Protein 1MZH (pdb70)

InterPro domains:
  IPR002915 DeoC/FbaB/LacD aldolase [PF01791] (20-207)
  IPR002915 DeoC/FbaB/LacD aldolase [SM01133] (3-212)
  IPR011343 Deoxyribose-phosphate aldolase [PIRSF001357] (3-217)
  IPR011343 Deoxyribose-phosphate aldolase [PTHR10889] (3-215)
  IPR011343 Deoxyribose-phosphate aldolase [TIGR00126] (4-209)
  IPR011343 Deoxyribose-phosphate aldolase [cd00959] (6-204)
  IPR013785 Aldolase-type TIM barrel [G3DSA:3.20.20.70] (1-219)
  IPR028581 Deoxyribose-phosphate aldolase type I [MF_00114] (2-214)

Secondary structure (DSSP, 8-state):
---GGGGEEEEE--TT--HHHHHHHHHHHHHTT-SEEEE-GGGHHHHHHH-SSSEEEEEESTTT--S-HHHHHHHHHHHHHTT-SEEEEE--HHHHHTT-HHHHHHHHHHHHHT-TTSEEEEE--GGG--HHHHHHHHHHHHHHT-SEEE---S-SSS---HHHHHHHHHHHTTSSEEEEESS--SHHHHHHHHHTT-SEEEES-HHHHHHHHHHHHHHS--S--/---GGGGEEEEE--TT--HHHHHHHHHHHHHTT-SEEEE-GGGHHHHHHH-SSSEEEEEESTTT--S-HHHHHHHHHHHHHHT-SEEEEEP-HHHHHTT-HHHHHHHHHHHHHH-TTSEEEEE--GGG--HHHHHHHHHHHHHTT-SEEE---S-SSS---HHHHHHHHHHHTTSSEEEEESS--SHHHHHHHHHTT-SEEEES-HHHHHHHHHHHHHHH-

Radius of gyration: 22.32 Å; Cα contacts (8 Å, |Δi|>4): 945; chains: 2; bounding box: 47×84×42 Å

CATH classification: 3.20.20.70

Structure (mmCIF, N/CA/C/O backbone):
data_1MZH
#
_entry.id   1MZH
#
_cell.length_a   49.139
_cell.length_b   123.458
_cell.length_c   151.822
_cell.angle_alpha   90.00
_cell.angle_beta   90.00
_cell.angle_gamma   90.00
#
_symmetry.space_group_name_H-M   'C 2 2 21'
#
loop_
_entity.id
_entity.type
_entity.pdbx_description
1 polymer 'Deoxyribose-phosphate aldolase'
2 non-polymer 'PHOSPHATE ION'
3 water water
#
loop_
_atom_site.group_PDB
_atom_site.id
_atom_site.type_symbol
_atom_site.label_atom_id
_atom_site.label_alt_id
_atom_site.label_comp_id
_atom_site.label_asym_id
_atom_site.label_entity_id
_atom_site.label_seq_id
_atom_site.pdbx_PDB_ins_code
_atom_site.Cartn_x
_atom_site.Cartn_y
_atom_site.Cartn_z
_atom_site.occupancy
_atom_site.B_iso_or_equiv
_atom_site.auth_seq_id
_atom_site.auth_comp_id
_atom_site.auth_asym_id
_atom_site.auth_atom_id
_atom_site.pdbx_PDB_model_num
ATOM 1 N N . MET A 1 1 ? 33.190 -14.774 33.793 1.00 53.13 101 MET A N 1
ATOM 2 C CA . MET A 1 1 ? 34.120 -15.424 32.826 1.00 52.67 101 MET A CA 1
ATOM 3 C C . MET A 1 1 ? 33.775 -15.025 31.389 1.00 50.76 101 MET A C 1
ATOM 4 O O . MET A 1 1 ? 34.117 -15.731 30.436 1.00 50.74 101 MET A O 1
ATOM 9 N N . ILE A 1 2 ? 33.100 -13.885 31.247 1.00 48.12 102 ILE A N 1
ATOM 10 C CA . ILE A 1 2 ? 32.685 -13.370 29.943 1.00 44.43 102 ILE A CA 1
ATOM 11 C C . ILE A 1 2 ? 33.883 -12.990 29.073 1.00 41.67 102 ILE A C 1
ATOM 12 O O . ILE A 1 2 ? 34.786 -12.281 29.522 1.00 42.05 102 ILE A O 1
ATOM 17 N N . ASP A 1 3 ? 33.893 -13.484 27.837 1.00 39.04 103 ASP A N 1
ATOM 18 C CA . ASP A 1 3 ? 34.969 -13.187 26.890 1.00 33.74 103 ASP A CA 1
ATOM 19 C C . ASP A 1 3 ? 34.670 -11.802 26.312 1.00 30.39 103 ASP A C 1
ATOM 20 O O . ASP A 1 3 ? 34.063 -11.670 25.245 1.00 26.55 103 ASP A O 1
ATOM 25 N N . VAL A 1 4 ? 35.089 -10.780 27.053 1.00 27.74 104 VAL A N 1
ATOM 26 C CA . VAL A 1 4 ? 34.854 -9.381 26.704 1.00 26.33 104 VAL A CA 1
ATOM 27 C C . VAL A 1 4 ? 35.345 -8.923 25.325 1.00 25.51 104 VAL A C 1
ATOM 28 O O . VAL A 1 4 ? 34.747 -8.030 24.725 1.00 23.10 104 VAL A O 1
ATOM 32 N N . ARG A 1 5 ? 36.401 -9.555 24.818 1.00 22.25 105 ARG A N 1
ATOM 33 C CA . ARG A 1 5 ? 36.974 -9.200 23.516 1.00 23.64 105 ARG A CA 1
ATOM 34 C C . ARG A 1 5 ? 35.950 -9.251 22.389 1.00 20.80 105 ARG A C 1
ATOM 35 O O . ARG A 1 5 ? 35.968 -8.417 21.488 1.00 22.77 105 ARG A O 1
ATOM 43 N N . LYS A 1 6 ? 35.084 -10.255 22.427 1.00 20.05 106 LYS A N 1
ATOM 44 C CA . LYS A 1 6 ? 34.052 -10.426 21.407 1.00 21.50 106 LYS A CA 1
ATOM 45 C C . LYS A 1 6 ? 32.974 -9.334 21.458 1.00 20.40 106 LYS A C 1
ATOM 46 O O . LYS A 1 6 ? 32.219 -9.157 20.502 1.00 22.67 106 LYS A O 1
ATOM 52 N N . TYR A 1 7 ? 32.918 -8.602 22.566 1.00 19.72 107 TYR A N 1
ATOM 53 C CA . TYR A 1 7 ? 31.925 -7.533 22.758 1.00 18.79 107 TYR A CA 1
ATOM 54 C C . TYR A 1 7 ? 32.488 -6.160 22.438 1.00 18.24 107 TYR A C 1
ATOM 55 O O . TYR A 1 7 ? 31.744 -5.185 22.319 1.00 18.80 107 TYR A O 1
ATOM 64 N N . ILE A 1 8 ? 33.805 -6.089 22.325 1.00 17.96 108 ILE A N 1
ATOM 65 C CA . ILE A 1 8 ? 34.492 -4.832 22.107 1.00 16.69 108 ILE A CA 1
ATOM 66 C C . ILE A 1 8 ? 34.575 -4.200 20.719 1.00 17.24 108 ILE A C 1
ATOM 67 O O . ILE A 1 8 ? 34.932 -4.844 19.729 1.00 15.38 108 ILE A O 1
ATOM 72 N N . ASP A 1 9 ? 34.204 -2.921 20.688 1.00 16.58 109 ASP A N 1
ATOM 73 C CA . ASP A 1 9 ? 34.279 -2.062 19.508 1.00 15.91 109 ASP A CA 1
ATOM 74 C C . ASP A 1 9 ? 35.343 -1.082 19.994 1.00 15.89 109 ASP A C 1
ATOM 75 O O . ASP A 1 9 ? 35.050 -0.169 20.774 1.00 17.39 109 ASP A O 1
ATOM 80 N N . ASN A 1 10 ? 36.588 -1.324 19.603 1.00 14.26 110 ASN A N 1
ATOM 81 C CA . ASN A 1 10 ? 37.708 -0.491 20.023 1.00 14.47 110 ASN A CA 1
ATOM 82 C C . ASN A 1 10 ? 37.769 0.783 19.188 1.00 15.40 110 ASN A C 1
ATOM 83 O O . ASN A 1 10 ? 37.919 0.730 17.972 1.00 16.42 110 ASN A O 1
ATOM 88 N N . ALA A 1 11 ? 37.685 1.929 19.859 1.00 16.24 111 ALA A N 1
ATOM 89 C CA . ALA A 1 11 ? 37.672 3.212 19.168 1.00 15.83 111 ALA A CA 1
ATOM 90 C C . ALA A 1 11 ? 38.976 3.999 19.141 1.00 14.63 111 ALA A C 1
ATOM 91 O O . ALA A 1 11 ? 39.660 4.142 20.151 1.00 17.10 111 ALA A O 1
ATOM 93 N N . ALA A 1 12 ? 39.304 4.510 17.961 1.00 15.05 112 ALA A N 1
ATOM 94 C CA . ALA A 1 12 ? 40.500 5.329 17.754 1.00 16.21 112 ALA A CA 1
ATOM 95 C C . ALA A 1 12 ? 39.953 6.548 17.007 1.00 16.80 112 ALA A C 1
ATOM 96 O O . ALA A 1 12 ? 40.042 6.637 15.779 1.00 16.59 112 ALA A O 1
ATOM 98 N N . LEU A 1 13 ? 39.323 7.440 17.768 1.00 18.30 113 LEU A N 1
ATOM 99 C CA . LEU A 1 13 ? 38.666 8.631 17.238 1.00 18.27 113 LEU A CA 1
ATOM 100 C C . LEU A 1 13 ? 39.314 9.984 17.498 1.00 18.94 113 LEU A C 1
ATOM 101 O O . LEU A 1 13 ? 38.791 11.013 17.059 1.00 20.26 113 LEU A O 1
ATOM 106 N N . LYS A 1 14 ? 40.436 9.995 18.209 1.00 21.13 114 LYS A N 1
ATOM 107 C CA . LYS A 1 14 ? 41.141 11.242 18.508 1.00 23.82 114 LYS A CA 1
ATOM 108 C C . LYS A 1 14 ? 41.753 11.812 17.224 1.00 23.72 114 LYS A C 1
ATOM 109 O O . LYS A 1 14 ? 42.460 11.111 16.505 1.00 24.60 114 LYS A O 1
ATOM 115 N N . PRO A 1 15 ? 41.503 13.104 16.938 1.00 25.81 115 PRO A N 1
ATOM 116 C CA . PRO A 1 15 ? 42.001 13.815 15.751 1.00 25.41 115 PRO A CA 1
ATOM 117 C C . PRO A 1 15 ? 43.524 13.887 15.621 1.00 25.89 115 PRO A C 1
ATOM 118 O O . PRO A 1 15 ? 44.058 13.933 14.508 1.00 25.84 115 PRO A O 1
ATOM 122 N N . HIS A 1 16 ? 44.218 13.915 16.754 1.00 23.69 116 HIS A N 1
ATOM 123 C CA . HIS A 1 16 ? 45.671 14.005 16.753 1.00 25.15 116 HIS A CA 1
ATOM 124 C C . HIS A 1 16 ? 46.379 12.690 16.424 1.00 24.97 116 HIS A C 1
ATOM 125 O O . HIS A 1 16 ? 47.604 12.630 16.429 1.00 26.25 116 HIS A O 1
ATOM 132 N N . LEU A 1 17 ? 45.607 11.640 16.156 1.00 25.25 117 LEU A N 1
ATOM 133 C CA . LEU A 1 17 ? 46.172 10.335 15.819 1.00 24.21 117 LEU A CA 1
ATOM 134 C C . LEU A 1 17 ? 46.642 10.299 14.366 1.00 23.29 117 LEU A C 1
ATOM 135 O O . LEU A 1 17 ? 45.920 10.709 13.467 1.00 20.86 117 LEU A O 1
ATOM 140 N N . SER A 1 18 ? 47.862 9.818 14.144 1.00 22.05 118 SER A N 1
ATOM 141 C CA . SER A 1 18 ? 48.412 9.717 12.794 1.00 22.72 118 SER A CA 1
ATOM 142 C C . SER A 1 18 ? 47.880 8.451 12.133 1.00 23.61 118 SER A C 1
ATOM 143 O O . SER A 1 18 ? 47.360 7.560 12.811 1.00 24.06 118 SER A O 1
ATOM 146 N N . GLU A 1 19 ? 48.057 8.357 10.817 1.00 24.38 119 GLU A N 1
ATOM 147 C CA . GLU A 1 19 ? 47.616 7.186 10.065 1.00 26.40 119 GLU A CA 1
ATOM 148 C C . GLU A 1 19 ? 48.377 5.945 10.512 1.00 26.52 119 GLU A C 1
ATOM 149 O O . GLU A 1 19 ? 47.833 4.840 10.508 1.00 25.06 119 GLU A O 1
ATOM 155 N N . LYS A 1 20 ? 49.639 6.138 10.891 1.00 25.62 120 LYS A N 1
ATOM 156 C CA . LYS A 1 20 ? 50.472 5.044 11.368 1.00 28.47 120 LYS A CA 1
ATOM 157 C C . LYS A 1 20 ? 49.865 4.512 12.655 1.00 26.77 120 LYS A C 1
ATOM 158 O O . LYS A 1 20 ? 49.729 3.306 12.833 1.00 27.12 120 LYS A O 1
ATOM 164 N N . GLU A 1 21 ? 49.492 5.425 13.546 1.00 26.66 121 GLU A N 1
ATOM 165 C CA . GLU A 1 21 ? 48.884 5.047 14.816 1.00 25.26 121 GLU A CA 1
ATOM 166 C C . GLU A 1 21 ? 47.581 4.278 14.585 1.00 24.36 121 GLU A C 1
ATOM 167 O O . GLU A 1 21 ? 47.309 3.296 15.275 1.00 23.58 121 GLU A O 1
ATOM 173 N N . ILE A 1 22 ? 46.808 4.691 13.582 1.00 22.59 122 ILE A N 1
ATOM 174 C CA . ILE A 1 22 ? 45.562 4.002 13.259 1.00 23.12 122 ILE A CA 1
ATOM 175 C C . ILE A 1 22 ? 45.892 2.575 12.820 1.00 23.71 122 ILE A C 1
ATOM 176 O O . ILE A 1 22 ? 45.306 1.611 13.318 1.00 23.70 122 ILE A O 1
ATOM 181 N N . GLU A 1 23 ? 46.859 2.454 11.912 1.00 24.42 123 GLU A N 1
ATOM 182 C CA . GLU A 1 23 ? 47.293 1.156 11.396 1.00 25.61 123 GLU A CA 1
ATOM 183 C C . GLU A 1 23 ? 47.681 0.188 12.521 1.00 24.67 123 GLU A C 1
ATOM 184 O O . GLU A 1 23 ? 47.188 -0.941 12.566 1.00 22.98 123 GLU A O 1
ATOM 190 N N . GLU A 1 24 ? 48.570 0.618 13.414 1.00 24.86 124 GLU A N 1
ATOM 191 C CA . GLU A 1 24 ? 48.978 -0.249 14.513 1.00 24.42 124 GLU A CA 1
ATOM 192 C C . GLU A 1 24 ? 47.849 -0.518 15.510 1.00 23.07 124 GLU A C 1
ATOM 193 O O . GLU A 1 24 ? 47.789 -1.591 16.107 1.00 20.52 124 GLU A O 1
ATOM 199 N N . PHE A 1 25 ? 46.927 0.433 15.641 1.00 19.88 125 PHE A N 1
ATOM 200 C CA . PHE A 1 25 ? 45.788 0.275 16.535 1.00 18.63 125 PHE A CA 1
ATOM 201 C C . PHE A 1 25 ? 44.929 -0.872 16.008 1.00 17.73 125 PHE A C 1
ATOM 202 O O . PHE A 1 25 ? 44.507 -1.747 16.765 1.00 18.32 125 PHE A O 1
ATOM 210 N N . VAL A 1 26 ? 44.696 -0.872 14.699 1.00 17.21 126 VAL A N 1
ATOM 211 C CA . VAL A 1 26 ? 43.892 -1.907 14.065 1.00 18.16 126 VAL A CA 1
ATOM 212 C C . VAL A 1 26 ? 44.592 -3.266 14.168 1.00 20.12 126 VAL A C 1
ATOM 213 O O . VAL A 1 26 ? 43.948 -4.293 14.419 1.00 17.52 126 VAL A O 1
ATOM 217 N N . LEU A 1 27 ? 45.914 -3.259 14.016 1.00 20.21 127 LEU A N 1
ATOM 218 C CA . LEU A 1 27 ? 46.698 -4.491 14.088 1.00 23.43 127 LEU A CA 1
ATOM 219 C C . LEU A 1 27 ? 46.645 -5.126 15.473 1.00 23.51 127 LEU A C 1
ATOM 220 O O . LEU A 1 27 ? 46.396 -6.324 15.591 1.00 25.35 127 LEU A O 1
ATOM 225 N N . LYS A 1 28 ? 46.864 -4.318 16.511 1.00 25.42 128 LYS A N 1
ATOM 226 C CA . LYS A 1 28 ? 46.837 -4.798 17.895 1.00 25.72 128 LYS A CA 1
ATOM 227 C C . LYS A 1 28 ? 45.478 -5.398 18.229 1.00 25.23 128 LYS A C 1
ATOM 228 O O . LYS A 1 28 ? 45.395 -6.469 18.824 1.00 24.78 128 LYS A O 1
ATOM 234 N N . SER A 1 29 ? 44.417 -4.681 17.869 1.00 24.34 129 SER A N 1
ATOM 235 C CA . SER A 1 29 ? 43.054 -5.129 18.129 1.00 22.21 129 SER A CA 1
ATOM 236 C C . SER A 1 29 ? 42.765 -6.473 17.466 1.00 22.55 129 SER A C 1
ATOM 237 O O . SER A 1 29 ? 42.159 -7.355 18.076 1.00 20.32 129 SER A O 1
ATOM 240 N N . GLU A 1 30 ? 43.214 -6.629 16.223 1.00 23.70 130 GLU A N 1
ATOM 241 C CA . GLU A 1 30 ? 43.027 -7.877 15.479 1.00 25.60 130 GLU A CA 1
ATOM 242 C C . GLU A 1 30 ? 43.756 -9.007 16.213 1.00 25.67 130 GLU A C 1
ATOM 243 O O . GLU A 1 30 ? 43.211 -10.094 16.412 1.00 24.13 130 GLU A O 1
ATOM 249 N N . GLU A 1 31 ? 44.979 -8.707 16.643 1.00 25.58 131 GLU A N 1
ATOM 250 C CA . GLU A 1 31 ? 45.838 -9.639 17.363 1.00 27.66 131 GLU A CA 1
ATOM 251 C C . GLU A 1 31 ? 45.239 -10.073 18.703 1.00 27.34 131 GLU A C 1
ATOM 252 O O . GLU A 1 31 ? 45.370 -11.230 19.109 1.00 26.10 131 GLU A O 1
ATOM 258 N N . LEU A 1 32 ? 44.610 -9.131 19.398 1.00 27.48 132 LEU A N 1
ATOM 259 C CA . LEU A 1 32 ? 43.989 -9.413 20.686 1.00 27.19 132 LEU A CA 1
ATOM 260 C C . LEU A 1 32 ? 42.616 -10.057 20.537 1.00 25.76 132 LEU A C 1
ATOM 261 O O . LEU A 1 32 ? 41.947 -10.354 21.531 1.00 24.92 132 LEU A O 1
ATOM 266 N N . GLY A 1 33 ? 42.198 -10.272 19.294 1.00 23.98 133 GLY A N 1
ATOM 267 C CA . GLY A 1 33 ? 40.912 -10.898 19.048 1.00 24.11 133 GLY A CA 1
ATOM 268 C C . GLY A 1 33 ? 39.696 -10.032 19.331 1.00 22.59 133 GLY A C 1
ATOM 269 O O . GLY A 1 33 ? 38.608 -10.549 19.578 1.00 21.00 133 GLY A O 1
ATOM 270 N N . ILE A 1 34 ? 39.891 -8.717 19.310 1.00 22.47 134 ILE A N 1
ATOM 271 C CA . ILE A 1 34 ? 38.812 -7.754 19.539 1.00 20.55 134 ILE A CA 1
ATOM 272 C C . ILE A 1 34 ? 37.856 -7.805 18.341 1.00 21.52 134 ILE A C 1
ATOM 273 O O . ILE A 1 34 ? 38.298 -7.890 17.191 1.00 21.43 134 ILE A O 1
ATOM 278 N N . TYR A 1 35 ? 36.550 -7.787 18.614 1.00 20.47 135 TYR A N 1
ATOM 279 C CA . TYR A 1 35 ? 35.536 -7.878 17.562 1.00 20.54 135 TYR A CA 1
ATOM 280 C C . TYR A 1 35 ? 35.605 -6.835 16.461 1.00 20.07 135 TYR A C 1
ATOM 281 O O . TYR A 1 35 ? 35.539 -7.169 15.277 1.00 17.52 135 TYR A O 1
ATOM 290 N N . ALA A 1 36 ? 35.721 -5.572 16.847 1.00 20.37 136 ALA A N 1
ATOM 291 C CA . ALA A 1 36 ? 35.748 -4.520 15.855 1.00 21.01 136 ALA A CA 1
ATOM 292 C C . ALA A 1 36 ? 36.546 -3.285 16.241 1.00 20.52 136 ALA A C 1
ATOM 293 O O . ALA A 1 36 ? 36.980 -3.123 17.386 1.00 19.48 136 ALA A O 1
ATOM 295 N N . VAL A 1 37 ? 36.751 -2.428 15.247 1.00 19.88 137 VAL A N 1
ATOM 296 C CA . VAL A 1 37 ? 37.451 -1.168 15.433 1.00 19.24 137 VAL A CA 1
ATOM 297 C C . VAL A 1 37 ? 36.552 -0.047 14.907 1.00 18.52 137 VAL A C 1
ATOM 298 O O . VAL A 1 37 ? 35.947 -0.170 13.841 1.00 19.34 137 VAL A O 1
ATOM 302 N N . CYS A 1 38 ? 36.417 1.010 15.700 1.00 19.04 138 CYS A N 1
ATOM 303 C CA . CYS A 1 38 ? 35.607 2.167 15.332 1.00 18.90 138 CYS A CA 1
ATOM 304 C C . CYS A 1 38 ? 36.529 3.329 14.996 1.00 15.94 138 CYS A C 1
ATOM 305 O O . CYS A 1 38 ? 37.372 3.708 15.804 1.00 18.69 138 CYS A O 1
ATOM 308 N N . VAL A 1 39 ? 36.366 3.890 13.802 1.00 15.10 139 VAL A N 1
ATOM 309 C CA . VAL A 1 39 ? 37.203 5.000 13.357 1.00 12.76 139 VAL A CA 1
ATOM 310 C C . VAL A 1 39 ? 36.393 6.107 12.689 1.00 14.14 139 VAL A C 1
ATOM 311 O O . VAL A 1 39 ? 35.206 5.937 12.391 1.00 14.73 139 VAL A O 1
ATOM 315 N N . ASN A 1 40 ? 37.053 7.240 12.452 1.00 15.82 140 ASN A N 1
ATOM 316 C CA . ASN A 1 40 ? 36.440 8.371 11.755 1.00 16.28 140 ASN A CA 1
ATOM 317 C C . ASN A 1 40 ? 36.457 8.053 10.251 1.00 16.45 140 ASN A C 1
ATOM 318 O O . ASN A 1 40 ? 37.308 7.287 9.788 1.00 16.14 140 ASN A O 1
ATOM 323 N N . PRO A 1 41 ? 35.539 8.654 9.469 1.00 16.94 141 PRO A N 1
ATOM 324 C CA . PRO A 1 41 ? 35.434 8.437 8.016 1.00 17.87 141 PRO A CA 1
ATOM 325 C C . PRO A 1 41 ? 36.724 8.488 7.200 1.00 17.93 141 PRO A C 1
ATOM 326 O O . PRO A 1 41 ? 36.915 7.687 6.277 1.00 16.89 141 PRO A O 1
ATOM 330 N N . TYR A 1 42 ? 37.609 9.415 7.551 1.00 17.96 142 TYR A N 1
ATOM 331 C CA . TYR A 1 42 ? 38.886 9.565 6.867 1.00 18.28 142 TYR A CA 1
ATOM 332 C C . TYR A 1 42 ? 39.743 8.302 6.972 1.00 18.71 142 TYR A C 1
ATOM 333 O O . TYR A 1 42 ? 40.542 8.009 6.080 1.00 20.09 142 TYR A O 1
ATOM 342 N N . HIS A 1 43 ? 39.590 7.580 8.076 1.00 17.44 143 HIS A N 1
ATOM 343 C CA . HIS A 1 43 ? 40.349 6.360 8.328 1.00 17.65 143 HIS A CA 1
ATOM 344 C C . HIS A 1 43 ? 39.681 5.042 7.888 1.00 15.98 143 HIS A C 1
ATOM 345 O O . HIS A 1 43 ? 40.280 3.985 8.043 1.00 16.90 143 HIS A O 1
ATOM 352 N N . VAL A 1 44 ? 38.466 5.092 7.342 1.00 18.05 144 VAL A N 1
ATOM 353 C CA . VAL A 1 44 ? 37.765 3.863 6.941 1.00 17.27 144 VAL A CA 1
ATOM 354 C C . VAL A 1 44 ? 38.499 2.996 5.915 1.00 18.92 144 VAL A C 1
ATOM 355 O O . VAL A 1 44 ? 38.644 1.792 6.118 1.00 17.21 144 VAL A O 1
ATOM 359 N N . LYS A 1 45 ? 38.954 3.609 4.823 1.00 19.42 145 LYS A N 1
ATOM 360 C CA . LYS A 1 45 ? 39.682 2.889 3.776 1.00 22.30 145 LYS A CA 1
ATOM 361 C C . LYS A 1 45 ? 40.941 2.220 4.342 1.00 20.60 145 LYS A C 1
ATOM 362 O O . LYS A 1 45 ? 41.192 1.041 4.101 1.00 19.29 145 LYS A O 1
ATOM 368 N N . LEU A 1 46 ? 41.716 2.980 5.110 1.00 22.38 146 LEU A N 1
ATOM 369 C CA . LEU A 1 46 ? 42.947 2.475 5.719 1.00 20.81 146 LEU A CA 1
ATOM 370 C C . LEU A 1 46 ? 42.648 1.277 6.633 1.00 23.33 146 LEU A C 1
ATOM 371 O O . LEU A 1 46 ? 43.286 0.228 6.526 1.00 21.34 146 LEU A O 1
ATOM 376 N N . ALA A 1 47 ? 41.683 1.449 7.537 1.00 22.13 147 ALA A N 1
ATOM 377 C CA . ALA A 1 47 ? 41.305 0.395 8.473 1.00 23.05 147 ALA A CA 1
ATOM 378 C C . ALA A 1 47 ? 40.868 -0.890 7.773 1.00 23.90 147 ALA A C 1
ATOM 379 O O . ALA A 1 47 ? 41.232 -1.992 8.191 1.00 22.52 147 ALA A O 1
ATOM 381 N N . SER A 1 48 ? 40.075 -0.748 6.717 1.00 25.86 148 SER A N 1
ATOM 382 C CA . SER A 1 48 ? 39.594 -1.906 5.975 1.00 28.59 148 SER A CA 1
ATOM 383 C C . SER A 1 48 ? 40.714 -2.626 5.221 1.00 29.99 148 SER A C 1
ATOM 384 O O . SER A 1 48 ? 40.613 -3.824 4.954 1.00 29.13 148 SER A O 1
ATOM 387 N N . SER A 1 49 ? 41.774 -1.898 4.872 1.00 30.22 149 SER A N 1
ATOM 388 C CA . SER A 1 49 ? 42.893 -2.501 4.156 1.00 32.64 149 SER A CA 1
ATOM 389 C C . SER A 1 49 ? 43.733 -3.361 5.095 1.00 33.17 149 SER A C 1
ATOM 390 O O . SER A 1 49 ? 44.259 -4.400 4.697 1.00 35.09 149 SER A O 1
ATOM 393 N N . ILE A 1 50 ? 43.833 -2.927 6.348 1.00 33.20 150 ILE A N 1
ATOM 394 C CA . ILE A 1 50 ? 44.607 -3.636 7.364 1.00 33.22 150 ILE A CA 1
ATOM 395 C C . ILE A 1 50 ? 43.803 -4.767 8.008 1.00 32.62 150 ILE A C 1
ATOM 396 O O . ILE A 1 50 ? 44.293 -5.886 8.158 1.00 31.88 150 ILE A O 1
ATOM 401 N N . ALA A 1 51 ? 42.557 -4.470 8.365 1.00 32.45 151 ALA A N 1
ATOM 402 C CA . ALA A 1 51 ? 41.672 -5.435 9.001 1.00 30.88 151 ALA A CA 1
ATOM 403 C C . ALA A 1 51 ? 41.488 -6.726 8.200 1.00 31.56 151 ALA A C 1
ATOM 404 O O . ALA A 1 51 ? 41.353 -6.697 6.974 1.00 30.04 151 ALA A O 1
ATOM 406 N N . LYS A 1 52 ? 41.509 -7.855 8.907 1.00 30.71 152 LYS A N 1
ATOM 407 C CA . LYS A 1 52 ? 41.315 -9.161 8.288 1.00 32.13 152 LYS A CA 1
ATOM 408 C C . LYS A 1 52 ? 40.007 -9.734 8.812 1.00 31.25 152 LYS A C 1
ATOM 409 O O . LYS A 1 52 ? 39.032 -9.853 8.071 1.00 33.73 152 LYS A O 1
ATOM 415 N N . LYS A 1 53 ? 39.985 -10.048 10.105 1.00 29.20 153 LYS A N 1
ATOM 416 C CA . LYS A 1 53 ? 38.806 -10.603 10.756 1.00 29.46 153 LYS A CA 1
ATOM 417 C C . LYS A 1 53 ? 38.042 -9.538 11.555 1.00 27.43 153 LYS A C 1
ATOM 418 O O . LYS A 1 53 ? 36.827 -9.642 11.731 1.00 25.68 153 LYS A O 1
ATOM 424 N N . VAL A 1 54 ? 38.762 -8.524 12.031 1.00 24.80 154 VAL A N 1
ATOM 425 C CA . VAL A 1 54 ? 38.164 -7.446 12.821 1.00 24.86 154 VAL A CA 1
ATOM 426 C C . VAL A 1 54 ? 37.227 -6.578 11.978 1.00 22.29 154 VAL A C 1
ATOM 427 O O . VAL A 1 54 ? 37.564 -6.184 10.856 1.00 18.87 154 VAL A O 1
ATOM 431 N N . LYS A 1 55 ? 36.028 -6.329 12.497 1.00 21.90 155 LYS A N 1
ATOM 432 C CA . LYS A 1 55 ? 35.044 -5.519 11.778 1.00 20.10 155 LYS A CA 1
ATOM 433 C C . LYS A 1 55 ? 35.419 -4.040 11.774 1.00 20.15 155 LYS A C 1
ATOM 434 O O . LYS A 1 55 ? 35.998 -3.531 12.738 1.00 20.11 155 LYS A O 1
ATOM 440 N N . VAL A 1 56 ? 35.119 -3.364 10.669 1.00 18.27 156 VAL A N 1
ATOM 441 C CA . VAL A 1 56 ? 35.417 -1.940 10.543 1.00 19.92 156 VAL A CA 1
ATOM 442 C C . VAL A 1 56 ? 34.150 -1.129 10.744 1.00 18.27 156 VAL A C 1
ATOM 443 O O . VAL A 1 56 ? 33.182 -1.256 9.985 1.00 18.49 156 VAL A O 1
ATOM 447 N N . CYS A 1 57 ? 34.147 -0.337 11.806 1.00 19.37 157 CYS A N 1
ATOM 448 C CA . CYS A 1 57 ? 33.004 0.501 12.131 1.00 19.58 157 CYS A CA 1
ATOM 449 C C . CYS A 1 57 ? 33.383 1.965 11.933 1.00 17.68 157 CYS A C 1
ATOM 450 O O . CYS A 1 57 ? 34.480 2.377 12.287 1.00 15.86 157 CYS A O 1
ATOM 453 N N . CYS A 1 58 ? 32.473 2.743 11.358 1.00 16.67 158 CYS A N 1
ATOM 454 C CA . CYS A 1 58 ? 32.729 4.155 11.124 1.00 16.06 158 CYS A CA 1
ATOM 455 C C . CYS A 1 58 ? 31.677 5.023 11.799 1.00 14.22 158 CYS A C 1
ATOM 456 O O . CYS A 1 58 ? 30.491 4.718 11.758 1.00 13.86 158 CYS A O 1
ATOM 459 N N . VAL A 1 59 ? 32.133 6.085 12.448 1.00 16.32 159 VAL A N 1
ATOM 460 C CA . VAL A 1 59 ? 31.238 7.022 13.121 1.00 16.04 159 VAL A CA 1
ATOM 461 C C . VAL A 1 59 ? 30.703 8.022 12.092 1.00 16.36 159 VAL A C 1
ATOM 462 O O . VAL A 1 59 ? 31.470 8.583 11.303 1.00 15.63 159 VAL A O 1
ATOM 466 N N . ILE A 1 60 ? 29.382 8.207 12.081 1.00 15.20 160 ILE A N 1
ATOM 467 C CA . ILE A 1 60 ? 28.723 9.111 11.137 1.00 15.46 160 ILE A CA 1
ATOM 468 C C . ILE A 1 60 ? 28.114 10.306 11.876 1.00 14.70 160 ILE A C 1
ATOM 469 O O . ILE A 1 60 ? 27.416 10.119 12.875 1.00 14.58 160 ILE A O 1
ATOM 474 N N . GLY A 1 61 ? 28.386 11.517 11.378 1.00 16.18 161 GLY A N 1
ATOM 475 C CA . GLY A 1 61 ? 27.880 12.747 11.991 1.00 15.03 161 GLY A CA 1
ATOM 476 C C . GLY A 1 61 ? 28.352 12.838 13.430 1.00 15.84 161 GLY A C 1
ATOM 477 O O . GLY A 1 61 ? 27.679 13.380 14.306 1.00 18.14 161 GLY A O 1
ATOM 478 N N . PHE A 1 62 ? 29.553 12.322 13.651 1.00 17.16 162 PHE A N 1
ATOM 479 C CA . PHE A 1 62 ? 30.169 12.241 14.966 1.00 13.38 162 PHE A CA 1
ATOM 480 C C . PHE A 1 62 ? 31.065 13.433 15.307 1.00 13.27 162 PHE A C 1
ATOM 481 O O . PHE A 1 62 ? 31.865 13.871 14.484 1.00 15.44 162 PHE A O 1
ATOM 489 N N . PRO A 1 63 ? 31.012 13.903 16.563 1.00 11.70 163 PRO A N 1
ATOM 490 C CA . PRO A 1 63 ? 30.180 13.395 17.658 1.00 10.75 163 PRO A CA 1
ATOM 491 C C . PRO A 1 63 ? 28.899 14.188 17.941 1.00 10.36 163 PRO A C 1
ATOM 492 O O . PRO A 1 63 ? 28.016 13.713 18.671 1.00 11.07 163 PRO A O 1
ATOM 496 N N . LEU A 1 64 ? 28.794 15.367 17.339 1.00 9.61 164 LEU A N 1
ATOM 497 C CA . LEU A 1 64 ? 27.669 16.268 17.575 1.00 10.09 164 LEU A CA 1
ATOM 498 C C . LEU A 1 64 ? 26.331 15.932 16.943 1.00 9.39 164 LEU A C 1
ATOM 499 O O . LEU A 1 64 ? 25.297 16.340 17.459 1.00 10.81 164 LEU A O 1
ATOM 504 N N . GLY A 1 65 ? 26.353 15.240 15.803 1.00 10.33 165 GLY A N 1
ATOM 505 C CA . GLY A 1 65 ? 25.123 14.860 15.128 1.00 9.92 165 GLY A CA 1
ATOM 506 C C . GLY A 1 65 ? 24.281 16.004 14.578 1.00 12.47 165 GLY A C 1
ATOM 507 O O . GLY A 1 65 ? 23.086 15.829 14.311 1.00 14.00 165 GLY A O 1
ATOM 508 N N . LEU A 1 66 ? 24.893 17.171 14.405 1.00 12.61 166 LEU A N 1
ATOM 509 C CA . LEU A 1 66 ? 24.170 18.334 13.895 1.00 14.27 166 LEU A CA 1
ATOM 510 C C . LEU A 1 66 ? 24.477 18.709 12.451 1.00 14.36 166 LEU A C 1
ATOM 511 O O . LEU A 1 66 ? 24.397 19.878 12.062 1.00 15.27 166 LEU A O 1
ATOM 516 N N . ASN A 1 67 ? 24.844 17.706 11.658 1.00 16.48 167 ASN A N 1
ATOM 517 C CA . ASN A 1 67 ? 25.109 17.912 10.238 1.00 16.67 167 ASN A CA 1
ATOM 518 C C . ASN A 1 67 ? 23.756 17.735 9.555 1.00 16.89 167 ASN A C 1
ATOM 519 O O . ASN A 1 67 ? 22.854 17.115 10.115 1.00 19.73 167 ASN A O 1
ATOM 524 N N . LYS A 1 68 ? 23.589 18.304 8.368 1.00 17.60 168 LYS A N 1
ATOM 525 C CA . LYS A 1 68 ? 22.329 18.139 7.656 1.00 17.36 168 LYS A CA 1
ATOM 526 C C . LYS A 1 68 ? 22.156 16.670 7.274 1.00 16.97 168 LYS A C 1
ATOM 527 O O . LYS A 1 68 ? 23.134 15.930 7.159 1.00 15.20 168 LYS A O 1
ATOM 533 N N . THR A 1 69 ? 20.907 16.245 7.110 1.00 17.21 169 THR A N 1
ATOM 534 C CA . THR A 1 69 ? 20.611 14.866 6.745 1.00 18.06 169 THR A CA 1
ATOM 535 C C . THR A 1 69 ? 21.371 14.445 5.489 1.00 18.74 169 THR A C 1
ATOM 536 O O . THR A 1 69 ? 22.002 13.391 5.468 1.00 17.83 169 THR A O 1
ATOM 540 N N . SER A 1 70 ? 21.331 15.291 4.461 1.00 19.57 170 SER A N 1
ATOM 541 C CA . SER A 1 70 ? 22.003 15.010 3.194 1.00 20.07 170 SER A CA 1
ATOM 542 C C . SER A 1 70 ? 23.483 14.726 3.409 1.00 18.25 170 SER A C 1
ATOM 543 O O . SER A 1 70 ? 24.057 13.843 2.765 1.00 18.19 170 SER A O 1
ATOM 546 N N . VAL A 1 71 ? 24.093 15.483 4.316 1.00 16.96 171 VAL A N 1
ATOM 547 C CA . VAL A 1 71 ? 25.507 15.314 4.637 1.00 15.34 171 VAL A CA 1
ATOM 548 C C . VAL A 1 71 ? 25.728 14.021 5.418 1.00 15.57 171 VAL A C 1
ATOM 549 O O . VAL A 1 71 ? 26.700 13.309 5.173 1.00 18.04 171 VAL A O 1
ATOM 553 N N . LYS A 1 72 ? 24.821 13.693 6.340 1.00 16.62 172 LYS A N 1
ATOM 554 C CA . LYS A 1 72 ? 24.974 12.447 7.086 1.00 15.14 172 LYS A CA 1
ATOM 555 C C . LYS A 1 72 ? 24.844 11.260 6.131 1.00 15.66 172 LYS A C 1
ATOM 556 O O . LYS A 1 72 ? 25.579 10.283 6.253 1.00 16.98 172 LYS A O 1
ATOM 562 N N . VAL A 1 73 ? 23.918 11.362 5.175 1.00 15.78 173 VAL A N 1
ATOM 563 C CA . VAL A 1 73 ? 23.692 10.294 4.195 1.00 16.30 173 VAL A CA 1
ATOM 564 C C . VAL A 1 73 ? 24.928 10.083 3.321 1.00 15.86 173 VAL A C 1
ATOM 565 O O . VAL A 1 73 ? 25.365 8.943 3.122 1.00 15.90 173 VAL A O 1
ATOM 569 N N . LYS A 1 74 ? 25.494 11.179 2.816 1.00 16.80 174 LYS A N 1
ATOM 570 C CA . LYS A 1 74 ? 26.685 11.111 1.972 1.00 15.99 174 LYS A CA 1
ATOM 571 C C . LYS A 1 74 ? 27.846 10.474 2.730 1.00 16.78 174 LYS A C 1
ATOM 572 O O . LYS A 1 74 ? 28.578 9.645 2.184 1.00 16.63 174 LYS A O 1
ATOM 578 N N . GLU A 1 75 ? 27.999 10.852 3.996 1.00 15.22 175 GLU A N 1
ATOM 579 C CA . GLU A 1 75 ? 29.064 10.317 4.831 1.00 15.90 175 GLU A CA 1
ATOM 580 C C . GLU A 1 75 ? 28.847 8.825 5.092 1.00 14.20 175 GLU A C 1
ATOM 581 O O . GLU A 1 75 ? 29.791 8.044 5.060 1.00 13.75 175 GLU A O 1
ATOM 587 N N . ALA A 1 76 ? 27.595 8.434 5.325 1.00 15.23 176 ALA A N 1
ATOM 588 C CA . ALA A 1 76 ? 27.255 7.033 5.566 1.00 14.26 176 ALA A CA 1
ATOM 589 C C . ALA A 1 76 ? 27.530 6.212 4.299 1.00 16.94 176 ALA A C 1
ATOM 590 O O . ALA A 1 76 ? 28.152 5.142 4.356 1.00 17.14 176 ALA A O 1
ATOM 592 N N . VAL A 1 77 ? 27.071 6.731 3.161 1.00 14.99 177 VAL A N 1
ATOM 593 C CA . VAL A 1 77 ? 27.258 6.078 1.868 1.00 16.46 177 VAL A CA 1
ATOM 594 C C . VAL A 1 77 ? 28.740 5.897 1.536 1.00 16.32 177 VAL A C 1
ATOM 595 O O . VAL A 1 77 ? 29.158 4.802 1.175 1.00 16.23 177 VAL A O 1
ATOM 599 N N . GLU A 1 78 ? 29.526 6.963 1.679 1.00 17.08 178 GLU A N 1
ATOM 600 C CA . GLU A 1 78 ? 30.959 6.901 1.391 1.00 18.67 178 GLU A CA 1
ATOM 601 C C . GLU A 1 78 ? 31.724 6.002 2.358 1.00 19.90 178 GLU A C 1
ATOM 602 O O . GLU A 1 78 ? 32.764 5.427 1.999 1.00 20.96 178 GLU A O 1
ATOM 608 N N . ALA A 1 79 ? 31.222 5.895 3.586 1.00 15.88 179 ALA A N 1
ATOM 609 C CA . ALA A 1 79 ? 31.853 5.054 4.594 1.00 18.03 179 ALA A CA 1
ATOM 610 C C . ALA A 1 79 ? 31.776 3.597 4.139 1.00 16.75 179 ALA A C 1
ATOM 611 O O . ALA A 1 79 ? 32.770 2.886 4.152 1.00 18.23 179 ALA A O 1
ATOM 613 N N . VAL A 1 80 ? 30.596 3.177 3.690 1.00 19.02 180 VAL A N 1
ATOM 614 C CA . VAL A 1 80 ? 30.406 1.810 3.218 1.00 19.15 180 VAL A CA 1
ATOM 615 C C . VAL A 1 80 ? 31.267 1.559 1.989 1.00 19.48 180 VAL A C 1
ATOM 616 O O . VAL A 1 80 ? 31.917 0.519 1.884 1.00 20.62 180 VAL A O 1
ATOM 620 N N . ARG A 1 81 ? 31.322 2.543 1.096 1.00 18.00 181 ARG A N 1
ATOM 621 C CA . ARG A 1 81 ? 32.119 2.411 -0.114 1.00 19.30 181 ARG A CA 1
ATOM 622 C C . ARG A 1 81 ? 33.612 2.299 0.222 1.00 17.50 181 ARG A C 1
ATOM 623 O O . ARG A 1 81 ? 34.379 1.743 -0.553 1.00 18.68 181 ARG A O 1
ATOM 631 N N . ASP A 1 82 ? 34.012 2.796 1.391 1.00 16.85 182 ASP A N 1
ATOM 632 C CA . ASP A 1 82 ? 35.416 2.715 1.820 1.00 15.46 182 ASP A CA 1
ATOM 633 C C . ASP A 1 82 ? 35.708 1.424 2.616 1.00 16.19 182 ASP A C 1
ATOM 634 O O . ASP A 1 82 ? 36.826 1.219 3.107 1.00 15.37 182 ASP A O 1
ATOM 639 N N . GLY A 1 83 ? 34.684 0.584 2.772 1.00 15.82 183 GLY A N 1
ATOM 640 C CA . GLY A 1 83 ? 34.846 -0.676 3.480 1.00 18.54 183 GLY A CA 1
ATOM 641 C C . GLY A 1 83 ? 34.150 -0.831 4.823 1.00 19.60 183 GLY A C 1
ATOM 642 O O . GLY A 1 83 ? 34.367 -1.835 5.506 1.00 19.25 183 GLY A O 1
ATOM 643 N N . ALA A 1 84 ? 33.307 0.127 5.205 1.00 17.83 184 ALA A N 1
ATOM 644 C CA . ALA A 1 84 ? 32.617 0.048 6.489 1.00 18.84 184 ALA A CA 1
ATOM 645 C C . ALA A 1 84 ? 31.562 -1.040 6.536 1.00 20.30 184 ALA A C 1
ATOM 646 O O . ALA A 1 84 ? 30.709 -1.146 5.653 1.00 21.42 184 ALA A O 1
ATOM 648 N N . GLN A 1 85 ? 31.641 -1.861 7.577 1.00 21.77 185 GLN A N 1
ATOM 649 C CA . GLN A 1 85 ? 30.701 -2.949 7.771 1.00 20.29 185 GLN A CA 1
ATOM 650 C C . GLN A 1 85 ? 29.654 -2.571 8.810 1.00 18.67 185 GLN A C 1
ATOM 651 O O . GLN A 1 85 ? 28.564 -3.145 8.836 1.00 18.70 185 GLN A O 1
ATOM 657 N N . GLU A 1 86 ? 29.980 -1.572 9.631 1.00 16.08 186 GLU A N 1
ATOM 658 C CA . GLU A 1 86 ? 29.083 -1.096 10.675 1.00 16.39 186 GLU A CA 1
ATOM 659 C C . GLU A 1 86 ? 29.079 0.427 10.739 1.00 16.83 186 GLU A C 1
ATOM 660 O O . GLU A 1 86 ? 30.094 1.066 10.483 1.00 18.27 186 GLU A O 1
ATOM 666 N N . LEU A 1 87 ? 27.944 0.999 11.129 1.00 18.64 187 LEU A N 1
ATOM 667 C CA . LEU A 1 87 ? 27.824 2.446 11.233 1.00 18.04 187 LEU A CA 1
ATOM 668 C C . LEU A 1 87 ? 27.216 2.891 12.562 1.00 16.56 187 LEU A C 1
ATOM 669 O O . LEU A 1 87 ? 26.120 2.463 12.930 1.00 16.96 187 LEU A O 1
ATOM 674 N N . ASP A 1 88 ? 27.963 3.715 13.291 1.00 17.12 188 ASP A N 1
ATOM 675 C CA . ASP A 1 88 ? 27.518 4.266 14.571 1.00 17.68 188 ASP A CA 1
ATOM 676 C C . ASP A 1 88 ? 27.143 5.703 14.233 1.00 17.93 188 ASP A C 1
ATOM 677 O O . ASP A 1 88 ? 27.999 6.583 14.127 1.00 18.16 188 ASP A O 1
ATOM 682 N N . ILE A 1 89 ? 25.854 5.899 13.996 1.00 17.41 189 ILE A N 1
ATOM 683 C CA . ILE A 1 89 ? 25.312 7.184 13.587 1.00 16.32 189 ILE A CA 1
ATOM 684 C C . ILE A 1 89 ? 24.743 8.038 14.718 1.00 15.99 189 ILE A C 1
ATOM 685 O O . ILE A 1 89 ? 23.866 7.600 15.463 1.00 17.24 189 ILE A O 1
ATOM 690 N N . VAL A 1 90 ? 25.237 9.266 14.831 1.00 16.29 190 VAL A N 1
ATOM 691 C CA . VAL A 1 90 ? 24.750 10.175 15.860 1.00 15.62 190 VAL A CA 1
ATOM 692 C C . VAL A 1 90 ? 23.470 10.812 15.347 1.00 13.53 190 VAL A C 1
ATOM 693 O O . VAL A 1 90 ? 23.473 11.466 14.304 1.00 13.38 190 VAL A O 1
ATOM 697 N N . TRP A 1 91 ? 22.368 10.597 16.060 1.00 15.26 191 TRP A N 1
ATOM 698 C CA . TRP A 1 91 ? 21.094 11.173 15.644 1.00 13.29 191 TRP A CA 1
ATOM 699 C C . TRP A 1 91 ? 21.111 12.689 15.845 1.00 14.95 191 TRP A C 1
ATOM 700 O O . TRP A 1 91 ? 22.103 13.245 16.312 1.00 13.28 191 TRP A O 1
ATOM 711 N N . ASN A 1 92 ? 20.021 13.360 15.482 1.00 15.45 192 ASN A N 1
ATOM 712 C CA . ASN A 1 92 ? 19.951 14.800 15.676 1.00 14.45 192 ASN A CA 1
ATOM 713 C C . ASN A 1 92 ? 19.253 15.088 17.011 1.00 14.72 192 ASN A C 1
ATOM 714 O O . ASN A 1 92 ? 18.018 15.151 17.090 1.00 15.86 192 ASN A O 1
ATOM 719 N N . LEU A 1 93 ? 20.056 15.250 18.057 1.00 13.82 193 LEU A N 1
ATOM 720 C CA . LEU A 1 93 ? 19.554 15.516 19.404 1.00 13.03 193 LEU A CA 1
ATOM 721 C C . LEU A 1 93 ? 18.808 16.843 19.530 1.00 12.35 193 LEU A C 1
ATOM 722 O O . LEU A 1 93 ? 17.902 16.967 20.352 1.00 14.71 193 LEU A O 1
ATOM 727 N N . SER A 1 94 ? 19.218 17.844 18.759 1.00 13.54 194 SER A N 1
ATOM 728 C CA . SER A 1 94 ? 18.558 19.145 18.813 1.00 14.20 194 SER A CA 1
ATOM 729 C C . SER A 1 94 ? 17.125 19.010 18.317 1.00 13.81 194 SER A C 1
ATOM 730 O O . SER A 1 94 ? 16.213 19.598 18.893 1.00 14.37 194 SER A O 1
ATOM 733 N N . ALA A 1 95 ? 16.948 18.264 17.227 1.00 14.35 195 ALA A N 1
ATOM 734 C CA . ALA A 1 95 ? 15.620 18.034 16.664 1.00 15.60 195 ALA A CA 1
ATOM 735 C C . ALA A 1 95 ? 14.815 17.220 17.669 1.00 15.58 195 ALA A C 1
ATOM 736 O O . ALA A 1 95 ? 13.634 17.491 17.892 1.00 16.37 195 ALA A O 1
ATOM 738 N N . PHE A 1 96 ? 15.469 16.248 18.307 1.00 14.73 196 PHE A N 1
ATOM 739 C CA . PHE A 1 96 ? 14.800 15.435 19.315 1.00 14.34 196 PHE A CA 1
ATOM 740 C C . PHE A 1 96 ? 14.311 16.331 20.452 1.00 16.07 196 PHE A C 1
ATOM 741 O O . PHE A 1 96 ? 13.169 16.216 20.897 1.00 14.63 196 PHE A O 1
ATOM 749 N N . LYS A 1 97 ? 15.188 17.226 20.901 1.00 15.88 197 LYS A N 1
ATOM 750 C CA . LYS A 1 97 ? 14.880 18.152 21.982 1.00 15.27 197 LYS A CA 1
ATOM 751 C C . LYS A 1 97 ? 13.795 19.152 21.592 1.00 17.13 197 LYS A C 1
ATOM 752 O O . LYS A 1 97 ? 13.136 19.726 22.457 1.00 15.34 197 LYS A O 1
ATOM 758 N N . SER A 1 98 ? 13.654 19.382 20.288 1.00 16.64 198 SER A N 1
ATOM 759 C CA . SER A 1 98 ? 12.647 20.298 19.762 1.00 17.49 198 SER A CA 1
ATOM 760 C C . SER A 1 98 ? 11.338 19.553 19.497 1.00 20.05 198 SER A C 1
ATOM 761 O O . SER A 1 98 ? 10.374 20.135 18.987 1.00 18.37 198 SER A O 1
ATOM 764 N N . GLU A 1 99 ? 11.333 18.262 19.834 1.00 19.83 199 GLU A N 1
ATOM 765 C CA . GLU A 1 99 ? 10.184 17.376 19.670 1.00 21.99 199 GLU A CA 1
ATOM 766 C C . GLU A 1 99 ? 9.859 17.009 18.221 1.00 23.16 199 GLU A C 1
ATOM 767 O O . GLU A 1 99 ? 8.738 16.604 17.914 1.00 20.14 199 GLU A O 1
ATOM 773 N N . LYS A 1 100 ? 10.845 17.151 17.336 1.00 22.86 200 LYS A N 1
ATOM 774 C CA . LYS A 1 100 ? 10.667 16.802 15.930 1.00 23.20 200 LYS A CA 1
ATOM 775 C C . LYS A 1 100 ? 11.015 15.325 15.783 1.00 24.72 200 LYS A C 1
ATOM 776 O O . LYS A 1 100 ? 11.960 14.958 15.084 1.00 22.45 200 LYS A O 1
ATOM 782 N N . TYR A 1 101 ? 10.236 14.487 16.460 1.00 25.36 201 TYR A N 1
ATOM 783 C CA . TYR A 1 101 ? 10.443 13.046 16.455 1.00 25.91 201 TYR A CA 1
ATOM 784 C C . TYR A 1 101 ? 10.423 12.421 15.063 1.00 27.66 201 TYR A C 1
ATOM 785 O O . TYR A 1 101 ? 11.315 11.642 14.728 1.00 26.21 201 TYR A O 1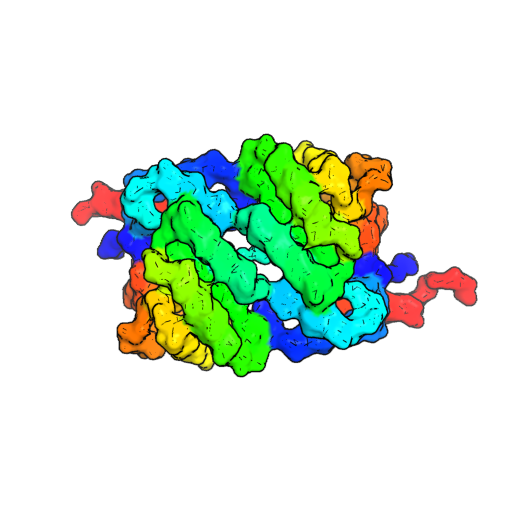
ATOM 794 N N . ASP A 1 102 ? 9.431 12.782 14.248 1.00 29.16 202 ASP A N 1
ATOM 795 C CA . ASP A 1 102 ? 9.322 12.255 12.888 1.00 28.83 202 ASP A CA 1
ATOM 796 C C . ASP A 1 102 ? 10.579 12.550 12.081 1.00 26.65 202 ASP A C 1
ATOM 797 O O . ASP A 1 102 ? 11.073 11.680 11.361 1.00 28.50 202 ASP A O 1
ATOM 802 N N . PHE A 1 103 ? 11.083 13.778 12.194 1.00 23.63 203 PHE A N 1
ATOM 803 C CA . PHE A 1 103 ? 12.298 14.184 11.484 1.00 21.80 203 PHE A CA 1
ATOM 804 C C . PHE A 1 103 ? 13.466 13.286 11.897 1.00 20.57 203 PHE A C 1
ATOM 805 O O . PHE A 1 103 ? 14.282 12.895 11.064 1.00 18.61 203 PHE A O 1
ATOM 813 N N . VAL A 1 104 ? 13.561 13.010 13.196 1.00 19.61 204 VAL A N 1
ATOM 814 C CA . VAL A 1 104 ? 14.627 12.155 13.727 1.00 18.67 204 VAL A CA 1
ATOM 815 C C . VAL A 1 104 ? 14.516 10.748 13.135 1.00 18.72 204 VAL A C 1
ATOM 816 O O . VAL A 1 104 ? 15.500 10.193 12.643 1.00 17.63 204 VAL A O 1
ATOM 820 N N . VAL A 1 105 ? 13.314 10.179 13.181 1.00 17.00 205 VAL A N 1
ATOM 821 C CA . VAL A 1 105 ? 13.088 8.838 12.646 1.00 18.86 205 VAL A CA 1
ATOM 822 C C . VAL A 1 105 ? 13.377 8.792 11.143 1.00 18.95 205 VAL A C 1
ATOM 823 O O . VAL A 1 105 ? 14.102 7.913 10.671 1.00 18.79 205 VAL A O 1
ATOM 827 N N . GLU A 1 106 ? 12.843 9.759 10.402 1.00 19.43 206 GLU A N 1
ATOM 828 C CA . GLU A 1 106 ? 13.049 9.792 8.960 1.00 22.07 206 GLU A CA 1
ATOM 829 C C . GLU A 1 106 ? 14.510 9.995 8.555 1.00 20.74 206 GLU A C 1
ATOM 830 O O . GLU A 1 106 ? 14.959 9.394 7.582 1.00 19.77 206 GLU A O 1
ATOM 836 N N . GLU A 1 107 ? 15.262 10.804 9.307 1.00 19.90 207 GLU A N 1
ATOM 837 C CA . GLU A 1 107 ? 16.682 11.004 8.989 1.00 18.94 207 GLU A CA 1
ATOM 838 C C . GLU A 1 107 ? 17.413 9.665 9.110 1.00 19.18 207 GLU A C 1
ATOM 839 O O . GLU A 1 107 ? 18.243 9.309 8.270 1.00 17.85 207 GLU A O 1
ATOM 845 N N . LEU A 1 108 ? 17.091 8.926 10.164 1.00 18.25 208 LEU A N 1
ATOM 846 C CA . LEU A 1 108 ? 17.708 7.632 10.397 1.00 18.40 208 LEU A CA 1
ATOM 847 C C . LEU A 1 108 ? 17.299 6.634 9.315 1.00 17.60 208 LEU A C 1
ATOM 848 O O . LEU A 1 108 ? 18.157 5.965 8.739 1.00 19.20 208 LEU A O 1
ATOM 853 N N . LYS A 1 10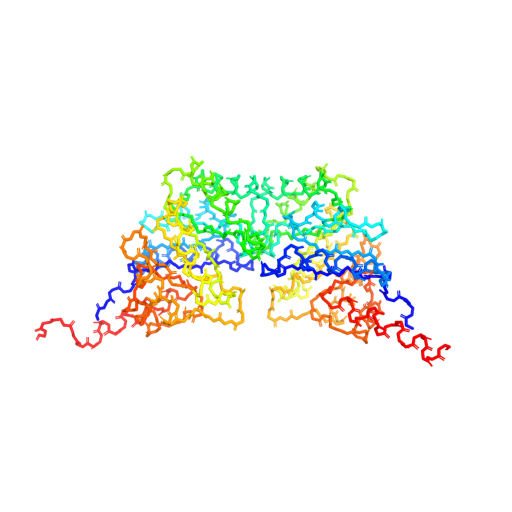9 ? 16.003 6.575 9.008 1.00 19.58 209 LYS A N 1
ATOM 854 C CA . LYS A 1 109 ? 15.500 5.658 7.985 1.00 21.77 209 LYS A CA 1
ATOM 855 C C . LYS A 1 109 ? 16.164 5.923 6.641 1.00 22.66 209 LYS A C 1
ATOM 856 O O . LYS A 1 109 ? 16.535 4.988 5.936 1.00 23.97 209 LYS A O 1
ATOM 862 N N . GLU A 1 110 ? 16.332 7.199 6.300 1.00 24.35 210 GLU A N 1
ATOM 863 C CA . GLU A 1 110 ? 16.955 7.563 5.033 1.00 23.97 210 GLU A CA 1
ATOM 864 C C . GLU A 1 110 ? 18.411 7.113 4.993 1.00 22.77 210 GLU A C 1
ATOM 865 O O . GLU A 1 110 ? 18.847 6.511 4.013 1.00 21.69 210 GLU A O 1
ATOM 871 N N . ILE A 1 111 ? 19.142 7.372 6.074 1.00 19.91 211 ILE A N 1
ATOM 872 C CA . ILE A 1 111 ? 20.540 6.970 6.177 1.00 19.47 211 ILE A CA 1
ATOM 873 C C . ILE A 1 111 ? 20.648 5.444 6.084 1.00 18.35 211 ILE A C 1
ATOM 874 O O . ILE A 1 111 ? 21.501 4.917 5.373 1.00 19.17 211 ILE A O 1
ATOM 879 N N . PHE A 1 112 ? 19.748 4.743 6.769 1.00 19.49 212 PHE A N 1
ATOM 880 C CA . PHE A 1 112 ? 19.750 3.279 6.755 1.00 18.87 212 PHE A CA 1
ATOM 881 C C . PHE A 1 112 ? 19.478 2.701 5.363 1.00 20.89 212 PHE A C 1
ATOM 882 O O . PHE A 1 112 ? 20.203 1.820 4.902 1.00 22.38 212 PHE A O 1
ATOM 890 N N . ARG A 1 113 ? 18.437 3.201 4.696 1.00 20.84 213 ARG A N 1
ATOM 891 C CA . ARG A 1 113 ? 18.076 2.690 3.374 1.00 22.36 213 ARG A CA 1
ATOM 892 C C . ARG A 1 113 ? 19.123 2.931 2.301 1.00 20.46 213 ARG A C 1
ATOM 893 O O . ARG A 1 113 ? 19.129 2.245 1.286 1.00 21.06 213 ARG A O 1
ATOM 901 N N . GLU A 1 114 ? 19.992 3.916 2.510 1.00 21.01 214 GLU A N 1
ATOM 902 C CA . GLU A 1 114 ? 21.056 4.187 1.550 1.00 20.70 214 GLU A CA 1
ATOM 903 C C . GLU A 1 114 ? 22.299 3.376 1.900 1.00 20.33 214 GLU A C 1
ATOM 904 O O . GLU A 1 114 ? 23.294 3.402 1.169 1.00 21.35 214 GLU A O 1
ATOM 910 N N . THR A 1 115 ? 22.248 2.679 3.036 1.00 19.27 215 THR A N 1
ATOM 911 C CA . THR A 1 115 ? 23.347 1.826 3.487 1.00 17.99 215 THR A CA 1
ATOM 912 C C . THR A 1 115 ? 22.767 0.522 4.062 1.00 18.56 215 THR A C 1
ATOM 913 O O . THR A 1 115 ? 23.000 0.182 5.215 1.00 17.71 215 THR A O 1
ATOM 917 N N . PRO A 1 116 ? 22.055 -0.258 3.228 1.00 21.13 216 PRO A N 1
ATOM 918 C CA . PRO A 1 116 ? 21.422 -1.526 3.619 1.00 21.19 216 PRO A CA 1
ATOM 919 C C . PRO A 1 116 ? 22.371 -2.614 4.101 1.00 21.63 216 PRO A C 1
ATOM 920 O O . PRO A 1 116 ? 21.987 -3.467 4.905 1.00 19.98 216 PRO A O 1
ATOM 924 N N . SER A 1 117 ? 23.605 -2.581 3.608 1.00 20.21 217 SER A N 1
ATOM 925 C CA . SER A 1 117 ? 24.593 -3.604 3.946 1.00 21.90 217 SER A CA 1
ATOM 926 C C . SER A 1 117 ? 25.303 -3.503 5.290 1.00 23.26 217 SER A C 1
ATOM 927 O O . SER A 1 117 ? 25.977 -4.452 5.698 1.00 23.47 217 SER A O 1
ATOM 930 N N . ALA A 1 118 ? 25.205 -2.352 5.948 1.00 21.97 218 ALA A N 1
ATOM 931 C CA . ALA A 1 118 ? 25.887 -2.157 7.223 1.00 22.07 218 ALA A CA 1
ATOM 932 C C . ALA A 1 118 ? 25.004 -2.297 8.448 1.00 20.11 218 ALA A C 1
ATOM 933 O O . ALA A 1 118 ? 23.790 -2.101 8.384 1.00 21.57 218 ALA A O 1
ATOM 935 N N . VAL A 1 119 ? 25.626 -2.691 9.555 1.00 19.77 219 VAL A N 1
ATOM 936 C CA . VAL A 1 119 ? 24.929 -2.814 10.826 1.00 18.10 219 VAL A CA 1
ATOM 937 C C . VAL A 1 119 ? 24.721 -1.370 11.270 1.00 17.37 219 VAL A C 1
ATOM 938 O O . VAL A 1 119 ? 25.649 -0.565 11.216 1.00 17.50 219 VAL A O 1
ATOM 942 N N . HIS A 1 120 ? 23.498 -1.031 11.664 1.00 17.56 220 HIS A N 1
ATOM 943 C CA . HIS A 1 120 ? 23.202 0.331 12.084 1.00 15.64 220 HIS A CA 1
ATOM 944 C C . HIS A 1 120 ? 23.025 0.504 13.589 1.00 15.31 220 HIS A C 1
ATOM 945 O O . HIS A 1 120 ? 22.153 -0.108 14.197 1.00 16.89 220 HIS A O 1
ATOM 952 N N . LYS A 1 121 ? 23.851 1.369 14.169 1.00 16.42 221 LYS A N 1
ATOM 953 C CA . LYS A 1 121 ? 23.794 1.687 15.590 1.00 15.27 221 LYS A CA 1
ATOM 954 C C . LYS A 1 121 ? 23.517 3.183 15.706 1.00 15.56 221 LYS A C 1
ATOM 955 O O . LYS A 1 121 ? 24.200 3.990 15.079 1.00 15.48 221 LYS A O 1
ATOM 961 N N . VAL A 1 122 ? 22.521 3.555 16.503 1.00 14.69 222 VAL A N 1
ATOM 962 C CA . VAL A 1 122 ? 22.201 4.963 16.682 1.00 13.57 222 VAL A CA 1
ATOM 963 C C . VAL A 1 122 ? 22.655 5.468 18.044 1.00 14.07 222 VAL A C 1
ATOM 964 O O . VAL A 1 122 ? 22.221 4.953 19.070 1.00 13.68 222 VAL A O 1
ATOM 968 N N . ILE A 1 123 ? 23.535 6.467 18.046 1.00 14.44 223 ILE A N 1
ATOM 969 C CA . ILE A 1 123 ? 24.018 7.056 19.296 1.00 15.38 223 ILE A CA 1
ATOM 970 C C . ILE A 1 123 ? 22.996 8.112 19.694 1.00 16.67 223 ILE A C 1
ATOM 971 O O . ILE A 1 123 ? 22.754 9.068 18.951 1.00 17.07 223 ILE A O 1
ATOM 976 N N . VAL A 1 124 ? 22.398 7.933 20.864 1.00 17.13 224 VAL A N 1
ATOM 977 C CA . VAL A 1 124 ? 21.365 8.843 21.327 1.00 15.81 224 VAL A CA 1
ATOM 978 C C . VAL A 1 124 ? 21.778 9.867 22.385 1.00 16.83 224 VAL A C 1
ATOM 979 O O . VAL A 1 124 ? 20.986 10.747 22.732 1.00 17.08 224 VAL A O 1
ATOM 983 N N . GLU A 1 125 ? 23.020 9.764 22.869 1.00 16.90 225 GLU A N 1
ATOM 984 C CA . GLU A 1 125 ? 23.582 10.675 23.876 1.00 16.57 225 GLU A CA 1
ATOM 985 C C . GLU A 1 125 ? 22.806 10.694 25.204 1.00 16.15 225 GLU A C 1
ATOM 986 O O . GLU A 1 125 ? 22.330 11.748 25.643 1.00 15.27 225 GLU A O 1
ATOM 992 N N . THR A 1 126 ? 22.759 9.542 25.873 1.00 15.27 226 THR A N 1
ATOM 993 C CA . THR A 1 126 ? 22.058 9.392 27.150 1.00 16.66 226 THR A CA 1
ATOM 994 C C . THR A 1 126 ? 22.399 10.385 28.268 1.00 16.68 226 THR A C 1
ATOM 995 O O . THR A 1 126 ? 21.518 10.751 29.051 1.00 18.71 226 THR A O 1
ATOM 999 N N . PRO A 1 127 ? 23.668 10.823 28.376 1.00 15.59 227 PRO A N 1
ATOM 1000 C CA . PRO A 1 127 ? 23.970 11.779 29.449 1.00 16.90 227 PRO A CA 1
ATOM 1001 C C . PRO A 1 127 ? 23.169 13.092 29.375 1.00 17.94 227 PRO A C 1
ATOM 1002 O O . PRO A 1 127 ? 23.126 13.847 30.338 1.00 16.92 227 PRO A O 1
ATOM 1006 N N . TYR A 1 128 ? 22.510 13.337 28.244 1.00 18.02 228 TYR A N 1
ATOM 1007 C CA . TYR A 1 128 ? 21.688 14.537 28.070 1.00 19.54 228 TYR A CA 1
ATOM 1008 C C . TYR A 1 128 ? 20.207 14.181 28.081 1.00 19.00 228 TYR A C 1
ATOM 1009 O O . TYR A 1 128 ? 19.353 15.025 27.802 1.00 19.02 228 TYR A O 1
ATOM 1018 N N . LEU A 1 129 ? 19.902 12.937 28.424 1.00 16.20 229 LEU A N 1
ATOM 1019 C CA . LEU A 1 129 ? 18.519 12.481 28.441 1.00 18.46 229 LEU A CA 1
ATOM 1020 C C . LEU A 1 129 ? 18.039 12.018 29.809 1.00 19.69 229 LEU A C 1
ATOM 1021 O O . LEU A 1 129 ? 18.795 11.408 30.564 1.00 20.81 229 LEU A O 1
ATOM 1026 N N . ASN A 1 130 ? 16.793 12.344 30.147 1.00 21.05 230 ASN A N 1
ATOM 1027 C CA . ASN A 1 130 ? 16.220 11.872 31.404 1.00 20.51 230 ASN A CA 1
ATOM 1028 C C . ASN A 1 130 ? 15.507 10.559 31.073 1.00 20.10 230 ASN A C 1
ATOM 1029 O O . ASN A 1 130 ? 15.440 10.178 29.904 1.00 18.28 230 ASN A O 1
ATOM 1034 N N . GLU A 1 131 ? 14.974 9.884 32.088 1.00 21.20 231 GLU A N 1
ATOM 1035 C CA . GLU A 1 131 ? 14.281 8.608 31.909 1.00 23.22 231 GLU A CA 1
ATOM 1036 C C . GLU A 1 131 ? 13.258 8.557 30.774 1.00 22.22 231 GLU A C 1
ATOM 1037 O O . GLU A 1 131 ? 13.313 7.662 29.933 1.00 21.65 231 GLU A O 1
ATOM 1043 N N . GLU A 1 132 ? 12.325 9.507 30.745 1.00 23.18 232 GLU A N 1
ATOM 1044 C CA . GLU A 1 132 ? 11.306 9.522 29.695 1.00 23.59 232 GLU A CA 1
ATOM 1045 C C . GLU A 1 132 ? 11.909 9.650 28.294 1.00 21.42 232 GLU A C 1
ATOM 1046 O O . GLU A 1 132 ? 11.521 8.925 27.379 1.00 21.03 232 GLU A O 1
ATOM 1052 N N . GLU A 1 133 ? 12.866 10.560 28.137 1.00 19.70 233 GLU A N 1
ATOM 1053 C CA . GLU A 1 133 ? 13.515 10.774 26.844 1.00 18.48 233 GLU A CA 1
ATOM 1054 C C . GLU A 1 133 ? 14.241 9.528 26.361 1.00 18.99 233 GLU A C 1
ATOM 1055 O O . GLU A 1 133 ? 14.337 9.289 25.161 1.00 17.15 233 GLU A O 1
ATOM 1061 N N . ILE A 1 134 ? 14.768 8.746 27.300 1.00 18.70 234 ILE A N 1
ATOM 1062 C CA . ILE A 1 134 ? 15.463 7.511 26.951 1.00 17.90 234 ILE A CA 1
ATOM 1063 C C . ILE A 1 134 ? 14.446 6.491 26.422 1.00 17.82 234 ILE A C 1
ATOM 1064 O O . ILE A 1 134 ? 14.718 5.782 25.456 1.00 18.07 234 ILE A O 1
ATOM 1069 N N . LYS A 1 135 ? 13.276 6.421 27.054 1.00 18.69 235 LYS A N 1
ATOM 1070 C CA . LYS A 1 135 ? 12.231 5.504 26.601 1.00 20.17 235 LYS A CA 1
ATOM 1071 C C . LYS A 1 135 ? 11.777 5.905 25.186 1.00 19.53 235 LYS A C 1
ATOM 1072 O O . LYS A 1 135 ? 11.527 5.050 24.329 1.00 20.19 235 LYS A O 1
ATOM 1078 N N . LYS A 1 136 ? 11.703 7.207 24.940 1.00 16.86 236 LYS A N 1
ATOM 1079 C CA . LYS A 1 136 ? 11.308 7.708 23.632 1.00 17.87 236 LYS A CA 1
ATOM 1080 C C . LYS A 1 136 ? 12.410 7.398 22.613 1.00 19.18 236 LYS A C 1
ATOM 1081 O O . LYS A 1 136 ? 12.132 6.987 21.481 1.00 17.74 236 LYS A O 1
ATOM 1087 N N . ALA A 1 137 ? 13.660 7.573 23.040 1.00 17.75 237 ALA A N 1
ATOM 1088 C CA . ALA A 1 137 ? 14.824 7.317 22.200 1.00 17.60 237 ALA A CA 1
ATOM 1089 C C . ALA A 1 137 ? 14.810 5.881 21.682 1.00 16.47 237 ALA A C 1
ATOM 1090 O O . ALA A 1 137 ? 15.078 5.635 20.501 1.00 15.21 237 ALA A O 1
ATOM 1092 N N . VAL A 1 138 ? 14.491 4.944 22.574 1.00 15.79 238 VAL A N 1
ATOM 1093 C CA . VAL A 1 138 ? 14.425 3.528 22.232 1.00 17.85 238 VAL A CA 1
ATOM 1094 C C . VAL A 1 138 ? 13.344 3.282 21.175 1.00 17.81 238 VAL A C 1
ATOM 1095 O O . VAL A 1 138 ? 13.579 2.585 20.188 1.00 17.96 238 VAL A O 1
ATOM 1099 N N . GLU A 1 139 ? 12.166 3.858 21.388 1.00 17.15 239 GLU A N 1
ATOM 1100 C CA . GLU A 1 139 ? 11.055 3.710 20.450 1.00 18.51 239 GLU A CA 1
ATOM 1101 C C . GLU A 1 139 ? 11.410 4.292 19.084 1.00 18.48 239 GLU A C 1
ATOM 1102 O O . GLU A 1 139 ? 11.032 3.736 18.055 1.00 18.96 239 GLU A O 1
ATOM 1108 N N . ILE A 1 140 ? 12.157 5.395 19.087 1.00 17.43 240 ILE A N 1
ATOM 1109 C CA . ILE A 1 140 ? 12.597 6.048 17.859 1.00 18.21 240 ILE A CA 1
ATOM 1110 C C . ILE A 1 140 ? 13.567 5.139 17.098 1.00 18.36 240 ILE A C 1
ATOM 1111 O O . ILE A 1 140 ? 13.391 4.895 15.904 1.00 19.01 240 ILE A O 1
ATOM 1116 N N . CYS A 1 141 ? 14.557 4.595 17.800 1.00 18.40 241 CYS A N 1
ATOM 1117 C CA . CYS A 1 141 ? 15.529 3.704 17.169 1.00 20.22 241 CYS A CA 1
ATOM 1118 C C . CYS A 1 141 ? 14.871 2.451 16.598 1.00 20.00 241 CYS A C 1
ATOM 1119 O O . CYS A 1 141 ? 15.238 1.994 15.521 1.00 21.13 241 CYS A O 1
ATOM 1122 N N . ILE A 1 142 ? 13.890 1.910 17.316 1.00 22.56 242 ILE A N 1
ATOM 1123 C CA . ILE A 1 142 ? 13.170 0.724 16.856 1.00 23.88 242 ILE A CA 1
ATOM 1124 C C . ILE A 1 142 ? 12.308 1.070 15.638 1.00 24.68 242 ILE A C 1
ATOM 1125 O O . ILE A 1 142 ? 12.265 0.315 14.669 1.00 25.62 242 ILE A O 1
ATOM 1130 N N . GLU A 1 143 ? 11.623 2.209 15.696 1.00 25.87 243 GLU A N 1
ATOM 1131 C CA . GLU A 1 143 ? 10.777 2.661 14.593 1.00 25.73 243 GLU A CA 1
ATOM 1132 C C . GLU A 1 143 ? 11.619 2.949 13.354 1.00 25.72 243 GLU A C 1
ATOM 1133 O O . GLU A 1 143 ? 11.165 2.759 12.223 1.00 25.51 243 GLU A O 1
ATOM 1139 N N . ALA A 1 144 ? 12.848 3.406 13.582 1.00 22.94 244 ALA A N 1
ATOM 1140 C CA . ALA A 1 144 ? 13.784 3.710 12.502 1.00 24.61 244 ALA A CA 1
ATOM 1141 C C . ALA A 1 144 ? 14.348 2.426 11.899 1.00 23.08 244 ALA A C 1
ATOM 1142 O O . ALA A 1 144 ? 14.852 2.429 10.775 1.00 23.33 244 ALA A O 1
ATOM 1144 N N . GLY A 1 145 ? 14.253 1.336 12.657 1.00 25.14 245 GLY A N 1
ATOM 1145 C CA . GLY A 1 145 ? 14.750 0.050 12.204 1.00 25.26 245 GLY A CA 1
ATOM 1146 C C . GLY A 1 145 ? 16.239 -0.151 12.434 1.00 23.14 245 GLY A C 1
ATOM 1147 O O . GLY A 1 145 ? 16.906 -0.815 11.644 1.00 23.95 245 GLY A O 1
ATOM 1148 N N . ALA A 1 146 ? 16.758 0.410 13.522 1.00 21.11 246 ALA A N 1
ATOM 1149 C CA . ALA A 1 146 ? 18.175 0.283 13.850 1.00 18.41 246 ALA A CA 1
ATOM 1150 C C . ALA A 1 146 ? 18.459 -1.072 14.479 1.00 17.94 246 ALA A C 1
ATOM 1151 O O . ALA A 1 146 ? 17.578 -1.683 15.092 1.00 17.33 246 ALA A O 1
ATOM 1153 N N . ASP A 1 147 ? 19.694 -1.534 14.317 1.00 15.97 247 ASP A N 1
ATOM 1154 C CA . ASP A 1 147 ? 20.126 -2.807 14.877 1.00 16.57 247 ASP A CA 1
ATOM 1155 C C . ASP A 1 147 ? 20.588 -2.597 16.312 1.00 17.48 247 ASP A C 1
ATOM 1156 O O . ASP A 1 147 ? 20.499 -3.498 17.141 1.00 15.95 247 ASP A O 1
ATOM 1161 N N . PHE A 1 148 ? 21.085 -1.398 16.595 1.00 15.58 248 PHE A N 1
ATOM 1162 C CA . PHE A 1 148 ? 21.586 -1.079 17.923 1.00 18.07 248 PHE A CA 1
ATOM 1163 C C . PHE A 1 148 ? 21.247 0.339 18.332 1.00 15.99 248 PHE A C 1
ATOM 1164 O O . PHE A 1 148 ? 20.970 1.201 17.496 1.00 15.11 248 PHE A O 1
ATOM 1172 N N . ILE A 1 149 ? 21.274 0.556 19.640 1.00 15.70 249 ILE A N 1
ATOM 1173 C CA . ILE A 1 149 ? 21.094 1.875 20.215 1.00 15.02 249 ILE A CA 1
ATOM 1174 C C . ILE A 1 149 ? 22.353 2.014 21.065 1.00 16.90 249 ILE A C 1
ATOM 1175 O O . ILE A 1 149 ? 22.653 1.151 21.900 1.00 16.46 249 ILE A O 1
ATOM 1180 N N . LYS A 1 150 ? 23.154 3.017 20.729 1.00 14.78 250 LYS A N 1
ATOM 1181 C CA . LYS A 1 150 ? 24.405 3.288 21.419 1.00 16.22 250 LYS A CA 1
ATOM 1182 C C . LYS A 1 150 ? 24.162 4.446 22.382 1.00 16.00 250 LYS A C 1
ATOM 1183 O O . LYS A 1 150 ? 23.595 5.470 22.006 1.00 17.15 250 LYS A O 1
ATOM 1189 N N . THR A 1 151 ? 24.597 4.271 23.625 1.00 15.64 251 THR A N 1
ATOM 1190 C CA . THR A 1 151 ? 24.375 5.268 24.663 1.00 15.10 251 THR A CA 1
ATOM 1191 C C . THR A 1 151 ? 25.054 6.623 24.527 1.00 15.79 251 THR A C 1
ATOM 1192 O O . THR A 1 151 ? 24.377 7.658 24.555 1.00 14.08 251 THR A O 1
ATOM 1196 N N . SER A 1 152 ? 26.374 6.630 24.341 1.00 14.06 252 SER A N 1
ATOM 1197 C CA . SER A 1 152 ? 27.083 7.896 24.285 1.00 15.68 252 SER A CA 1
ATOM 1198 C C . SER A 1 152 ? 28.255 8.004 23.314 1.00 17.27 252 SER A C 1
ATOM 1199 O O . SER A 1 152 ? 28.893 7.021 22.951 1.00 16.09 252 SER A O 1
ATOM 1202 N N . THR A 1 153 ? 28.532 9.242 22.930 1.00 18.75 253 THR A N 1
ATOM 1203 C CA . THR A 1 153 ? 29.615 9.578 22.017 1.00 21.61 253 THR A CA 1
ATOM 1204 C C . THR A 1 153 ? 30.921 9.781 22.793 1.00 22.01 253 THR A C 1
ATOM 1205 O O . THR A 1 153 ? 32.010 9.757 22.213 1.00 21.84 253 THR A O 1
ATOM 1209 N N . GLY A 1 154 ? 30.797 9.981 24.104 1.00 22.85 254 GLY A N 1
ATOM 1210 C CA . GLY A 1 154 ? 31.960 10.220 24.941 1.00 23.98 254 GLY A CA 1
ATOM 1211 C C . GLY A 1 154 ? 32.198 11.709 25.159 1.00 25.51 254 GLY A C 1
ATOM 1212 O O . GLY A 1 154 ? 32.939 12.099 26.061 1.00 26.69 254 GLY A O 1
ATOM 1213 N N . PHE A 1 155 ? 31.583 12.543 24.324 1.00 25.99 255 PHE A N 1
ATOM 1214 C CA . PHE A 1 155 ? 31.718 13.995 24.431 1.00 27.52 255 PHE A CA 1
ATOM 1215 C C . PHE A 1 155 ? 30.637 14.547 25.346 1.00 29.23 255 PHE A C 1
ATOM 1216 O O . PHE A 1 155 ? 29.702 15.226 24.907 1.00 29.34 255 PHE A O 1
ATOM 1224 N N . ALA A 1 156 ? 30.775 14.232 26.627 1.00 29.27 256 ALA A N 1
ATOM 1225 C CA . ALA A 1 156 ? 29.832 14.663 27.645 1.00 29.78 256 ALA A CA 1
ATOM 1226 C C . ALA A 1 156 ? 30.554 14.686 28.983 1.00 29.81 256 ALA A C 1
ATOM 1227 O O . ALA A 1 156 ? 31.578 14.024 29.155 1.00 30.07 256 ALA A O 1
ATOM 1229 N N . PRO A 1 157 ? 30.044 15.469 29.946 1.00 30.92 257 PRO A N 1
ATOM 1230 C CA . PRO A 1 157 ? 30.667 15.559 31.270 1.00 31.83 257 PRO A CA 1
ATOM 1231 C C . PRO A 1 157 ? 30.488 14.307 32.129 1.00 31.28 257 PRO A C 1
ATOM 1232 O O . PRO A 1 157 ? 31.168 14.138 33.143 1.00 33.83 257 PRO A O 1
ATOM 1236 N N . ARG A 1 158 ? 29.599 13.415 31.701 1.00 29.00 258 ARG A N 1
ATOM 1237 C CA . ARG A 1 158 ? 29.325 12.187 32.439 1.00 26.38 258 ARG A CA 1
ATOM 1238 C C . ARG A 1 158 ? 29.356 10.974 31.520 1.00 24.08 258 ARG A C 1
ATOM 1239 O O . ARG A 1 158 ? 28.910 11.048 30.375 1.00 22.88 258 ARG A O 1
ATOM 1247 N N . GLY A 1 159 ? 29.884 9.863 32.028 1.00 19.01 259 GLY A N 1
ATOM 1248 C CA . GLY A 1 159 ? 29.937 8.643 31.242 1.00 17.36 259 GLY A CA 1
ATOM 1249 C C . GLY A 1 159 ? 28.588 7.958 31.309 1.00 17.61 259 GLY A C 1
ATOM 1250 O O . GLY A 1 159 ? 27.694 8.428 32.018 1.00 16.96 259 GLY A O 1
ATOM 1251 N N . THR A 1 160 ? 28.401 6.884 30.552 1.00 16.76 260 THR A N 1
ATOM 1252 C CA . THR A 1 160 ? 27.124 6.187 30.619 1.00 17.57 260 THR A CA 1
ATOM 1253 C C . THR A 1 160 ? 27.025 5.452 31.945 1.00 17.48 260 THR A C 1
ATOM 1254 O O . THR A 1 160 ? 28.040 5.127 32.561 1.00 18.98 260 THR A O 1
ATOM 1258 N N . THR A 1 161 ? 25.798 5.215 32.393 1.00 17.34 261 THR A N 1
ATOM 1259 C CA . THR A 1 161 ? 25.570 4.548 33.667 1.00 16.79 261 THR A CA 1
ATOM 1260 C C . THR A 1 161 ? 24.928 3.180 33.503 1.00 16.96 261 THR A C 1
ATOM 1261 O O . THR A 1 161 ? 24.363 2.868 32.450 1.00 15.46 261 THR A O 1
ATOM 1265 N N . LEU A 1 162 ? 25.026 2.369 34.556 1.00 14.96 262 LEU A N 1
ATOM 1266 C CA . LEU A 1 162 ? 24.431 1.039 34.562 1.00 15.76 262 LEU A CA 1
ATOM 1267 C C . LEU A 1 162 ? 22.919 1.196 34.509 1.00 16.11 262 LEU A C 1
ATOM 1268 O O . LEU A 1 162 ? 22.228 0.378 33.915 1.00 16.87 262 LEU A O 1
ATOM 1273 N N . GLU A 1 163 ? 22.428 2.261 35.138 1.00 15.75 263 GLU A N 1
ATOM 1274 C CA . GLU A 1 163 ? 21.006 2.582 35.168 1.00 17.45 263 GLU A CA 1
ATOM 1275 C C . GLU A 1 163 ? 20.503 2.822 33.747 1.00 16.58 263 GLU A C 1
ATOM 1276 O O . GLU A 1 163 ? 19.438 2.340 33.372 1.00 14.53 263 GLU A O 1
ATOM 1282 N N . GLU A 1 164 ? 21.297 3.536 32.950 1.00 15.66 264 GLU A N 1
ATOM 1283 C CA . GLU A 1 164 ? 20.920 3.839 31.571 1.00 16.31 264 GLU A CA 1
ATOM 1284 C C . GLU A 1 164 ? 20.804 2.594 30.702 1.00 16.25 264 GLU A C 1
ATOM 1285 O O . GLU A 1 164 ? 19.851 2.452 29.940 1.00 13.81 264 GLU A O 1
ATOM 1291 N N . VAL A 1 165 ? 21.779 1.697 30.817 1.00 14.13 265 VAL A N 1
ATOM 1292 C CA . VAL A 1 165 ? 21.776 0.465 30.036 1.00 14.32 265 VAL A CA 1
ATOM 1293 C C . VAL A 1 165 ? 20.655 -0.466 30.494 1.00 15.75 265 VAL A C 1
ATOM 1294 O O . VAL A 1 165 ? 19.998 -1.098 29.666 1.00 14.05 265 VAL A O 1
ATOM 1298 N N . ARG A 1 166 ? 20.429 -0.532 31.806 1.00 13.77 266 ARG A N 1
ATOM 1299 C CA . ARG A 1 166 ? 19.367 -1.376 32.355 1.00 17.06 266 ARG A CA 1
ATOM 1300 C C . ARG A 1 166 ? 18.009 -0.922 31.840 1.00 14.41 266 ARG A C 1
ATOM 1301 O O . ARG A 1 166 ? 17.181 -1.743 31.473 1.00 14.79 266 ARG A O 1
ATOM 1309 N N . LEU A 1 167 ? 17.799 0.391 31.816 1.00 15.90 267 LEU A N 1
ATOM 1310 C CA . LEU A 1 167 ? 16.544 0.973 31.336 1.00 16.02 267 LEU A CA 1
ATOM 1311 C C . LEU A 1 167 ? 16.324 0.705 29.845 1.00 17.21 267 LEU A C 1
ATOM 1312 O O . LEU A 1 167 ? 15.218 0.349 29.417 1.00 15.27 267 LEU A O 1
ATOM 1317 N N . ILE A 1 168 ? 17.376 0.900 29.056 1.00 16.83 268 ILE A N 1
ATOM 1318 C CA . ILE A 1 168 ? 17.311 0.670 27.617 1.00 17.14 268 ILE A CA 1
ATOM 1319 C C . ILE A 1 168 ? 17.009 -0.807 27.340 1.00 19.11 268 ILE A C 1
ATOM 1320 O O . ILE A 1 168 ? 16.177 -1.126 26.493 1.00 16.85 268 ILE A O 1
ATOM 1325 N N . LYS A 1 169 ? 17.662 -1.694 28.091 1.00 19.92 269 LYS A N 1
ATOM 1326 C CA . LYS A 1 169 ? 17.470 -3.136 27.947 1.00 21.04 269 LYS A CA 1
ATOM 1327 C C . LYS A 1 169 ? 16.011 -3.510 28.234 1.00 21.89 269 LYS A C 1
ATOM 1328 O O . LYS A 1 169 ? 15.399 -4.274 27.487 1.00 20.75 269 LYS A O 1
ATOM 1334 N N . SER A 1 170 ? 15.458 -2.945 29.304 1.00 22.19 270 SER A N 1
ATOM 1335 C CA . SER A 1 170 ? 14.078 -3.209 29.698 1.00 24.27 270 SER A CA 1
ATOM 1336 C C . SER A 1 170 ? 13.082 -2.647 28.676 1.00 25.11 270 SER A C 1
ATOM 1337 O O . 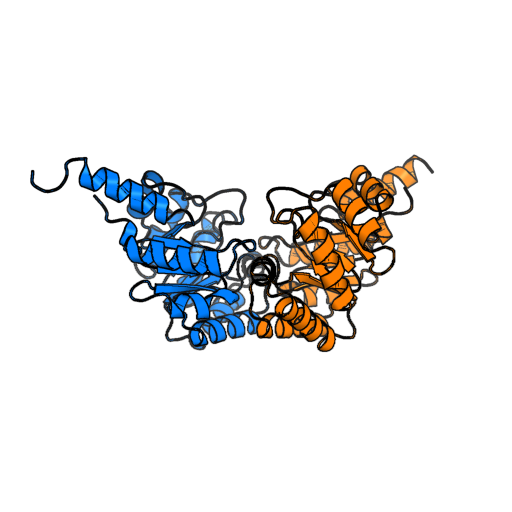SER A 1 170 ? 12.177 -3.352 28.233 1.00 25.35 270 SER A O 1
ATOM 1340 N N . SER A 1 171 ? 13.276 -1.388 28.288 1.00 25.27 271 SER A N 1
ATOM 1341 C CA . SER A 1 171 ? 12.402 -0.723 27.321 1.00 25.83 271 SER A CA 1
ATOM 1342 C C . SER A 1 171 ? 12.449 -1.372 25.938 1.00 25.99 271 SER A C 1
ATOM 1343 O O . SER A 1 171 ? 11.443 -1.405 25.229 1.00 24.50 271 SER A O 1
ATOM 1346 N N . ALA A 1 172 ? 13.617 -1.899 25.571 1.00 25.45 272 ALA A N 1
ATOM 1347 C CA . ALA A 1 172 ? 13.805 -2.534 24.272 1.00 27.38 272 ALA A CA 1
ATOM 1348 C C . ALA A 1 172 ? 12.952 -3.783 24.075 1.00 28.94 272 ALA A C 1
ATOM 1349 O O . ALA A 1 172 ? 12.401 -3.987 23.000 1.00 27.53 272 ALA A O 1
ATOM 1351 N N . LYS A 1 173 ? 12.859 -4.623 25.104 1.00 30.90 273 LYS A N 1
ATOM 1352 C CA . LYS A 1 173 ? 12.072 -5.855 25.025 1.00 32.37 273 LYS A CA 1
ATOM 1353 C C . LYS A 1 173 ? 12.523 -6.799 23.907 1.00 32.05 273 LYS A C 1
ATOM 1354 O O . LYS A 1 173 ? 11.702 -7.465 23.272 1.00 32.28 273 LYS A O 1
ATOM 1360 N N . GLY A 1 174 ? 13.830 -6.824 23.654 1.00 31.13 274 GLY A N 1
ATOM 1361 C CA . GLY A 1 174 ? 14.388 -7.695 22.633 1.00 29.94 274 GLY A CA 1
ATOM 1362 C C . GLY A 1 174 ? 14.231 -7.294 21.174 1.00 29.98 274 GLY A C 1
ATOM 1363 O O . GLY A 1 174 ? 14.588 -8.071 20.287 1.00 29.57 274 GLY A O 1
ATOM 1364 N N . ARG A 1 175 ? 13.706 -6.102 20.904 1.00 28.72 275 ARG A N 1
ATOM 1365 C CA . ARG A 1 175 ? 13.540 -5.678 19.515 1.00 26.64 275 ARG A CA 1
ATOM 1366 C C . ARG A 1 175 ? 14.681 -4.794 18.995 1.00 24.16 275 ARG A C 1
ATOM 1367 O O . ARG A 1 175 ? 14.638 -4.310 17.867 1.00 24.45 275 ARG A O 1
ATOM 1375 N N . ILE A 1 176 ? 15.712 -4.619 19.817 1.00 21.85 276 ILE A N 1
ATOM 1376 C CA . ILE A 1 176 ? 16.894 -3.843 19.439 1.00 20.63 276 ILE A CA 1
ATOM 1377 C C . ILE A 1 176 ? 18.047 -4.164 20.388 1.00 20.06 276 ILE A C 1
ATOM 1378 O O . ILE A 1 176 ? 17.826 -4.435 21.571 1.00 20.46 276 ILE A O 1
ATOM 1383 N N . LYS A 1 177 ? 19.265 -4.198 19.851 1.00 19.49 277 LYS A N 1
ATOM 1384 C CA . LYS A 1 177 ? 20.456 -4.476 20.654 1.00 20.08 277 LYS A CA 1
ATOM 1385 C C . LYS A 1 177 ? 21.003 -3.210 21.315 1.00 18.52 277 LYS A C 1
ATOM 1386 O O . LYS A 1 177 ? 20.723 -2.102 20.865 1.00 17.82 277 LYS A O 1
ATOM 1392 N N . VAL A 1 178 ? 21.769 -3.381 22.391 1.00 17.09 278 VAL A N 1
ATOM 1393 C CA . VAL A 1 178 ? 22.321 -2.248 23.136 1.00 16.81 278 VAL A CA 1
ATOM 1394 C C . VAL A 1 178 ? 23.845 -2.165 23.126 1.00 17.72 278 VAL A C 1
ATOM 1395 O O . VAL A 1 178 ? 24.528 -3.148 23.431 1.00 18.40 278 VAL A O 1
ATOM 1399 N N . LYS A 1 179 ? 24.371 -0.980 22.817 1.00 16.31 279 LYS A N 1
ATOM 1400 C CA . LYS A 1 179 ? 25.810 -0.761 22.835 1.00 15.29 279 LYS A CA 1
ATOM 1401 C C . LYS A 1 179 ? 26.150 0.275 23.906 1.00 16.08 279 LYS A C 1
ATOM 1402 O O . LYS A 1 179 ? 25.751 1.441 23.814 1.00 16.12 279 LYS A O 1
ATOM 1408 N N . ALA A 1 180 ? 26.831 -0.174 24.957 1.00 14.27 280 ALA A N 1
ATOM 1409 C CA . ALA A 1 180 ? 27.229 0.709 26.044 1.00 15.41 280 ALA A CA 1
ATOM 1410 C C . ALA A 1 180 ? 28.595 1.327 25.742 1.00 14.18 280 ALA A C 1
ATOM 1411 O O . ALA A 1 180 ? 29.565 0.605 25.493 1.00 16.79 280 ALA A O 1
ATOM 1413 N N . SER A 1 181 ? 28.671 2.656 25.768 1.00 14.11 281 SER A N 1
ATOM 1414 C CA . SER A 1 181 ? 29.923 3.355 25.487 1.00 16.84 281 SER A CA 1
ATOM 1415 C C . SER A 1 181 ? 30.005 4.709 26.177 1.00 17.31 281 SER A C 1
ATOM 1416 O O . SER A 1 181 ? 28.995 5.377 26.341 1.00 17.64 281 SER A O 1
ATOM 1419 N N . GLY A 1 182 ? 31.219 5.130 26.526 1.00 15.52 282 GLY A N 1
ATOM 1420 C CA . GLY A 1 182 ? 31.408 6.413 27.182 1.00 15.44 282 GLY A CA 1
ATOM 1421 C C . GLY A 1 182 ? 31.778 6.286 28.643 1.00 17.44 282 GLY A C 1
ATOM 1422 O O . GLY A 1 182 ? 30.919 6.016 29.486 1.00 15.96 282 GLY A O 1
ATOM 1423 N N . GLY A 1 183 ? 33.064 6.486 28.940 1.00 18.26 283 GLY A N 1
ATOM 1424 C CA . GLY A 1 183 ? 33.541 6.388 30.307 1.00 18.90 283 GLY A CA 1
ATOM 1425 C C . GLY A 1 183 ? 33.981 4.989 30.715 1.00 18.73 283 GLY A C 1
ATOM 1426 O O . GLY A 1 183 ? 34.317 4.763 31.878 1.00 19.77 283 GLY A O 1
ATOM 1427 N N . ILE A 1 184 ? 33.951 4.048 29.776 1.00 17.96 284 ILE A N 1
ATOM 1428 C CA . ILE A 1 184 ? 34.355 2.664 30.040 1.00 19.65 284 ILE A CA 1
ATOM 1429 C C . ILE A 1 184 ? 35.859 2.536 29.771 1.00 21.36 284 ILE A C 1
ATOM 1430 O O . ILE A 1 184 ? 36.294 2.459 28.618 1.00 20.34 284 ILE A O 1
ATOM 1435 N N . ARG A 1 185 ? 36.649 2.529 30.840 1.00 23.22 285 ARG A N 1
ATOM 1436 C CA . ARG A 1 185 ? 38.102 2.448 30.703 1.00 24.62 285 ARG A CA 1
ATOM 1437 C C . ARG A 1 185 ? 38.758 1.204 31.303 1.00 23.36 285 ARG A C 1
ATOM 1438 O O . ARG A 1 185 ? 39.980 1.056 31.228 1.00 23.36 285 ARG A O 1
ATOM 1446 N N . ASP A 1 186 ? 37.962 0.309 31.886 1.00 20.41 286 ASP A N 1
ATOM 1447 C CA . ASP A 1 186 ? 38.512 -0.906 32.483 1.00 19.88 286 ASP A CA 1
ATOM 1448 C C . ASP A 1 186 ? 37.625 -2.136 32.349 1.00 18.01 286 ASP A C 1
ATOM 1449 O O . ASP A 1 186 ? 36.437 -2.039 32.032 1.00 15.60 286 ASP A O 1
ATOM 1454 N N . LEU A 1 187 ? 38.216 -3.291 32.634 1.00 16.51 287 LEU A N 1
ATOM 1455 C CA . LEU A 1 187 ? 37.539 -4.576 32.536 1.00 17.01 287 LEU A CA 1
ATOM 1456 C C . LEU A 1 187 ? 36.313 -4.715 33.427 1.00 17.15 287 LEU A C 1
ATOM 1457 O O . LEU A 1 187 ? 35.266 -5.170 32.972 1.00 20.00 287 LEU A O 1
ATOM 1462 N N . GLU A 1 188 ? 36.458 -4.364 34.700 1.00 19.28 288 GLU A N 1
ATOM 1463 C CA . GLU A 1 188 ? 35.351 -4.471 35.640 1.00 21.29 288 GLU A CA 1
ATOM 1464 C C . GLU A 1 188 ? 34.144 -3.672 35.168 1.00 19.26 288 GLU A C 1
ATOM 1465 O O . GLU A 1 188 ? 33.021 -4.155 35.247 1.00 19.20 288 GLU A O 1
ATOM 1471 N N . THR A 1 189 ? 34.384 -2.487 34.613 1.00 20.42 289 THR A N 1
ATOM 1472 C CA . THR A 1 189 ? 33.285 -1.652 34.124 1.00 20.34 289 THR A CA 1
ATOM 1473 C C . THR A 1 189 ? 32.666 -2.282 32.879 1.00 19.42 289 THR A C 1
ATOM 1474 O O . THR A 1 189 ? 31.440 -2.339 32.752 1.00 19.72 289 THR A O 1
ATOM 1478 N N . ALA A 1 190 ? 33.511 -2.763 31.965 1.00 15.85 290 ALA A N 1
ATOM 1479 C CA . ALA A 1 190 ? 33.022 -3.408 30.751 1.00 15.55 290 ALA A CA 1
ATOM 1480 C C . ALA A 1 190 ? 32.154 -4.614 31.109 1.00 16.81 290 ALA A C 1
ATOM 1481 O O . ALA A 1 190 ? 31.082 -4.811 30.531 1.00 15.02 290 ALA A O 1
ATOM 1483 N N . ILE A 1 191 ? 32.617 -5.415 32.068 1.00 17.58 291 ILE A N 1
ATOM 1484 C CA . ILE A 1 191 ? 31.876 -6.598 32.492 1.00 17.77 291 ILE A CA 1
ATOM 1485 C C . ILE A 1 191 ? 30.524 -6.229 33.101 1.00 18.63 291 ILE A C 1
ATOM 1486 O O . ILE A 1 191 ? 29.510 -6.850 32.782 1.00 18.11 291 ILE A O 1
ATOM 1491 N N . SER A 1 192 ? 30.514 -5.205 33.952 1.00 19.35 292 SER A N 1
ATOM 1492 C CA . SER A 1 192 ? 29.283 -4.766 34.606 1.00 19.65 292 SER A CA 1
ATOM 1493 C C . SER A 1 192 ? 28.257 -4.290 33.579 1.00 19.66 292 SER A C 1
ATOM 1494 O O . SER A 1 192 ? 27.076 -4.615 33.681 1.00 18.10 292 SER A O 1
ATOM 1497 N N . MET A 1 193 ? 28.725 -3.549 32.577 1.00 17.98 293 MET A N 1
ATOM 1498 C CA . MET A 1 193 ? 27.857 -3.040 31.522 1.00 17.21 293 MET A CA 1
ATOM 1499 C C . MET A 1 193 ? 27.235 -4.172 30.723 1.00 18.31 293 MET A C 1
ATOM 1500 O O . MET A 1 193 ? 26.059 -4.102 30.349 1.00 17.89 293 MET A O 1
ATOM 1505 N N . ILE A 1 194 ? 28.011 -5.227 30.482 1.00 16.77 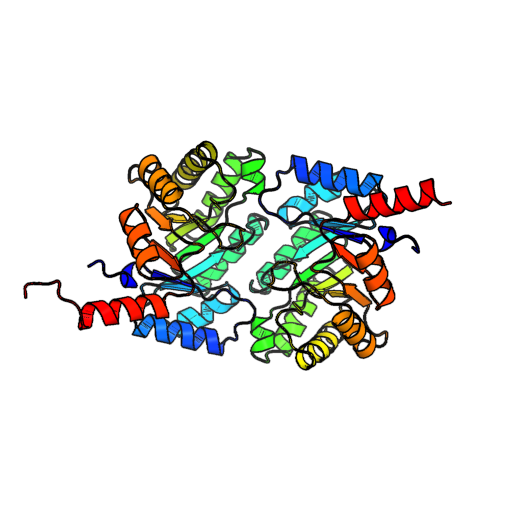294 ILE A N 1
ATOM 1506 C CA . ILE A 1 194 ? 27.506 -6.384 29.752 1.00 17.50 294 ILE A CA 1
ATOM 1507 C C . ILE A 1 194 ? 26.445 -7.087 30.602 1.00 20.19 294 ILE A C 1
ATOM 1508 O O . ILE A 1 194 ? 25.375 -7.442 30.106 1.00 21.63 294 ILE A O 1
ATOM 1513 N N . GLU A 1 195 ? 26.738 -7.251 31.891 1.00 20.22 295 GLU A N 1
ATOM 1514 C CA . GLU A 1 195 ? 25.808 -7.891 32.818 1.00 20.79 295 GLU A CA 1
ATOM 1515 C C . GLU A 1 195 ? 24.513 -7.091 32.950 1.00 20.10 295 GLU A C 1
ATOM 1516 O O . GLU A 1 195 ? 23.462 -7.654 33.256 1.00 19.88 295 GLU A O 1
ATOM 1522 N N . ALA A 1 196 ? 24.599 -5.782 32.715 1.00 19.05 296 ALA A N 1
ATOM 1523 C CA . ALA A 1 196 ? 23.435 -4.898 32.794 1.00 19.34 296 ALA A CA 1
ATOM 1524 C C . ALA A 1 196 ? 22.585 -4.886 31.512 1.00 20.09 296 ALA A C 1
ATOM 1525 O O . ALA A 1 196 ? 21.541 -4.222 31.455 1.00 20.47 296 ALA A O 1
ATOM 1527 N N . GLY A 1 197 ? 23.056 -5.573 30.475 1.00 20.00 297 GLY A N 1
ATOM 1528 C CA . GLY A 1 197 ? 22.311 -5.632 29.231 1.00 19.18 297 GLY A CA 1
ATOM 1529 C C . GLY A 1 197 ? 23.050 -5.339 27.936 1.00 19.88 297 GLY A C 1
ATOM 1530 O O . GLY A 1 197 ? 22.556 -5.696 26.869 1.00 20.19 297 GLY A O 1
ATOM 1531 N N . ALA A 1 198 ? 24.229 -4.724 28.007 1.00 20.51 298 ALA A N 1
ATOM 1532 C CA . ALA A 1 198 ? 24.982 -4.392 26.795 1.00 20.10 298 ALA A CA 1
ATOM 1533 C C . ALA A 1 198 ? 25.352 -5.579 25.901 1.00 21.66 298 ALA A C 1
ATOM 1534 O O . ALA A 1 198 ? 25.958 -6.558 26.351 1.00 21.65 298 ALA A O 1
ATOM 1536 N N . ASP A 1 199 ? 24.991 -5.470 24.625 1.00 20.78 299 ASP A N 1
ATOM 1537 C CA . ASP A 1 199 ? 25.292 -6.498 23.633 1.00 21.94 299 ASP A CA 1
ATOM 1538 C C . ASP A 1 199 ? 26.654 -6.216 22.989 1.00 19.66 299 ASP A C 1
ATOM 1539 O O . ASP A 1 199 ? 27.266 -7.101 22.397 1.00 21.81 299 ASP A O 1
ATOM 1544 N N . ARG A 1 200 ? 27.116 -4.976 23.120 1.00 19.47 300 ARG A N 1
ATOM 1545 C CA . ARG A 1 200 ? 28.401 -4.544 22.578 1.00 15.98 300 ARG A CA 1
ATOM 1546 C C . ARG A 1 200 ? 28.932 -3.422 23.482 1.00 16.56 300 ARG A C 1
ATOM 1547 O O . ARG A 1 200 ? 28.152 -2.706 24.114 1.00 13.48 300 ARG A O 1
ATOM 1555 N N . ILE A 1 201 ? 30.253 -3.287 23.555 1.00 13.65 301 ILE A N 1
ATOM 1556 C CA . ILE A 1 201 ? 30.899 -2.272 24.388 1.00 15.86 301 ILE A CA 1
ATOM 1557 C C . ILE A 1 201 ? 31.809 -1.357 23.566 1.00 17.25 301 ILE A C 1
ATOM 1558 O O . ILE A 1 201 ? 32.673 -1.828 22.821 1.00 17.04 301 ILE A O 1
ATOM 1563 N N . GLY A 1 202 ? 31.591 -0.052 23.688 1.00 15.87 302 GLY A N 1
ATOM 1564 C CA . GLY A 1 202 ? 32.418 0.911 22.983 1.00 16.92 302 GLY A CA 1
ATOM 1565 C C . GLY A 1 202 ? 33.445 1.444 23.962 1.00 16.99 302 GLY A C 1
ATOM 1566 O O . GLY A 1 202 ? 33.094 1.777 25.088 1.00 17.52 302 GLY A O 1
ATOM 1567 N N . THR A 1 203 ? 34.706 1.526 23.541 1.00 15.85 303 THR A N 1
ATOM 1568 C CA . THR A 1 203 ? 35.781 2.012 24.404 1.00 15.80 303 THR A CA 1
ATOM 1569 C C . THR A 1 203 ? 37.044 2.296 23.589 1.00 16.87 303 THR A C 1
ATOM 1570 O O . THR A 1 203 ? 37.235 1.733 22.514 1.00 17.05 303 THR A O 1
ATOM 1574 N N . SER A 1 204 ? 37.894 3.184 24.094 1.00 18.86 304 SER A N 1
ATOM 1575 C CA . SER A 1 204 ? 39.153 3.486 23.419 1.00 20.46 304 SER A CA 1
ATOM 1576 C C . SER A 1 204 ? 40.284 2.767 24.163 1.00 21.91 304 SER A C 1
ATOM 1577 O O . SER A 1 204 ? 41.458 2.917 23.820 1.00 19.97 304 SER A O 1
ATOM 1580 N N . SER A 1 205 ? 39.904 1.971 25.167 1.00 20.81 305 SER A N 1
ATOM 1581 C CA . SER A 1 205 ? 40.848 1.211 25.987 1.00 20.96 305 SER A CA 1
ATOM 1582 C C . SER A 1 205 ? 40.671 -0.290 25.778 1.00 19.53 305 SER A C 1
ATOM 1583 O O . SER A 1 205 ? 40.943 -1.084 26.679 1.00 20.51 305 SER A O 1
ATOM 1586 N N . GLY A 1 206 ? 40.218 -0.668 24.588 1.00 17.87 306 GLY A N 1
ATOM 1587 C CA . GLY A 1 206 ? 39.992 -2.065 24.273 1.00 18.39 306 GLY A CA 1
ATOM 1588 C C . GLY A 1 206 ? 41.213 -2.954 24.416 1.00 18.09 306 GLY A C 1
ATOM 1589 O O . GLY A 1 206 ? 41.091 -4.102 24.843 1.00 15.45 306 GLY A O 1
ATOM 1590 N N . ILE A 1 207 ? 42.384 -2.430 24.060 1.00 19.05 307 ILE A N 1
ATOM 1591 C CA . ILE A 1 207 ? 43.628 -3.193 24.157 1.00 20.86 307 ILE A CA 1
ATOM 1592 C C . ILE A 1 207 ? 43.946 -3.514 25.615 1.00 20.04 307 ILE A C 1
ATOM 1593 O O . ILE A 1 207 ? 44.184 -4.672 25.958 1.00 19.33 307 ILE A O 1
ATOM 1598 N N . SER A 1 208 ? 43.917 -2.488 26.466 1.00 20.48 308 SER A N 1
ATOM 1599 C CA . SER A 1 208 ? 44.195 -2.646 27.891 1.00 21.19 308 SER A CA 1
ATOM 1600 C C . SER A 1 208 ? 43.188 -3.568 28.570 1.00 20.68 308 SER A C 1
ATOM 1601 O O . SER A 1 208 ? 43.554 -4.393 29.412 1.00 19.57 308 SER A O 1
ATOM 1604 N N . ILE A 1 209 ? 41.916 -3.411 28.217 1.00 19.39 309 ILE A N 1
ATOM 1605 C CA . ILE A 1 209 ? 40.865 -4.245 28.786 1.00 18.29 309 ILE A CA 1
ATOM 1606 C C . ILE A 1 209 ? 41.055 -5.691 28.323 1.00 18.94 309 ILE A C 1
ATOM 1607 O O . ILE A 1 209 ? 40.962 -6.625 29.121 1.00 17.50 309 ILE A O 1
ATOM 1612 N N . ALA A 1 210 ? 41.345 -5.863 27.034 1.00 17.60 310 ALA A N 1
ATOM 1613 C CA . ALA A 1 210 ? 41.553 -7.184 26.453 1.00 18.62 310 ALA A CA 1
ATOM 1614 C C . ALA A 1 210 ? 42.729 -7.894 27.112 1.00 17.70 310 ALA A C 1
ATOM 1615 O O . ALA A 1 210 ? 42.690 -9.106 27.327 1.00 16.69 310 ALA A O 1
ATOM 1617 N N . GLU A 1 211 ? 43.765 -7.130 27.446 1.00 18.14 311 GLU A N 1
ATOM 1618 C CA . GLU A 1 211 ? 44.942 -7.687 28.096 1.00 19.70 311 GLU A CA 1
ATOM 1619 C C . GLU A 1 211 ? 44.654 -8.048 29.550 1.00 18.70 311 GLU A C 1
ATOM 1620 O O . GLU A 1 211 ? 45.095 -9.089 30.030 1.00 17.60 311 GLU A O 1
ATOM 1626 N N . GLU A 1 212 ? 43.896 -7.202 30.241 1.00 17.58 312 GLU A N 1
ATOM 1627 C CA . GLU A 1 212 ? 43.550 -7.471 31.634 1.00 17.87 312 GLU A CA 1
ATOM 1628 C C . GLU A 1 212 ? 42.741 -8.765 31.706 1.00 15.50 312 GLU A C 1
ATOM 1629 O O . GLU A 1 212 ? 42.918 -9.573 32.622 1.00 15.62 312 GLU A O 1
ATOM 1635 N N . PHE A 1 213 ? 41.876 -8.966 30.715 1.00 12.89 313 PHE A N 1
ATOM 1636 C CA . PHE A 1 213 ? 41.059 -10.168 30.652 1.00 13.69 313 PHE A CA 1
ATOM 1637 C C . PHE A 1 213 ? 41.963 -11.370 30.436 1.00 15.04 313 PHE A C 1
ATOM 1638 O O . PHE A 1 213 ? 41.762 -12.424 31.040 1.00 12.55 313 PHE A O 1
ATOM 1646 N N . LEU A 1 214 ? 42.925 -11.215 29.527 1.00 15.34 314 LEU A N 1
ATOM 1647 C CA . LEU A 1 214 ? 43.862 -12.286 29.218 1.00 15.62 314 LEU A CA 1
ATOM 1648 C C . LEU A 1 214 ? 44.635 -12.661 30.472 1.00 13.32 314 LEU A C 1
ATOM 1649 O O . LEU A 1 214 ? 44.739 -13.840 30.807 1.00 16.10 314 LEU A O 1
ATOM 1654 N N . LYS A 1 215 ? 45.139 -11.652 31.179 1.00 13.40 315 LYS A N 1
ATOM 1655 C CA . LYS A 1 215 ? 45.899 -11.870 32.408 1.00 14.58 315 LYS A CA 1
ATOM 1656 C C . LYS A 1 215 ? 45.096 -12.676 33.425 1.00 14.89 315 LYS A C 1
ATOM 1657 O O . LYS A 1 215 ? 45.562 -13.705 33.922 1.00 12.90 315 LYS A O 1
ATOM 1663 N N . ARG A 1 216 ? 43.871 -12.232 33.693 1.00 12.37 316 ARG A N 1
ATOM 1664 C CA . ARG A 1 216 ? 43.008 -12.913 34.658 1.00 14.04 316 ARG A CA 1
ATOM 1665 C C . ARG A 1 216 ? 42.667 -14.339 34.236 1.00 12.70 316 ARG A C 1
ATOM 1666 O O . ARG A 1 216 ? 42.696 -15.259 35.052 1.00 12.77 316 ARG A O 1
ATOM 1674 N N . HIS A 1 217 ? 42.417 -14.524 32.946 1.00 15.67 317 HIS A N 1
ATOM 1675 C CA . HIS A 1 217 ? 42.063 -15.830 32.406 1.00 17.70 317 HIS A CA 1
ATOM 1676 C C . HIS A 1 217 ? 43.232 -16.818 32.483 1.00 18.07 317 HIS A C 1
ATOM 1677 O O . HIS A 1 217 ? 43.037 -18.013 32.703 1.00 17.23 317 HIS A O 1
ATOM 1684 N N . LEU A 1 218 ? 44.445 -16.310 32.306 1.00 17.78 318 LEU A N 1
ATOM 1685 C CA . LEU A 1 218 ? 45.649 -17.138 32.357 1.00 17.80 318 LEU A CA 1
ATOM 1686 C C . LEU A 1 218 ? 46.066 -17.488 33.781 1.00 18.16 318 LEU A C 1
ATOM 1687 O O . LEU A 1 218 ? 46.586 -18.575 34.041 1.00 16.35 318 LEU A O 1
ATOM 1692 N N . ILE A 1 219 ? 45.803 -16.572 34.706 1.00 18.94 319 ILE A N 1
ATOM 1693 C CA . ILE A 1 219 ? 46.217 -16.744 36.094 1.00 20.62 319 ILE A CA 1
ATOM 1694 C C . ILE A 1 219 ? 45.190 -17.280 37.090 1.00 23.94 319 ILE A C 1
ATOM 1695 O O . ILE A 1 219 ? 45.517 -18.140 37.913 1.00 21.12 319 ILE A O 1
ATOM 1700 N N . LEU A 1 220 ? 43.964 -16.770 37.021 1.00 25.25 320 LEU A N 1
ATOM 1701 C CA . LEU A 1 220 ? 42.903 -17.164 37.947 1.00 30.12 320 LEU A CA 1
ATOM 1702 C C . LEU A 1 220 ? 42.046 -18.334 37.471 1.00 33.45 320 LEU A C 1
ATOM 1703 O O . LEU A 1 220 ? 41.791 -18.484 36.279 1.00 32.40 320 LEU A O 1
ATOM 1708 N N . GLU A 1 221 ? 41.600 -19.154 38.418 1.00 39.23 321 GLU A N 1
ATOM 1709 C CA . GLU A 1 221 ? 40.771 -20.317 38.113 1.00 47.33 321 GLU A CA 1
ATOM 1710 C C . GLU A 1 221 ? 39.336 -19.964 37.740 1.00 52.15 321 GLU A C 1
ATOM 1711 O O . GLU A 1 221 ? 38.772 -18.993 38.251 1.00 51.00 321 GLU A O 1
ATOM 1717 N N . HIS A 1 222 ? 38.776 -20.777 36.843 1.00 59.70 322 HIS A N 1
ATOM 1718 C CA . HIS A 1 222 ? 37.399 -20.683 36.353 1.00 67.45 322 HIS A CA 1
ATOM 1719 C C . HIS A 1 222 ? 37.256 -21.428 35.027 1.00 71.84 322 HIS A C 1
ATOM 1720 O O . HIS A 1 222 ? 37.379 -20.841 33.949 1.00 72.55 322 HIS A O 1
ATOM 1727 N N . HIS A 1 223 ? 37.009 -22.730 35.126 1.00 77.24 323 HIS A N 1
ATOM 1728 C CA . HIS A 1 223 ? 36.843 -23.599 33.964 1.00 82.16 323 HIS A CA 1
ATOM 1729 C C . HIS A 1 223 ? 36.227 -24.913 34.444 1.00 84.76 323 HIS A C 1
ATOM 1730 O O . HIS A 1 223 ? 35.004 -25.059 34.483 1.00 84.97 323 HIS A O 1
ATOM 1737 N N . HIS A 1 224 ? 37.086 -25.853 34.824 1.00 87.66 324 HIS A N 1
ATOM 1738 C CA . HIS A 1 224 ? 36.667 -27.160 35.323 1.00 90.72 324 HIS A CA 1
ATOM 1739 C C . HIS A 1 224 ? 37.694 -27.686 36.319 1.00 92.06 324 HIS A C 1
ATOM 1740 O O . HIS A 1 224 ? 37.517 -28.759 36.901 1.00 92.51 324 HIS A O 1
ATOM 1747 N N . HIS A 1 225 ? 38.768 -26.917 36.499 1.00 93.37 325 HIS A N 1
ATOM 1748 C CA . HIS A 1 225 ? 39.853 -27.243 37.425 1.00 94.34 325 HIS A CA 1
ATOM 1749 C C . HIS A 1 225 ? 40.503 -28.610 37.174 1.00 94.58 325 HIS A C 1
ATOM 1750 O O . HIS A 1 225 ? 41.109 -29.165 38.118 1.00 94.69 325 HIS A O 1
ATOM 1758 N N . MET B 1 1 ? 38.311 49.422 27.203 1.00 61.52 1101 MET B N 1
ATOM 1759 C CA . MET B 1 1 ? 37.797 48.084 26.787 1.00 60.72 1101 MET B CA 1
ATOM 1760 C C . MET B 1 1 ? 37.839 47.908 25.269 1.00 59.88 1101 MET B C 1
ATOM 1761 O O . MET B 1 1 ? 38.015 46.793 24.773 1.00 61.05 1101 MET B O 1
ATOM 1766 N N . ILE B 1 2 ? 37.682 49.015 24.544 1.00 56.85 1102 ILE B N 1
ATOM 1767 C CA . ILE B 1 2 ? 37.701 49.024 23.078 1.00 53.76 1102 ILE B CA 1
ATOM 1768 C C . ILE B 1 2 ? 36.687 48.035 22.484 1.00 49.29 1102 ILE B C 1
ATOM 1769 O O . ILE B 1 2 ? 37.067 47.056 21.840 1.00 50.82 1102 ILE B O 1
ATOM 1774 N N . ASP B 1 3 ? 35.406 48.311 22.727 1.00 43.18 1103 ASP B N 1
ATOM 1775 C CA . ASP B 1 3 ? 34.260 47.518 22.265 1.00 36.61 1103 ASP B CA 1
ATOM 1776 C C . ASP B 1 3 ? 34.543 46.098 21.764 1.00 33.10 1103 ASP B C 1
ATOM 1777 O O . ASP B 1 3 ? 34.662 45.858 20.561 1.00 31.80 1103 ASP B O 1
ATOM 1782 N N . VAL B 1 4 ? 34.594 45.160 22.701 1.00 30.28 1104 VAL B N 1
ATOM 1783 C CA . VAL B 1 4 ? 34.867 43.755 22.409 1.00 28.40 1104 VAL B CA 1
ATOM 1784 C C . VAL B 1 4 ? 33.764 43.075 21.591 1.00 25.92 1104 VAL B C 1
ATOM 1785 O O . VAL B 1 4 ? 34.009 42.059 20.942 1.00 24.21 1104 VAL B O 1
ATOM 1789 N N . ARG B 1 5 ? 32.562 43.650 21.614 1.00 22.79 1105 ARG B N 1
ATOM 1790 C CA . ARG B 1 5 ? 31.418 43.093 20.890 1.00 21.95 1105 ARG B CA 1
ATOM 1791 C C . ARG B 1 5 ? 31.658 42.943 19.388 1.00 19.26 1105 ARG B C 1
ATOM 1792 O O . ARG B 1 5 ? 31.141 42.018 18.762 1.00 19.33 1105 ARG B O 1
ATOM 1800 N N . LYS B 1 6 ? 32.422 43.869 18.817 1.00 18.63 1106 LYS B N 1
ATOM 1801 C CA . LYS B 1 6 ? 32.743 43.844 17.393 1.00 19.75 1106 LYS B CA 1
ATOM 1802 C C . LYS B 1 6 ? 33.691 42.697 17.023 1.00 18.60 1106 LYS B C 1
ATOM 1803 O O . LYS B 1 6 ? 33.843 42.375 15.844 1.00 17.30 1106 LYS B O 1
ATOM 1809 N N . TYR B 1 7 ? 34.309 42.085 18.037 1.00 18.24 1107 TYR B N 1
ATOM 1810 C CA . TYR B 1 7 ? 35.253 40.973 17.850 1.00 17.54 1107 TYR B CA 1
ATOM 1811 C C . TYR B 1 7 ? 34.640 39.611 18.170 1.00 17.20 1107 TYR B C 1
ATOM 1812 O O . TYR B 1 7 ? 35.245 38.569 17.899 1.00 15.55 1107 TYR B O 1
ATOM 1821 N N . ILE B 1 8 ? 33.451 39.616 18.755 1.00 15.84 1108 ILE B N 1
ATOM 1822 C CA . ILE B 1 8 ? 32.824 38.377 19.188 1.00 16.51 1108 ILE B CA 1
ATOM 1823 C C . ILE B 1 8 ? 32.062 37.485 18.204 1.00 16.62 1108 ILE B C 1
ATOM 1824 O O . ILE B 1 8 ? 31.151 37.922 17.498 1.00 18.58 1108 ILE B O 1
ATOM 1829 N N . ASP B 1 9 ? 32.462 36.217 18.199 1.00 15.82 1109 ASP B N 1
ATOM 1830 C CA . ASP B 1 9 ? 31.828 35.161 17.422 1.00 16.81 1109 ASP B CA 1
ATOM 1831 C C . ASP B 1 9 ? 31.221 34.286 18.518 1.00 16.27 1109 ASP B C 1
ATOM 1832 O O . ASP B 1 9 ? 31.900 33.419 19.079 1.00 17.24 1109 ASP B O 1
ATOM 1837 N N . ASN B 1 10 ? 29.980 34.594 18.893 1.00 15.47 1110 ASN B N 1
ATOM 1838 C CA . ASN B 1 10 ? 29.274 33.870 19.953 1.00 14.79 1110 ASN B CA 1
ATOM 1839 C C . ASN B 1 10 ? 28.836 32.490 19.459 1.00 15.08 1110 ASN B C 1
ATOM 1840 O O . ASN B 1 10 ? 28.033 32.377 18.533 1.00 15.50 1110 ASN B O 1
ATOM 1845 N N . ALA B 1 11 ? 29.345 31.443 20.102 1.00 13.26 1111 ALA B N 1
ATOM 1846 C CA . ALA B 1 11 ? 29.030 30.076 19.696 1.00 14.22 1111 ALA B CA 1
ATOM 1847 C C . ALA B 1 11 ? 27.949 29.346 20.488 1.00 12.08 1111 ALA B C 1
ATOM 1848 O O . ALA B 1 11 ? 27.905 29.401 21.710 1.00 11.75 1111 ALA B O 1
ATOM 1850 N N . ALA B 1 12 ? 27.078 28.654 19.764 1.00 13.74 1112 ALA B N 1
ATOM 1851 C CA . ALA B 1 12 ? 26.002 27.861 20.363 1.00 14.25 1112 ALA B CA 1
ATOM 1852 C C . ALA B 1 12 ? 26.117 26.533 19.636 1.00 16.46 1112 ALA B C 1
ATOM 1853 O O . ALA B 1 12 ? 25.415 26.294 18.647 1.00 18.28 1112 ALA B O 1
ATOM 1855 N N . LEU B 1 13 ? 26.991 25.667 20.144 1.00 16.89 1113 LEU B N 1
ATOM 1856 C CA . LEU B 1 13 ? 27.278 24.389 19.502 1.00 16.23 1113 LEU B CA 1
ATOM 1857 C C . LEU B 1 13 ? 26.939 23.089 20.226 1.00 16.43 1113 LEU B C 1
ATOM 1858 O O . LEU B 1 13 ? 27.094 22.014 19.648 1.00 15.40 1113 LEU B O 1
ATOM 1863 N N . LYS B 1 14 ? 26.500 23.164 21.478 1.00 15.25 1114 LYS B N 1
ATOM 1864 C CA . LYS B 1 14 ? 26.160 21.953 22.216 1.00 18.61 1114 LYS B CA 1
ATOM 1865 C C . LYS B 1 14 ? 24.942 21.313 21.541 1.00 19.08 1114 LYS B C 1
ATOM 1866 O O . LYS B 1 14 ? 23.977 22.000 21.223 1.00 18.30 1114 LYS B O 1
ATOM 1872 N N . PRO B 1 15 ? 24.988 19.994 21.284 1.00 20.51 1115 PRO B N 1
ATOM 1873 C CA . PRO B 1 15 ? 23.873 19.291 20.635 1.00 19.76 1115 PRO B CA 1
ATOM 1874 C C . PRO B 1 15 ? 22.566 19.171 21.423 1.00 19.94 1115 PRO B C 1
ATOM 1875 O O . PRO B 1 15 ? 21.513 18.885 20.838 1.00 22.93 1115 PRO B O 1
ATOM 1879 N N . HIS B 1 16 ? 22.609 19.405 22.733 1.00 15.46 1116 HIS B N 1
ATOM 1880 C CA . HIS B 1 16 ? 21.392 19.301 23.539 1.00 16.63 1116 HIS B CA 1
ATOM 1881 C C . HIS B 1 16 ? 20.515 20.558 23.459 1.00 16.37 1116 HIS B C 1
ATOM 1882 O O . HIS B 1 16 ? 19.401 20.578 23.973 1.00 15.91 1116 HIS B O 1
ATOM 1889 N N . LEU B 1 17 ? 21.031 21.610 22.831 1.00 16.93 1117 LEU B N 1
ATOM 1890 C CA . LEU B 1 17 ? 20.287 22.860 22.682 1.00 18.66 1117 LEU B CA 1
ATOM 1891 C C . LEU B 1 17 ? 19.122 22.699 21.707 1.00 18.89 1117 LEU B C 1
ATOM 1892 O O . LEU B 1 17 ? 19.320 22.299 20.564 1.00 19.17 1117 LEU B O 1
ATOM 1897 N N . SER B 1 18 ? 17.906 22.987 22.164 1.00 20.52 1118 SER B N 1
ATOM 1898 C CA . SER B 1 18 ? 16.734 22.882 21.298 1.00 21.50 1118 SER B CA 1
ATOM 1899 C C . SER B 1 18 ? 16.762 24.021 20.280 1.00 20.31 1118 SER B C 1
ATOM 1900 O O . SER B 1 18 ? 17.560 24.953 20.393 1.00 18.68 1118 SER B O 1
ATOM 1903 N N . GLU B 1 19 ? 15.900 23.942 19.276 1.00 19.82 1119 GLU B N 1
ATOM 1904 C CA . GLU B 1 19 ? 15.847 24.984 18.262 1.00 19.88 1119 GLU B CA 1
ATOM 1905 C C . GLU B 1 19 ? 15.306 26.286 18.838 1.00 17.69 1119 GLU B C 1
ATOM 1906 O O . GLU B 1 19 ? 15.645 27.367 18.360 1.00 20.46 1119 GLU B O 1
ATOM 1912 N N . LYS B 1 20 ? 14.509 26.178 19.897 1.00 18.75 1120 LYS B N 1
ATOM 1913 C CA . LYS B 1 20 ? 13.957 27.352 20.569 1.00 18.87 1120 LYS B CA 1
ATOM 1914 C C . LYS B 1 20 ? 15.115 28.076 21.255 1.00 19.01 1120 LYS B C 1
ATOM 1915 O O . LYS B 1 20 ? 15.204 29.303 21.212 1.00 17.18 1120 LYS B O 1
ATOM 1921 N N . GLU B 1 21 ? 16.003 27.310 21.886 1.00 17.42 1121 GLU B N 1
ATOM 1922 C CA . GLU B 1 21 ? 17.150 27.905 22.569 1.00 19.07 1121 GLU B CA 1
ATOM 1923 C C . GLU B 1 21 ? 18.108 28.561 21.575 1.00 17.32 1121 GLU B C 1
ATOM 1924 O O . GLU B 1 21 ? 18.613 29.652 21.832 1.00 20.08 1121 GLU B O 1
ATOM 1930 N N . ILE B 1 22 ? 18.325 27.921 20.427 1.00 17.95 1122 ILE B N 1
ATOM 1931 C CA . ILE B 1 22 ? 19.189 28.481 19.389 1.00 16.27 1122 ILE B CA 1
ATOM 1932 C C . ILE B 1 22 ? 18.612 29.830 18.920 1.00 18.96 1122 ILE B C 1
ATOM 1933 O O . ILE B 1 22 ? 19.348 30.804 18.719 1.00 17.78 1122 ILE B O 1
ATOM 1938 N N . GLU B 1 23 ? 17.296 29.868 18.730 1.00 18.15 1123 GLU B N 1
ATOM 1939 C CA . GLU B 1 23 ? 16.618 31.089 18.299 1.00 21.47 1123 GLU B CA 1
ATOM 1940 C C . GLU B 1 23 ? 16.804 32.207 19.327 1.00 20.40 1123 GLU B C 1
ATOM 1941 O O . GLU B 1 23 ? 17.132 33.337 18.968 1.00 20.93 1123 GLU B O 1
ATOM 1947 N N . GLU B 1 24 ? 16.600 31.875 20.599 1.00 21.15 1124 GLU B N 1
ATOM 1948 C CA . GLU B 1 24 ? 16.750 32.831 21.696 1.00 21.59 1124 GLU B CA 1
ATOM 1949 C C . GLU B 1 24 ? 18.194 33.314 21.792 1.00 21.32 1124 GLU B C 1
ATOM 1950 O O . GLU B 1 24 ? 18.449 34.481 22.070 1.00 20.19 1124 GLU B O 1
ATOM 1956 N N . PHE B 1 25 ? 19.130 32.406 21.524 1.00 19.20 1125 PHE B N 1
ATOM 1957 C CA . PHE B 1 25 ? 20.559 32.704 21.559 1.00 17.80 1125 PHE B CA 1
ATOM 1958 C C . PHE B 1 25 ? 20.909 33.743 20.500 1.00 15.15 1125 PHE B C 1
ATOM 1959 O O . PHE B 1 25 ? 21.552 34.748 20.795 1.00 15.74 1125 PHE B O 1
ATOM 1967 N N . VAL B 1 26 ? 20.474 33.494 19.268 1.00 14.79 1126 VAL B N 1
ATOM 1968 C CA . VAL B 1 26 ? 20.735 34.398 18.154 1.00 15.16 1126 VAL B CA 1
ATOM 1969 C C . VAL B 1 26 ? 20.059 35.756 18.375 1.00 17.58 1126 VAL B C 1
ATOM 1970 O O . VAL B 1 26 ? 20.659 36.802 18.115 1.00 17.53 1126 VAL B O 1
ATOM 1974 N N . LEU B 1 27 ? 18.819 35.734 18.861 1.00 17.97 1127 LEU B N 1
ATOM 1975 C CA . LEU B 1 27 ? 18.075 36.968 19.127 1.00 20.41 1127 LEU B CA 1
ATOM 1976 C C . LEU B 1 27 ? 18.804 37.804 20.175 1.00 20.51 1127 LEU B C 1
ATOM 1977 O O . LEU B 1 27 ? 19.067 38.987 19.964 1.00 19.92 1127 LEU B O 1
ATOM 1982 N N . LYS B 1 28 ? 19.145 37.172 21.295 1.00 20.25 1128 LYS B N 1
ATOM 1983 C CA . LYS B 1 28 ? 19.855 37.848 22.376 1.00 21.11 1128 LYS B CA 1
ATOM 1984 C C . LYS B 1 28 ? 21.181 38.449 21.911 1.00 20.45 1128 LYS B C 1
ATOM 1985 O O . LYS B 1 28 ? 21.505 39.583 22.262 1.00 17.93 1128 LYS B O 1
ATOM 1991 N N . SER B 1 29 ? 21.937 37.689 21.119 1.00 18.12 1129 SER B N 1
ATOM 1992 C CA . SER B 1 29 ? 23.226 38.144 20.599 1.00 18.96 1129 SER B CA 1
ATOM 1993 C C . SER B 1 29 ? 23.040 39.373 19.716 1.00 20.85 1129 SER B C 1
ATOM 1994 O O . SER B 1 29 ? 23.842 40.311 19.756 1.00 17.37 1129 SER B O 1
ATOM 1997 N N . GLU B 1 30 ? 21.970 39.350 18.924 1.00 22.92 1130 GLU B N 1
ATOM 1998 C CA . GLU B 1 30 ? 21.617 40.449 18.028 1.00 27.09 1130 GLU B CA 1
ATOM 1999 C C . GLU B 1 30 ? 21.343 41.724 18.835 1.00 26.60 1130 GLU B C 1
ATOM 2000 O O . GLU B 1 30 ? 21.856 42.794 18.512 1.00 28.15 1130 GLU B O 1
ATOM 2006 N N . GLU B 1 31 ? 20.540 41.591 19.888 1.00 26.84 1131 GLU B N 1
ATOM 2007 C CA . GLU B 1 31 ? 20.184 42.714 20.754 1.00 26.72 1131 GLU B CA 1
ATOM 2008 C C . GLU B 1 31 ? 21.390 43.348 21.449 1.00 25.66 1131 GLU B C 1
ATOM 2009 O O . GLU B 1 31 ? 21.407 44.554 21.692 1.00 24.08 1131 GLU B O 1
ATOM 2015 N N . LEU B 1 32 ? 22.393 42.530 21.759 1.00 21.99 1132 LEU B N 1
ATOM 2016 C CA . LEU B 1 32 ? 23.597 42.997 22.443 1.00 20.24 1132 LEU B CA 1
ATOM 2017 C C . LEU B 1 32 ? 24.682 43.548 21.519 1.00 19.42 1132 LEU B C 1
ATOM 2018 O O . LEU B 1 32 ? 25.737 43.992 21.984 1.00 18.46 1132 LEU B O 1
ATOM 2023 N N . GLY B 1 33 ? 24.419 43.519 20.215 1.00 16.87 1133 GLY B N 1
ATOM 2024 C CA . GLY B 1 33 ? 25.369 44.042 19.245 1.00 17.68 1133 GLY B CA 1
ATOM 2025 C C . GLY B 1 33 ? 26.620 43.215 18.995 1.00 18.15 1133 GLY B C 1
ATOM 2026 O O . GLY B 1 33 ? 27.661 43.759 18.634 1.00 19.57 1133 GLY B O 1
ATOM 2027 N N . ILE B 1 34 ? 26.518 41.906 19.194 1.00 18.97 1134 ILE B N 1
ATOM 2028 C CA . ILE B 1 34 ? 27.634 40.988 18.975 1.00 18.57 1134 ILE B CA 1
ATOM 2029 C C . ILE B 1 34 ? 27.862 40.852 17.470 1.00 17.96 1134 ILE B C 1
ATOM 2030 O O . ILE B 1 34 ? 26.906 40.793 16.693 1.00 18.22 1134 ILE B O 1
ATOM 2035 N N . TYR B 1 35 ? 29.127 40.807 17.063 1.00 17.76 1135 TYR B N 1
ATOM 2036 C CA . TYR B 1 35 ? 29.470 40.712 15.650 1.00 17.16 1135 TYR B CA 1
ATOM 2037 C C . TYR B 1 35 ? 28.858 39.526 14.920 1.00 17.93 1135 TYR B C 1
ATOM 2038 O O . TYR B 1 35 ? 28.304 39.684 13.831 1.00 16.12 1135 TYR B O 1
ATOM 2047 N N . ALA B 1 36 ? 28.974 38.337 15.503 1.00 16.87 1136 ALA B N 1
ATOM 2048 C CA . ALA B 1 36 ? 28.434 37.153 14.850 1.00 17.59 1136 ALA B CA 1
ATOM 2049 C C . ALA B 1 36 ? 28.112 35.994 15.764 1.00 16.39 1136 ALA B C 1
ATOM 2050 O O . ALA B 1 36 ? 28.529 35.950 16.927 1.00 15.51 1136 ALA B O 1
ATOM 2052 N N . VAL B 1 37 ? 27.319 35.073 15.227 1.00 17.14 1137 VAL B N 1
ATOM 2053 C CA . VAL B 1 37 ? 26.941 33.863 15.932 1.00 17.36 1137 VAL B CA 1
ATOM 2054 C C . VAL B 1 37 ? 27.517 32.687 15.154 1.00 16.68 1137 VAL B C 1
ATOM 2055 O O . VAL B 1 37 ? 27.611 32.724 13.924 1.00 15.89 1137 VAL B O 1
ATOM 2059 N N . CYS B 1 38 ? 27.954 31.673 15.890 1.00 16.29 1138 CYS B N 1
ATOM 2060 C CA . CYS B 1 38 ? 28.548 30.478 15.304 1.00 15.95 1138 CYS B CA 1
ATOM 2061 C C . CYS B 1 38 ? 27.663 29.283 15.665 1.00 14.25 1138 CYS B C 1
ATOM 2062 O O . CYS B 1 38 ? 27.417 29.024 16.837 1.00 16.07 1138 CYS B O 1
ATOM 2065 N N . VAL B 1 39 ? 27.161 28.578 14.653 1.00 13.12 1139 VAL B N 1
ATOM 2066 C CA . VAL B 1 39 ? 26.284 27.430 14.883 1.00 10.97 1139 VAL B CA 1
ATOM 2067 C C . VAL B 1 39 ? 26.659 26.216 14.037 1.00 12.23 1139 VAL B C 1
ATOM 2068 O O . VAL B 1 39 ? 27.473 26.309 13.126 1.00 12.87 1139 VAL B O 1
ATOM 2072 N N . ASN B 1 40 ? 26.058 25.075 14.353 1.00 12.37 1140 ASN B N 1
ATOM 2073 C CA . ASN B 1 40 ? 26.292 23.862 13.582 1.00 13.76 1140 ASN B CA 1
ATOM 2074 C C . ASN B 1 40 ? 25.472 23.946 12.289 1.00 15.44 1140 ASN B C 1
ATOM 2075 O O . ASN B 1 40 ? 24.524 24.730 12.201 1.00 14.51 1140 ASN B O 1
ATOM 2080 N N . PRO B 1 41 ? 25.856 23.173 11.256 1.00 15.74 1141 PRO B N 1
ATOM 2081 C CA . PRO B 1 41 ? 25.165 23.157 9.965 1.00 15.85 1141 PRO B CA 1
ATOM 2082 C C . PRO B 1 41 ? 23.643 23.103 10.032 1.00 16.42 1141 PRO B C 1
ATOM 2083 O O . PRO B 1 41 ? 22.962 23.844 9.325 1.00 17.07 1141 PRO B O 1
ATOM 2087 N N . TYR B 1 42 ? 23.116 22.232 10.884 1.00 15.06 1142 TYR B N 1
ATOM 2088 C CA . TYR B 1 42 ? 21.677 22.075 11.044 1.00 14.90 1142 TYR B CA 1
ATOM 2089 C C . TYR B 1 42 ? 20.941 23.366 11.413 1.00 16.07 1142 TYR B C 1
ATOM 2090 O O . TYR B 1 42 ? 19.803 23.578 10.981 1.00 15.62 1142 TYR B O 1
ATOM 2099 N N . HIS B 1 43 ? 21.590 24.222 12.201 1.00 15.75 1143 HIS B N 1
ATOM 2100 C CA . HIS B 1 43 ? 20.984 25.472 12.660 1.00 16.75 1143 HIS B CA 1
ATOM 2101 C C . HIS B 1 43 ? 21.194 26.721 11.803 1.00 17.41 1143 HIS B C 1
ATOM 2102 O O . HIS B 1 43 ? 20.661 27.787 12.134 1.00 18.36 1143 HIS B O 1
ATOM 2109 N N . VAL B 1 44 ? 21.941 26.603 10.710 1.00 16.21 1144 VAL B N 1
ATOM 2110 C CA . VAL B 1 44 ? 22.215 27.760 9.857 1.00 17.78 1144 VAL B CA 1
ATOM 2111 C C . VAL B 1 44 ? 20.983 28.463 9.283 1.00 20.02 1144 VAL B C 1
ATOM 2112 O O . VAL B 1 44 ? 20.902 29.694 9.304 1.00 18.71 1144 VAL B O 1
ATOM 2116 N N . LYS B 1 45 ? 20.026 27.685 8.780 1.00 21.73 1145 LYS B N 1
ATOM 2117 C CA . LYS B 1 45 ? 18.818 28.261 8.198 1.00 21.41 1145 LYS B CA 1
ATOM 2118 C C . LYS B 1 45 ? 18.036 29.042 9.246 1.00 20.95 1145 LYS B C 1
ATOM 2119 O O . LYS B 1 45 ? 17.592 30.162 8.986 1.00 19.83 1145 LYS B O 1
ATOM 2125 N N . LEU B 1 46 ? 17.890 28.452 10.432 1.00 19.85 1146 LEU B N 1
ATOM 2126 C CA . LEU B 1 46 ? 17.188 29.085 11.536 1.00 20.90 1146 LEU B CA 1
ATOM 2127 C C . LEU B 1 46 ? 17.898 30.366 11.951 1.00 21.41 1146 LEU B C 1
ATOM 2128 O O . LEU B 1 46 ? 17.267 31.412 12.076 1.00 23.05 1146 LEU B O 1
ATOM 2133 N N . ALA B 1 47 ? 19.215 30.283 12.136 1.00 21.60 1147 ALA B N 1
ATOM 2134 C CA . ALA B 1 47 ? 20.018 31.430 12.546 1.00 20.35 1147 ALA B CA 1
ATOM 2135 C C . ALA B 1 47 ? 19.943 32.592 11.557 1.00 21.66 1147 ALA B C 1
ATOM 2136 O O . ALA B 1 47 ? 19.822 33.748 11.957 1.00 21.72 1147 ALA B O 1
ATOM 2138 N N . SER B 1 48 ? 20.021 32.276 10.268 1.00 22.58 1148 SER B N 1
ATOM 2139 C CA . SER B 1 48 ? 19.971 33.296 9.228 1.00 24.35 1148 SER B CA 1
ATOM 2140 C C . SER B 1 48 ? 18.577 33.903 9.059 1.00 26.61 1148 SER B C 1
ATOM 2141 O O . SER B 1 48 ? 18.447 35.070 8.675 1.00 26.32 1148 SER B O 1
ATOM 2144 N N . SER B 1 49 ? 17.546 33.126 9.390 1.00 26.53 1149 SER B N 1
ATOM 2145 C CA . SER B 1 49 ? 16.163 33.587 9.280 1.00 30.29 1149 SER B CA 1
ATOM 2146 C C . SER B 1 49 ? 15.808 34.647 10.328 1.00 30.67 1149 SER B C 1
ATOM 2147 O O . SER B 1 49 ? 14.856 35.405 10.147 1.00 32.66 1149 SER B O 1
ATOM 2150 N N . ILE B 1 50 ? 16.554 34.680 11.429 1.00 30.50 1150 ILE B N 1
ATOM 2151 C CA . ILE B 1 50 ? 16.307 35.655 12.490 1.00 31.63 1150 ILE B CA 1
ATOM 2152 C C . ILE B 1 50 ? 17.386 36.736 12.584 1.00 31.30 1150 ILE B C 1
ATOM 2153 O O . ILE B 1 50 ? 17.118 37.845 13.042 1.00 31.59 1150 ILE B O 1
ATOM 2158 N N . ALA B 1 51 ? 18.595 36.418 12.133 1.00 30.66 1151 ALA B N 1
ATOM 2159 C CA . ALA B 1 51 ? 19.709 37.363 12.169 1.00 31.04 1151 ALA B CA 1
ATOM 2160 C C . ALA B 1 51 ? 19.494 38.582 11.259 1.00 32.08 1151 ALA B C 1
ATOM 2161 O O . ALA B 1 51 ? 19.120 38.446 10.093 1.00 31.12 1151 ALA B O 1
ATOM 2163 N N . LYS B 1 52 ? 19.735 39.769 11.808 1.00 31.80 1152 LYS B N 1
ATOM 2164 C CA . LYS B 1 52 ? 19.584 41.016 11.063 1.00 32.90 1152 LYS B CA 1
ATOM 2165 C C . LYS B 1 52 ? 20.968 41.562 10.738 1.00 32.26 1152 LYS B C 1
ATOM 2166 O O . LYS B 1 52 ? 21.406 41.527 9.588 1.00 34.67 1152 LYS B O 1
ATOM 2172 N N . LYS B 1 53 ? 21.653 42.066 11.760 1.00 30.08 1153 LYS B N 1
ATOM 2173 C CA . LYS B 1 53 ? 22.991 42.617 11.589 1.00 29.80 1153 LYS B CA 1
ATOM 2174 C C . LYS B 1 53 ? 24.087 41.618 11.960 1.00 27.57 1153 LYS B C 1
ATOM 2175 O O . LYS B 1 53 ? 25.189 41.688 11.423 1.00 25.92 1153 LYS B O 1
ATOM 2181 N N . VAL B 1 54 ? 23.791 40.694 12.873 1.00 26.27 1154 VAL B N 1
ATOM 2182 C CA . VAL B 1 54 ? 24.789 39.696 13.266 1.00 24.06 1154 VAL B CA 1
ATOM 2183 C C . VAL B 1 54 ? 25.104 38.795 12.074 1.00 22.87 1154 VAL B C 1
ATOM 2184 O O . VAL B 1 54 ? 24.203 38.404 11.323 1.00 21.13 1154 VAL B O 1
ATOM 2188 N N . LYS B 1 55 ? 26.386 38.516 11.869 1.00 21.82 1155 LYS B N 1
ATOM 2189 C CA . LYS B 1 55 ? 26.802 37.659 10.767 1.00 22.07 1155 LYS B CA 1
ATOM 2190 C C . LYS B 1 55 ? 26.614 36.201 11.180 1.00 20.50 1155 LYS B C 1
ATOM 2191 O O . LYS B 1 55 ? 26.766 35.859 12.350 1.00 19.91 1155 LYS B O 1
ATOM 2197 N N . VAL B 1 56 ? 26.256 35.350 10.227 1.00 19.93 1156 VAL B N 1
ATOM 2198 C CA . VAL B 1 56 ? 26.060 33.936 10.522 1.00 17.95 1156 VAL B CA 1
ATOM 2199 C C . VAL B 1 56 ? 27.304 33.127 10.165 1.00 19.12 1156 VAL B C 1
ATOM 2200 O O . VAL B 1 56 ? 27.785 33.159 9.029 1.00 16.98 1156 VAL B O 1
ATOM 2204 N N . CYS B 1 57 ? 27.851 32.447 11.167 1.00 17.94 1157 CYS B N 1
ATOM 2205 C CA . CYS B 1 57 ? 29.033 31.625 10.981 1.00 15.63 1157 CYS B CA 1
ATOM 2206 C C . CYS B 1 57 ? 28.692 30.152 11.187 1.00 14.13 1157 CYS B C 1
ATOM 2207 O O . CYS B 1 57 ? 27.946 29.804 12.099 1.00 14.01 1157 CYS B O 1
ATOM 2210 N N . CYS B 1 58 ? 29.229 29.293 10.326 1.00 14.36 1158 CYS B N 1
ATOM 2211 C CA . CYS B 1 58 ? 28.976 27.862 10.439 1.00 14.64 1158 CYS B CA 1
ATOM 2212 C C . CYS B 1 58 ? 30.271 27.065 10.575 1.00 13.06 1158 CYS B C 1
ATOM 2213 O O . CYS B 1 58 ? 31.257 27.332 9.883 1.00 15.42 1158 CYS B O 1
ATOM 2216 N N . VAL B 1 59 ? 30.275 26.127 11.520 1.00 13.92 1159 VAL B N 1
ATOM 2217 C CA . VAL B 1 59 ? 31.424 25.257 11.742 1.00 13.40 1159 VAL B CA 1
ATOM 2218 C C . VAL B 1 59 ? 31.357 24.104 10.737 1.00 13.72 1159 VAL B C 1
ATOM 2219 O O . VAL B 1 59 ? 30.298 23.504 10.541 1.00 14.89 1159 VAL B O 1
ATOM 2223 N N . ILE B 1 60 ? 32.473 23.832 10.068 1.00 12.39 1160 ILE B N 1
ATOM 2224 C CA . ILE B 1 60 ? 32.525 22.773 9.060 1.00 12.82 1160 ILE B CA 1
ATOM 2225 C C . ILE B 1 60 ? 33.509 21.680 9.458 1.00 12.39 1160 ILE B C 1
ATOM 2226 O O . ILE B 1 60 ? 34.655 21.971 9.805 1.00 14.21 1160 ILE B O 1
ATOM 2231 N N . GLY B 1 61 ? 33.060 20.423 9.362 1.00 14.15 1161 GLY B N 1
ATOM 2232 C CA . GLY B 1 61 ? 33.884 19.277 9.729 1.00 12.63 1161 GLY B CA 1
ATOM 2233 C C . GLY B 1 61 ? 34.232 19.355 11.206 1.00 14.15 1161 GLY B C 1
ATOM 2234 O O . GLY B 1 61 ? 35.254 18.837 11.658 1.00 14.30 1161 GLY B O 1
ATOM 2235 N N . PHE B 1 62 ? 33.316 19.950 11.960 1.00 15.05 1162 PHE B N 1
ATOM 2236 C CA . PHE B 1 62 ? 33.467 20.207 13.390 1.00 13.68 1162 PHE B CA 1
ATOM 2237 C C . PHE B 1 62 ? 32.945 19.105 14.320 1.00 13.07 1162 PHE B C 1
ATOM 2238 O O . PHE B 1 62 ? 31.871 18.553 14.099 1.00 15.68 1162 PHE B O 1
ATOM 2246 N N . PRO B 1 63 ? 33.675 18.826 15.413 1.00 12.48 1163 PRO B N 1
ATOM 2247 C CA . PRO B 1 63 ? 34.929 19.485 15.787 1.00 13.12 1163 PRO B CA 1
ATOM 2248 C C . PRO B 1 63 ? 36.185 18.660 15.479 1.00 13.20 1163 PRO B C 1
ATOM 2249 O O . PRO B 1 63 ? 37.295 19.141 15.671 1.00 14.14 1163 PRO B O 1
ATOM 2253 N N . LEU B 1 64 ? 36.002 17.426 15.017 1.00 14.25 1164 LEU B N 1
ATOM 2254 C CA . LEU B 1 64 ? 37.131 16.531 14.764 1.00 13.40 1164 LEU B CA 1
ATOM 2255 C C . LEU B 1 64 ? 37.913 16.706 13.472 1.00 14.46 1164 LEU B C 1
ATOM 2256 O O . LEU B 1 64 ? 39.092 16.341 13.417 1.00 14.90 1164 LEU B O 1
ATOM 2261 N N . GLY B 1 65 ? 37.256 17.234 12.442 1.00 12.85 1165 GLY B N 1
ATOM 2262 C CA . GLY B 1 65 ? 37.899 17.458 11.155 1.00 14.29 1165 GLY B CA 1
ATOM 2263 C C . GLY B 1 65 ? 38.330 16.216 10.396 1.00 16.75 1165 GLY B C 1
ATOM 2264 O O . GLY B 1 65 ? 39.121 16.309 9.447 1.00 18.25 1165 GLY B O 1
ATOM 2265 N N . LEU B 1 66 ? 37.782 15.062 10.768 1.00 16.97 1166 LEU B N 1
ATOM 2266 C CA . LEU B 1 66 ? 38.151 13.809 10.115 1.00 18.05 1166 LEU B CA 1
ATOM 2267 C C . LEU B 1 66 ? 37.129 13.241 9.137 1.00 18.07 1166 LEU B C 1
ATOM 2268 O O . LEU B 1 66 ? 37.102 12.032 8.878 1.00 16.72 1166 LEU B O 1
ATOM 2273 N N . ASN B 1 67 ? 36.296 14.125 8.597 1.00 16.58 1167 ASN B N 1
ATOM 2274 C CA . ASN B 1 67 ? 35.297 13.751 7.604 1.00 16.48 1167 ASN B CA 1
ATOM 2275 C C . ASN B 1 67 ? 36.036 13.724 6.253 1.00 17.55 1167 ASN B C 1
ATOM 2276 O O . ASN B 1 67 ? 37.144 14.242 6.150 1.00 17.34 1167 ASN B O 1
ATOM 2281 N N . LYS B 1 68 ? 35.445 13.101 5.234 1.00 18.44 1168 LYS B N 1
ATOM 2282 C CA . LYS B 1 68 ? 36.077 13.075 3.911 1.00 17.69 1168 LYS B CA 1
ATOM 2283 C C . LYS B 1 68 ? 35.977 14.486 3.312 1.00 18.69 1168 LYS B C 1
ATOM 2284 O O . LYS B 1 68 ? 35.049 15.236 3.637 1.00 18.12 1168 LYS B O 1
ATOM 2290 N N . THR B 1 69 ? 36.938 14.854 2.466 1.00 17.29 1169 THR B N 1
ATOM 2291 C CA . THR B 1 69 ? 36.940 16.165 1.813 1.00 17.93 1169 THR B CA 1
ATOM 2292 C C . THR B 1 69 ? 35.598 16.407 1.131 1.00 18.95 1169 THR B C 1
ATOM 2293 O O . THR B 1 69 ? 34.979 17.460 1.314 1.00 18.85 1169 THR B O 1
ATOM 2297 N N . SER B 1 70 ? 35.130 15.398 0.400 1.00 18.55 1170 SER B N 1
ATOM 2298 C CA . SER B 1 70 ? 33.857 15.463 -0.314 1.00 20.85 1170 SER B CA 1
ATOM 2299 C C . SER B 1 70 ? 32.693 15.904 0.562 1.00 18.54 1170 SER B C 1
ATOM 2300 O O . SER B 1 70 ? 31.884 16.716 0.137 1.00 18.74 1170 SER B O 1
ATOM 2303 N N . VAL B 1 71 ? 32.605 15.360 1.775 1.00 19.38 1171 VAL B N 1
ATOM 2304 C CA . VAL B 1 71 ? 31.522 15.716 2.681 1.00 18.32 1171 VAL B CA 1
ATOM 2305 C C . VAL B 1 71 ? 31.700 17.106 3.289 1.00 16.45 1171 VAL B C 1
ATOM 2306 O O . VAL B 1 71 ? 30.714 17.812 3.503 1.00 16.97 1171 VAL B O 1
ATOM 2310 N N . LYS B 1 72 ? 32.943 17.483 3.583 1.00 15.10 1172 LYS B N 1
ATOM 2311 C CA . LYS B 1 72 ? 33.238 18.810 4.124 1.00 15.53 1172 LYS B CA 1
ATOM 2312 C C . LYS B 1 72 ? 32.832 19.848 3.080 1.00 15.88 1172 LYS B C 1
ATOM 2313 O O . LYS B 1 72 ? 32.316 20.909 3.420 1.00 14.32 1172 LYS B O 1
ATOM 2319 N N . VAL B 1 73 ? 33.101 19.536 1.811 1.00 13.86 1173 VAL B N 1
ATOM 2320 C CA . VAL B 1 73 ? 32.752 20.416 0.701 1.00 12.78 1173 VAL B CA 1
ATOM 2321 C C . VAL B 1 73 ? 31.241 20.595 0.653 1.00 14.92 1173 VAL B C 1
ATOM 2322 O O . VAL B 1 73 ? 30.743 21.719 0.657 1.00 15.79 1173 VAL B O 1
ATOM 2326 N N . LYS B 1 74 ? 30.519 19.476 0.645 1.00 13.16 1174 LYS B N 1
ATOM 2327 C CA . LYS B 1 74 ? 29.066 19.503 0.609 1.00 17.41 1174 LYS B CA 1
ATOM 2328 C C . LYS B 1 74 ? 28.532 20.280 1.807 1.00 17.12 1174 LYS B C 1
ATOM 2329 O O . LYS B 1 74 ? 27.656 21.127 1.659 1.00 17.25 1174 LYS B O 1
ATOM 2335 N N . GLU B 1 75 ? 29.100 20.024 2.983 1.00 16.52 1175 GLU B N 1
ATOM 2336 C CA . GLU B 1 75 ? 28.679 20.713 4.199 1.00 14.96 1175 GLU B CA 1
ATOM 2337 C C . GLU B 1 75 ? 28.866 22.228 4.063 1.00 14.67 1175 GLU B C 1
ATOM 2338 O O . GLU B 1 75 ? 27.962 22.998 4.369 1.00 14.66 1175 GLU B O 1
ATOM 2344 N N . ALA B 1 76 ? 30.026 22.645 3.570 1.00 15.32 1176 ALA B N 1
ATOM 2345 C CA . ALA B 1 76 ? 30.316 24.067 3.377 1.00 16.71 1176 ALA B CA 1
ATOM 2346 C C . ALA B 1 76 ? 29.336 24.715 2.390 1.00 18.12 1176 ALA B C 1
ATOM 2347 O O . ALA B 1 76 ? 28.797 25.791 2.657 1.00 17.91 1176 ALA B O 1
ATOM 2349 N N . VAL B 1 77 ? 29.122 24.058 1.249 1.00 19.48 1177 VAL B N 1
ATOM 2350 C CA . VAL B 1 77 ? 28.206 24.559 0.222 1.00 18.35 1177 VAL B CA 1
ATOM 2351 C C . VAL B 1 77 ? 26.803 24.704 0.799 1.00 18.49 1177 VAL B C 1
ATOM 2352 O O . VAL B 1 77 ? 26.164 25.747 0.659 1.00 18.63 1177 VAL B O 1
ATOM 2356 N N . GLU B 1 78 ? 26.340 23.656 1.470 1.00 17.48 1178 GLU B N 1
ATOM 2357 C CA . GLU B 1 78 ? 25.028 23.655 2.087 1.00 19.28 1178 GLU B CA 1
ATOM 2358 C C . GLU B 1 78 ? 24.892 24.775 3.115 1.00 18.83 1178 GLU B C 1
ATOM 2359 O O . GLU B 1 78 ? 23.835 25.387 3.235 1.00 16.27 1178 GLU B O 1
ATOM 2365 N N . ALA B 1 79 ? 25.970 25.045 3.844 1.00 16.46 1179 ALA B N 1
ATOM 2366 C CA . ALA B 1 79 ? 25.963 26.101 4.854 1.00 17.26 1179 ALA B CA 1
ATOM 2367 C C . ALA B 1 79 ? 25.724 27.468 4.191 1.00 16.21 1179 ALA B C 1
ATOM 2368 O O . ALA B 1 79 ? 24.879 28.249 4.638 1.00 16.51 1179 ALA B O 1
ATOM 2370 N N . VAL B 1 80 ? 26.465 27.737 3.120 1.00 17.92 1180 VAL B N 1
ATOM 2371 C CA . VAL B 1 80 ? 26.338 28.992 2.378 1.00 19.61 1180 VAL B CA 1
ATOM 2372 C C . VAL B 1 80 ? 24.903 29.168 1.861 1.00 21.16 1180 VAL B C 1
ATOM 2373 O O . VAL B 1 80 ? 24.294 30.222 2.053 1.00 20.59 1180 VAL B O 1
ATOM 2377 N N . ARG B 1 81 ? 24.345 28.108 1.274 1.00 20.86 1181 ARG B N 1
ATOM 2378 C CA . ARG B 1 81 ? 22.986 28.142 0.746 1.00 22.07 1181 ARG B CA 1
ATOM 2379 C C . ARG B 1 81 ? 21.970 28.397 1.853 1.00 22.28 1181 ARG B C 1
ATOM 2380 O O . ARG B 1 81 ? 20.939 29.025 1.624 1.00 21.24 1181 ARG B O 1
ATOM 2388 N N . ASP B 1 82 ? 22.282 27.933 3.063 1.00 20.44 1182 ASP B N 1
ATOM 2389 C CA . ASP B 1 82 ? 21.396 28.142 4.196 1.00 18.84 1182 ASP B CA 1
ATOM 2390 C C . ASP B 1 82 ? 21.544 29.533 4.810 1.00 16.68 1182 ASP B C 1
ATOM 2391 O O . ASP B 1 82 ? 20.763 29.913 5.677 1.00 18.09 1182 ASP B O 1
ATOM 2396 N N . GLY B 1 83 ? 22.533 30.292 4.344 1.00 16.94 1183 GLY B N 1
ATOM 2397 C CA . GLY B 1 83 ? 22.734 31.637 4.852 1.00 17.03 1183 GLY B CA 1
ATOM 2398 C C . GLY B 1 83 ? 24.041 31.946 5.568 1.00 16.43 1183 GLY B C 1
ATOM 2399 O O . GLY B 1 83 ? 24.194 33.042 6.100 1.00 17.99 1183 GLY B O 1
ATOM 2400 N N . ALA B 1 84 ? 24.984 31.012 5.582 1.00 15.92 1184 ALA B N 1
ATOM 2401 C CA . ALA B 1 84 ? 26.266 31.248 6.251 1.00 15.81 1184 ALA B CA 1
ATOM 2402 C C . ALA B 1 84 ? 27.126 32.285 5.537 1.00 14.76 1184 ALA B C 1
ATOM 2403 O O . ALA B 1 84 ? 27.370 32.187 4.336 1.00 15.20 1184 ALA B O 1
ATOM 2405 N N . GLN B 1 85 ? 27.591 33.274 6.291 1.00 15.57 1185 GLN B N 1
ATOM 2406 C CA . GLN B 1 85 ? 28.443 34.325 5.737 1.00 17.94 1185 GLN B CA 1
ATOM 2407 C C . GLN B 1 85 ? 29.923 34.065 6.039 1.00 17.38 1185 GLN B C 1
ATOM 2408 O O . GLN B 1 85 ? 30.812 34.617 5.387 1.00 17.27 1185 GLN B O 1
ATOM 2414 N N . GLU B 1 86 ? 30.172 33.239 7.053 1.00 18.48 1186 GLU B N 1
ATOM 2415 C CA . GLU B 1 86 ? 31.530 32.870 7.448 1.00 18.11 1186 GLU B CA 1
ATOM 2416 C C . GLU B 1 86 ? 31.550 31.387 7.764 1.00 17.92 1186 GLU B C 1
ATOM 2417 O O . GLU B 1 86 ? 30.554 30.831 8.215 1.00 19.99 1186 GLU B O 1
ATOM 2423 N N . LEU B 1 87 ? 32.688 30.754 7.515 1.00 17.29 1187 LEU B N 1
ATOM 2424 C CA . LEU B 1 87 ? 32.842 29.331 7.755 1.00 15.51 1187 LEU B CA 1
ATOM 2425 C C . LEU B 1 87 ? 34.116 29.049 8.545 1.00 15.16 1187 LEU B C 1
ATOM 2426 O O . LEU B 1 87 ? 35.198 29.486 8.158 1.00 14.44 1187 LEU B O 1
ATOM 2431 N N . ASP B 1 88 ? 33.955 28.364 9.677 1.00 15.98 1188 ASP B N 1
ATOM 2432 C CA . ASP B 1 88 ? 35.065 27.968 10.539 1.00 15.92 1188 ASP B CA 1
ATOM 2433 C C . ASP B 1 88 ? 35.286 26.488 10.254 1.00 15.20 1188 ASP B C 1
ATOM 2434 O O . ASP B 1 88 ? 34.541 25.618 10.708 1.00 16.64 1188 ASP B O 1
ATOM 2439 N N . ILE B 1 89 ? 36.317 26.228 9.468 1.00 14.41 1189 ILE B N 1
ATOM 2440 C CA . ILE B 1 89 ? 36.639 24.893 9.005 1.00 11.21 1189 ILE B CA 1
ATOM 2441 C C . ILE B 1 89 ? 37.765 24.196 9.758 1.00 11.49 1189 ILE B C 1
ATOM 2442 O O . ILE B 1 89 ? 38.878 24.723 9.871 1.00 12.88 1189 ILE B O 1
ATOM 2447 N N . VAL B 1 90 ? 37.466 23.007 10.277 1.00 11.85 1190 VAL B N 1
ATOM 2448 C CA . VAL B 1 90 ? 38.461 22.225 10.995 1.00 12.97 1190 VAL B CA 1
ATOM 2449 C C . VAL B 1 90 ? 39.254 21.460 9.945 1.00 14.01 1190 VAL B C 1
ATOM 2450 O O . VAL B 1 90 ? 38.684 20.711 9.148 1.00 13.73 1190 VAL B O 1
ATOM 2454 N N . TRP B 1 91 ? 40.565 21.656 9.942 1.00 14.63 1191 TRP B N 1
ATOM 2455 C CA . TRP B 1 91 ? 41.423 20.968 8.985 1.00 16.75 1191 TRP B CA 1
ATOM 2456 C C . TRP B 1 91 ? 41.572 19.503 9.374 1.00 18.23 1191 TRP B C 1
ATOM 2457 O O . TRP B 1 91 ? 41.110 19.089 10.439 1.00 21.86 1191 TRP B O 1
ATOM 2468 N N . ASN B 1 92 ? 42.193 18.711 8.509 1.00 19.46 1192 ASN B N 1
ATOM 2469 C CA . ASN B 1 92 ? 42.398 17.304 8.823 1.00 18.16 1192 ASN B CA 1
ATOM 2470 C C . ASN B 1 92 ? 43.701 17.173 9.617 1.00 17.67 1192 ASN B C 1
ATOM 2471 O O . ASN B 1 92 ? 44.789 17.130 9.040 1.00 19.53 1192 ASN B O 1
ATOM 2476 N N . LEU B 1 93 ? 43.573 17.108 10.941 1.00 17.07 1193 LEU B N 1
ATOM 2477 C CA . LEU B 1 93 ? 44.714 16.997 11.842 1.00 17.98 1193 LEU B CA 1
ATOM 2478 C C . LEU B 1 93 ? 45.448 15.659 11.734 1.00 15.81 1193 LEU B C 1
ATOM 2479 O O . LEU B 1 93 ? 46.642 15.592 11.996 1.00 16.84 1193 LEU B O 1
ATOM 2484 N N . SER B 1 94 ? 44.737 14.594 11.373 1.00 16.44 1194 SER B N 1
ATOM 2485 C CA . SER B 1 94 ? 45.381 13.289 11.230 1.00 17.25 1194 SER B CA 1
ATOM 2486 C C . SER B 1 94 ? 46.372 13.399 10.074 1.00 18.89 1194 SER B C 1
ATOM 2487 O O . SER B 1 94 ? 47.549 13.063 10.219 1.00 17.74 1194 SER B O 1
ATOM 2490 N N . ALA B 1 95 ? 45.888 13.911 8.945 1.00 18.73 1195 ALA B N 1
ATOM 2491 C CA . ALA B 1 95 ? 46.718 14.090 7.754 1.00 18.86 1195 ALA B CA 1
ATOM 2492 C C . ALA B 1 95 ? 47.905 14.987 8.076 1.00 18.77 1195 ALA B C 1
ATOM 2493 O O . ALA B 1 95 ? 49.019 14.727 7.620 1.00 18.93 1195 ALA B O 1
ATOM 2495 N N . PHE B 1 96 ? 47.668 16.024 8.880 1.00 18.64 1196 PHE B N 1
ATOM 2496 C CA . PHE B 1 96 ? 48.732 16.942 9.290 1.00 18.34 1196 PHE B CA 1
ATOM 2497 C C . PHE B 1 96 ? 49.776 16.165 10.072 1.00 20.86 1196 PHE B C 1
ATOM 2498 O O . PHE B 1 96 ? 50.971 16.206 9.756 1.00 19.51 1196 PHE B O 1
ATOM 2506 N N . LYS B 1 97 ? 49.308 15.453 11.093 1.00 20.00 1197 LYS B N 1
ATOM 2507 C CA . LYS B 1 97 ? 50.177 14.652 11.942 1.00 21.13 1197 LYS B CA 1
ATOM 2508 C C . LYS B 1 97 ? 50.933 13.586 11.146 1.00 21.34 1197 LYS B C 1
ATOM 2509 O O . LYS B 1 97 ? 51.989 13.134 11.574 1.00 20.27 1197 LYS B O 1
ATOM 2515 N N . SER B 1 98 ? 50.373 13.183 10.004 1.00 22.70 1198 SER B N 1
ATOM 2516 C CA . SER B 1 98 ? 50.978 12.175 9.135 1.00 23.64 1198 SER B CA 1
ATOM 2517 C C . SER B 1 98 ? 51.881 12.820 8.073 1.00 26.27 1198 SER B C 1
ATOM 2518 O O . SER B 1 98 ? 52.339 12.150 7.145 1.00 25.92 1198 SER B O 1
ATOM 2521 N N . GLU B 1 99 ? 52.122 14.122 8.219 1.00 28.00 1199 GLU B N 1
ATOM 2522 C CA . GLU B 1 99 ? 52.947 14.903 7.296 1.00 29.84 1199 GLU B CA 1
ATOM 2523 C C . GLU B 1 99 ? 52.393 15.032 5.883 1.00 28.49 1199 GLU B C 1
ATOM 2524 O O . GLU B 1 99 ? 53.153 15.230 4.933 1.00 28.30 1199 GLU B O 1
ATOM 2530 N N . LYS B 1 100 ? 51.081 14.877 5.737 1.00 26.05 1200 LYS B N 1
ATOM 2531 C CA . LYS B 1 100 ? 50.442 15.026 4.436 1.00 26.68 1200 LYS B CA 1
ATOM 2532 C C . LYS B 1 100 ? 49.967 16.479 4.333 1.00 26.41 1200 LYS B C 1
ATOM 2533 O O . LYS B 1 100 ? 48.767 16.765 4.307 1.00 25.80 1200 LYS B O 1
ATOM 2539 N N . TYR B 1 101 ? 50.940 17.388 4.305 1.00 25.82 1201 TYR B N 1
ATOM 2540 C CA . TYR B 1 101 ? 50.689 18.825 4.231 1.00 27.56 1201 TYR B CA 1
ATOM 2541 C C . TYR B 1 101 ? 49.951 19.245 2.968 1.00 26.96 1201 TYR B C 1
ATOM 2542 O O . TYR B 1 101 ? 49.009 20.039 3.035 1.00 25.62 1201 TYR B O 1
ATOM 2551 N N . ASP B 1 102 ? 50.373 18.710 1.825 1.00 25.36 1202 ASP B N 1
ATOM 2552 C CA . ASP B 1 102 ? 49.731 19.027 0.554 1.00 25.26 1202 ASP B CA 1
ATOM 2553 C C . ASP B 1 102 ? 48.266 18.610 0.603 1.00 24.38 1202 ASP B C 1
ATOM 2554 O O . ASP B 1 102 ? 47.390 19.355 0.167 1.00 23.17 1202 ASP B O 1
ATOM 2559 N N . PHE B 1 103 ? 47.999 17.426 1.153 1.00 22.15 1203 PHE B N 1
ATOM 2560 C CA . PHE B 1 103 ? 46.622 16.951 1.270 1.00 22.19 1203 PHE B CA 1
ATOM 2561 C C . PHE B 1 103 ? 45.813 17.976 2.069 1.00 18.22 1203 PHE B C 1
ATOM 2562 O O . PHE B 1 103 ? 44.755 18.412 1.633 1.00 21.25 1203 PHE B O 1
ATOM 2570 N N . VAL B 1 104 ? 46.354 18.373 3.216 1.00 19.86 1204 VAL B N 1
ATOM 2571 C CA . VAL B 1 104 ? 45.720 19.336 4.116 1.00 19.50 1204 VAL B CA 1
ATOM 2572 C C . VAL B 1 104 ? 45.460 20.674 3.436 1.00 19.80 1204 VAL B C 1
ATOM 2573 O O . VAL B 1 104 ? 44.372 21.232 3.562 1.00 20.96 1204 VAL B O 1
ATOM 2577 N N . VAL B 1 105 ? 46.453 21.179 2.707 1.00 21.03 1205 VAL B N 1
ATOM 2578 C CA . VAL B 1 105 ? 46.300 22.447 2.006 1.00 19.99 1205 VAL B CA 1
ATOM 2579 C C . VAL B 1 105 ? 45.278 22.319 0.884 1.00 21.29 1205 VAL B C 1
ATOM 2580 O O . VAL B 1 105 ? 44.407 23.174 0.730 1.00 18.18 1205 VAL B O 1
ATOM 2584 N N . GLU B 1 106 ? 45.378 21.234 0.119 1.00 20.92 1206 GLU B N 1
ATOM 2585 C CA . GLU B 1 106 ? 44.471 20.999 -0.993 1.00 22.09 1206 GLU B CA 1
ATOM 2586 C C . GLU B 1 106 ? 43.025 20.845 -0.552 1.00 20.95 1206 GLU B C 1
ATOM 2587 O O . GLU B 1 106 ? 42.124 21.339 -1.225 1.00 22.81 1206 GLU B O 1
ATOM 2593 N N . GLU B 1 107 ? 42.801 20.166 0.575 1.00 19.08 1207 GLU B N 1
ATOM 2594 C CA . GLU B 1 107 ? 41.443 19.986 1.087 1.00 18.26 1207 GLU B CA 1
ATOM 2595 C C . GLU B 1 107 ? 40.816 21.350 1.382 1.00 16.24 1207 GLU B C 1
ATOM 2596 O O . GLU B 1 107 ? 39.671 21.611 1.006 1.00 17.64 1207 GLU B O 1
ATOM 2602 N N . LEU B 1 108 ? 41.585 22.210 2.042 1.00 16.61 1208 LEU B N 1
ATOM 2603 C CA . LEU B 1 108 ? 41.140 23.554 2.398 1.00 18.82 1208 LEU B CA 1
ATOM 2604 C C . LEU B 1 108 ? 40.886 24.400 1.150 1.00 17.50 1208 LEU B C 1
ATOM 2605 O O . LEU B 1 108 ? 39.836 25.031 1.029 1.00 20.70 1208 LEU B O 1
ATOM 2610 N N . LYS B 1 109 ? 41.840 24.397 0.221 1.00 19.15 1209 LYS B N 1
ATOM 2611 C CA . LYS B 1 109 ? 41.702 25.153 -1.030 1.00 21.07 1209 LYS B CA 1
ATOM 2612 C C . LYS B 1 109 ? 40.406 24.782 -1.751 1.00 21.57 1209 LYS B C 1
ATOM 2613 O O . LYS B 1 109 ? 39.674 25.651 -2.240 1.00 20.61 1209 LYS B O 1
ATOM 2619 N N . GLU B 1 110 ? 40.128 23.480 -1.795 1.00 20.76 1210 GLU B N 1
ATOM 2620 C CA . GLU B 1 110 ? 38.935 22.961 -2.444 1.00 20.78 1210 GLU B CA 1
ATOM 2621 C C . GLU B 1 110 ? 37.680 23.480 -1.762 1.00 18.52 1210 GLU B C 1
ATOM 2622 O O . GLU B 1 110 ? 36.757 23.952 -2.424 1.00 17.09 1210 GLU B O 1
ATOM 2628 N N . ILE B 1 111 ? 37.658 23.419 -0.433 1.00 17.20 1211 ILE B N 1
ATOM 2629 C CA . ILE B 1 111 ? 36.499 23.889 0.321 1.00 17.04 1211 ILE B CA 1
ATOM 2630 C C . ILE B 1 111 ? 36.265 25.384 0.082 1.00 15.85 1211 ILE B C 1
ATOM 2631 O O . ILE B 1 111 ? 35.135 25.808 -0.161 1.00 16.33 1211 ILE B O 1
ATOM 2636 N N . PHE B 1 112 ? 37.346 26.162 0.101 1.00 16.11 1212 PHE B N 1
ATOM 2637 C CA . PHE B 1 112 ? 37.266 27.605 -0.104 1.00 17.42 1212 PHE B CA 1
ATOM 2638 C C . PHE B 1 112 ? 36.725 27.989 -1.480 1.00 18.73 1212 PHE B C 1
ATOM 2639 O O . PHE B 1 112 ? 35.863 28.863 -1.591 1.00 19.56 1212 PHE B O 1
ATOM 2647 N N . ARG B 1 113 ? 37.213 27.308 -2.514 1.00 18.98 1213 ARG B N 1
ATOM 2648 C CA . ARG B 1 113 ? 36.801 27.570 -3.889 1.00 21.57 1213 ARG B CA 1
ATOM 2649 C C . ARG B 1 113 ? 35.321 27.293 -4.168 1.00 23.51 1213 ARG B C 1
ATOM 2650 O O . ARG B 1 113 ? 34.715 27.950 -5.014 1.00 22.81 1213 ARG B O 1
ATOM 2658 N N . GLU B 1 114 ? 34.733 26.353 -3.427 1.00 23.32 1214 GLU B N 1
ATOM 2659 C CA . GLU B 1 114 ? 33.320 26.021 -3.589 1.00 22.48 1214 GLU B CA 1
ATOM 2660 C C . GLU B 1 114 ? 32.427 26.996 -2.832 1.00 21.33 1214 GLU B C 1
ATOM 2661 O O . GLU B 1 114 ? 31.208 27.018 -3.028 1.00 21.16 1214 GLU B O 1
ATOM 2667 N N . THR B 1 115 ? 33.041 27.790 -1.957 1.00 19.87 1215 THR B N 1
ATOM 2668 C CA . THR B 1 115 ? 32.328 28.785 -1.159 1.00 19.56 1215 THR B CA 1
ATOM 2669 C C . THR B 1 115 ? 33.118 30.102 -1.139 1.00 21.60 1215 THR B C 1
ATOM 2670 O O . THR B 1 115 ? 33.439 30.628 -0.073 1.00 21.81 1215 THR B O 1
ATOM 2674 N N . PRO B 1 116 ? 33.399 30.672 -2.329 1.00 23.60 1216 PRO B N 1
ATOM 2675 C CA . PRO B 1 116 ? 34.154 31.925 -2.477 1.00 23.59 1216 PRO B CA 1
ATOM 2676 C C . PRO B 1 116 ? 33.560 33.158 -1.798 1.00 24.33 1216 PRO B C 1
ATOM 2677 O O . PRO B 1 116 ? 34.292 34.100 -1.475 1.00 25.18 1216 PRO B O 1
ATOM 2681 N N . SER B 1 117 ? 32.254 33.143 -1.550 1.00 23.70 1217 SER B N 1
ATOM 2682 C CA . SER B 1 117 ? 31.582 34.281 -0.928 1.00 24.70 1217 SER B CA 1
ATOM 2683 C C . SER B 1 117 ? 31.695 34.360 0.597 1.00 24.47 1217 SER B C 1
ATOM 2684 O O . SER B 1 117 ? 31.289 35.356 1.199 1.00 22.51 1217 SER B O 1
ATOM 2687 N N . ALA B 1 118 ? 32.230 33.315 1.222 1.00 22.40 1218 ALA B N 1
ATOM 2688 C CA . ALA B 1 118 ? 32.344 33.300 2.674 1.00 20.44 1218 ALA B CA 1
ATOM 2689 C C . ALA B 1 118 ? 33.743 33.565 3.212 1.00 17.70 1218 ALA B C 1
ATOM 2690 O O . ALA B 1 118 ? 34.746 33.321 2.537 1.00 18.42 1218 ALA B O 1
ATOM 2692 N N . VAL B 1 119 ? 33.788 34.123 4.420 1.00 18.11 1219 VAL B N 1
ATOM 2693 C CA . VAL B 1 119 ? 35.045 34.379 5.113 1.00 15.66 1219 VAL B CA 1
ATOM 2694 C C . VAL B 1 119 ? 35.484 32.986 5.576 1.00 14.63 1219 VAL B C 1
ATOM 2695 O O . VAL B 1 119 ? 34.681 32.235 6.141 1.00 14.48 1219 VAL B O 1
ATOM 2699 N N . HIS B 1 120 ? 36.734 32.631 5.309 1.00 14.93 1220 HIS B N 1
ATOM 2700 C CA . HIS B 1 120 ? 37.240 31.317 5.678 1.00 14.75 1220 HIS B CA 1
ATOM 2701 C C . HIS B 1 120 ? 38.205 31.327 6.851 1.00 15.92 1220 HIS B C 1
ATOM 2702 O O . HIS B 1 120 ? 39.230 32.007 6.825 1.00 15.11 1220 HIS B O 1
ATOM 2709 N N . LYS B 1 121 ? 37.852 30.561 7.879 1.00 15.00 1221 LYS B N 1
ATOM 2710 C CA . LYS B 1 121 ? 38.664 30.423 9.078 1.00 15.40 1221 LYS B CA 1
ATOM 2711 C C . LYS B 1 121 ? 39.037 28.951 9.246 1.00 15.14 1221 LYS B C 1
ATOM 2712 O O . LYS B 1 121 ? 38.193 28.068 9.098 1.00 17.47 1221 LYS B O 1
ATOM 2718 N N . VAL B 1 122 ? 40.310 28.693 9.515 1.00 14.48 1222 VAL B N 1
ATOM 2719 C CA . VAL B 1 122 ? 40.790 27.328 9.686 1.00 11.69 1222 VAL B CA 1
ATOM 2720 C C . VAL B 1 122 ? 41.104 27.056 11.143 1.00 12.44 1222 VAL B C 1
ATOM 2721 O O . VAL B 1 122 ? 41.949 27.715 11.738 1.00 13.37 1222 VAL B O 1
ATOM 2725 N N . ILE B 1 123 ? 40.403 26.089 11.716 1.00 14.08 1223 ILE B N 1
ATOM 2726 C CA . ILE B 1 123 ? 40.628 25.711 13.101 1.00 14.49 1223 ILE B CA 1
ATOM 2727 C C . ILE B 1 123 ? 41.723 24.661 13.067 1.00 14.57 1223 ILE B C 1
ATOM 2728 O O . ILE B 1 123 ? 41.537 23.593 12.486 1.00 13.39 1223 ILE B O 1
ATOM 2733 N N . VAL B 1 124 ? 42.850 24.968 13.701 1.00 13.36 1224 VAL B N 1
ATOM 2734 C CA . VAL B 1 124 ? 44.000 24.073 13.699 1.00 16.79 1224 VAL B CA 1
ATOM 2735 C C . VAL B 1 124 ? 44.164 23.178 14.932 1.00 17.25 1224 VAL B C 1
ATOM 2736 O O . VAL B 1 124 ? 45.006 22.273 14.935 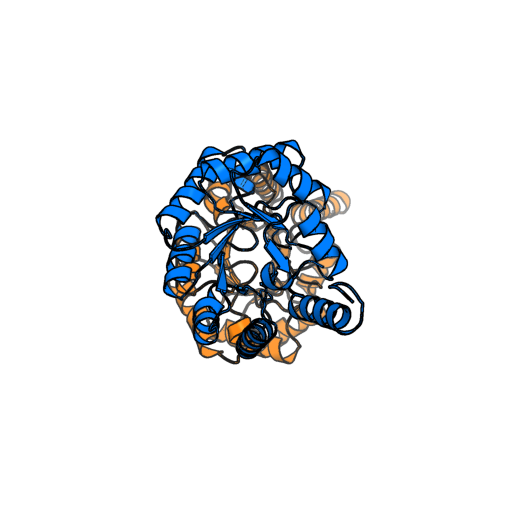1.00 17.60 1224 VAL B O 1
ATOM 2740 N N . GLU B 1 125 ? 43.356 23.435 15.960 1.00 17.90 1225 GLU B N 1
ATOM 2741 C CA . GLU B 1 125 ? 43.374 22.670 17.208 1.00 18.60 1225 GLU B CA 1
ATOM 2742 C C . GLU B 1 125 ? 44.726 22.796 17.920 1.00 19.96 1225 GLU B C 1
ATOM 2743 O O . GLU B 1 125 ? 45.454 21.812 18.071 1.00 19.37 1225 GLU B O 1
ATOM 2749 N N . THR B 1 126 ? 45.039 24.008 18.379 1.00 20.15 1226 THR B N 1
ATOM 2750 C CA . THR B 1 126 ? 46.301 24.284 19.074 1.00 22.75 1226 THR B CA 1
ATOM 2751 C C . THR B 1 126 ? 46.588 23.449 20.325 1.00 23.68 1226 THR B C 1
ATOM 2752 O O . THR B 1 126 ? 47.752 23.251 20.676 1.00 23.66 1226 THR B O 1
ATOM 2756 N N . PRO B 1 127 ? 45.543 23.014 21.059 1.00 23.69 1227 PRO B N 1
ATOM 2757 C CA . PRO B 1 127 ? 45.829 22.208 22.253 1.00 23.63 1227 PRO B CA 1
ATOM 2758 C C . PRO B 1 127 ? 46.484 20.856 21.940 1.00 24.13 1227 PRO B C 1
ATOM 2759 O O . PRO B 1 127 ? 47.010 20.198 22.836 1.00 22.98 1227 PRO B O 1
ATOM 2763 N N . TYR B 1 128 ? 46.436 20.446 20.674 1.00 23.80 1228 TYR B N 1
ATOM 2764 C CA . TYR B 1 128 ? 47.035 19.181 20.241 1.00 23.85 1228 TYR B CA 1
ATOM 2765 C C . TYR B 1 128 ? 48.324 19.420 19.458 1.00 22.24 1228 TYR B C 1
ATOM 2766 O O . TYR B 1 128 ? 48.886 18.487 18.885 1.00 21.09 1228 TYR B O 1
ATOM 2775 N N . LEU B 1 129 ? 48.786 20.668 19.437 1.00 21.86 1229 LEU B N 1
ATOM 2776 C CA . LEU B 1 129 ? 49.994 21.035 18.704 1.00 22.44 1229 LEU B CA 1
ATOM 2777 C C . LEU B 1 129 ? 51.028 21.713 19.584 1.00 23.09 1229 LEU B C 1
ATOM 2778 O O . LEU B 1 129 ? 50.684 22.490 20.473 1.00 24.21 1229 LEU B O 1
ATOM 2783 N N . ASN B 1 130 ? 52.299 21.418 19.321 1.00 25.07 1230 ASN B N 1
ATOM 2784 C CA . ASN B 1 130 ? 53.397 22.046 20.046 1.00 24.70 1230 ASN B CA 1
ATOM 2785 C C . ASN B 1 130 ? 53.759 23.318 19.267 1.00 25.21 1230 ASN B C 1
ATOM 2786 O O . ASN B 1 130 ? 53.230 23.546 18.176 1.00 21.03 1230 ASN B O 1
ATOM 2791 N N . GLU B 1 131 ? 54.678 24.116 19.802 1.00 26.03 1231 GLU B N 1
ATOM 2792 C CA . GLU B 1 131 ? 55.090 25.367 19.165 1.00 27.34 1231 GLU B CA 1
ATOM 2793 C C . GLU B 1 131 ? 55.499 25.259 17.697 1.00 27.35 1231 GLU B C 1
ATOM 2794 O O . GLU B 1 131 ? 55.121 26.099 16.874 1.00 27.27 1231 GLU B O 1
ATOM 2800 N N . GLU B 1 132 ? 56.270 24.228 17.369 1.00 27.38 1232 GLU B N 1
ATOM 2801 C CA . GLU B 1 132 ? 56.724 24.018 16.000 1.00 26.78 1232 GLU B CA 1
ATOM 2802 C C . GLU B 1 132 ? 55.578 23.708 15.038 1.00 24.70 1232 GLU B C 1
ATOM 2803 O O . GLU B 1 132 ? 55.570 24.175 13.901 1.00 24.12 1232 GLU B O 1
ATOM 2809 N N . GLU B 1 133 ? 54.617 22.914 15.497 1.00 22.33 1233 GLU B N 1
ATOM 2810 C CA . GLU B 1 133 ? 53.471 22.549 14.674 1.00 21.66 1233 GLU B CA 1
ATOM 2811 C C . GLU B 1 133 ? 52.556 23.750 14.455 1.00 21.32 1233 GLU B C 1
ATOM 2812 O O . GLU B 1 133 ? 51.897 23.848 13.420 1.00 21.15 1233 GLU B O 1
ATOM 2818 N N . ILE B 1 134 ? 52.537 24.666 15.426 1.00 21.43 1234 ILE B N 1
ATOM 2819 C CA . ILE B 1 134 ? 51.722 25.876 15.344 1.00 22.30 1234 ILE B CA 1
ATOM 2820 C C . ILE B 1 134 ? 52.253 26.788 14.237 1.00 23.10 1234 ILE B C 1
ATOM 2821 O O . ILE B 1 134 ? 51.478 27.356 13.464 1.00 19.87 1234 ILE B O 1
ATOM 2826 N N . LYS B 1 135 ? 53.577 26.907 14.157 1.00 23.47 1235 LYS B N 1
ATOM 2827 C CA . LYS B 1 135 ? 54.211 27.722 13.127 1.00 24.28 1235 LYS B CA 1
ATOM 2828 C C . LYS B 1 135 ? 53.951 27.116 11.752 1.00 23.09 1235 LYS B C 1
ATOM 2829 O O . LYS B 1 135 ? 53.687 27.837 10.787 1.00 21.95 1235 LYS B O 1
ATOM 2835 N N . LYS B 1 136 ? 54.006 25.789 11.670 1.00 22.84 1236 LYS B N 1
ATOM 2836 C CA . LYS B 1 136 ? 53.742 25.105 10.410 1.00 23.47 1236 LYS B CA 1
ATOM 2837 C C . LYS B 1 136 ? 52.254 25.286 10.083 1.00 21.05 1236 LYS B C 1
ATOM 2838 O O . LYS B 1 136 ? 51.881 25.498 8.928 1.00 19.01 1236 LYS B O 1
ATOM 2844 N N . ALA B 1 137 ? 51.417 25.235 11.117 1.00 17.89 1237 ALA B N 1
ATOM 2845 C CA . ALA B 1 137 ? 49.975 25.414 10.960 1.00 17.68 1237 ALA B CA 1
ATOM 2846 C C . ALA B 1 137 ? 49.688 26.770 10.312 1.00 16.88 1237 ALA B C 1
ATOM 2847 O O . ALA B 1 137 ? 48.874 26.868 9.395 1.00 15.28 1237 ALA B O 1
ATOM 2849 N N . VAL B 1 138 ? 50.366 27.804 10.802 1.00 16.53 1238 VAL B N 1
ATOM 2850 C CA . VAL B 1 138 ? 50.210 29.158 10.281 1.00 19.38 1238 VAL B CA 1
ATOM 2851 C C . VAL B 1 138 ? 50.606 29.219 8.801 1.00 19.57 1238 VAL B C 1
ATOM 2852 O O . VAL B 1 138 ? 49.888 29.796 7.986 1.00 18.87 1238 VAL B O 1
ATOM 2856 N N . GLU B 1 139 ? 51.736 28.605 8.454 1.00 20.81 1239 GLU B N 1
ATOM 2857 C CA . GLU B 1 139 ? 52.195 28.596 7.065 1.00 20.81 1239 GLU B CA 1
ATOM 2858 C C . GLU B 1 139 ? 51.229 27.829 6.152 1.00 20.91 1239 GLU B C 1
ATOM 2859 O O . GLU B 1 139 ? 51.097 28.152 4.973 1.00 21.36 1239 GLU B O 1
ATOM 2865 N N . ILE B 1 140 ? 50.556 26.818 6.699 1.00 19.99 1240 ILE B N 1
ATOM 2866 C CA . ILE B 1 140 ? 49.591 26.032 5.932 1.00 20.71 1240 ILE B CA 1
ATOM 2867 C C . ILE B 1 140 ? 48.341 26.868 5.638 1.00 19.85 1240 ILE B C 1
ATOM 2868 O O . ILE B 1 140 ? 47.864 26.912 4.504 1.00 19.95 1240 ILE B O 1
ATOM 2873 N N . CYS B 1 141 ? 47.837 27.555 6.660 1.00 19.83 1241 CYS B N 1
ATOM 2874 C CA . CYS B 1 141 ? 46.651 28.395 6.514 1.00 17.23 1241 CYS B CA 1
ATOM 2875 C C . CYS B 1 141 ? 46.876 29.548 5.538 1.00 17.26 1241 CYS B C 1
ATOM 2876 O O . CYS B 1 141 ? 45.972 29.931 4.792 1.00 18.04 1241 CYS B O 1
ATOM 2879 N N . ILE B 1 142 ? 48.085 30.100 5.549 1.00 16.54 1242 ILE B N 1
ATOM 2880 C CA . ILE B 1 142 ? 48.445 31.196 4.651 1.00 17.00 1242 ILE B CA 1
ATOM 2881 C C . ILE B 1 142 ? 48.544 30.647 3.225 1.00 18.41 1242 ILE B C 1
ATOM 2882 O O . ILE B 1 142 ? 48.011 31.236 2.283 1.00 19.36 1242 ILE B O 1
ATOM 2887 N N . GLU B 1 143 ? 49.204 29.500 3.085 1.00 20.10 1243 GLU B N 1
ATOM 2888 C CA . GLU B 1 143 ? 49.376 28.853 1.785 1.00 21.02 1243 GLU B CA 1
ATOM 2889 C C . GLU B 1 143 ? 48.018 28.510 1.177 1.00 21.14 1243 GLU B C 1
ATOM 2890 O O . GLU B 1 143 ? 47.834 28.594 -0.039 1.00 20.16 1243 GLU B O 1
ATOM 2896 N N . ALA B 1 144 ? 47.071 28.143 2.037 1.00 19.40 1244 ALA B N 1
ATOM 2897 C CA . ALA B 1 144 ? 45.720 27.787 1.618 1.00 19.83 1244 ALA B CA 1
ATOM 2898 C C . ALA B 1 144 ? 44.871 29.015 1.306 1.00 18.72 1244 ALA B C 1
ATOM 2899 O O . ALA B 1 144 ? 43.782 28.892 0.751 1.00 19.88 1244 ALA B O 1
ATOM 2901 N N . GLY B 1 145 ? 45.358 30.188 1.695 1.00 18.94 1245 GLY B N 1
ATOM 2902 C CA . GLY B 1 145 ? 44.632 31.423 1.443 1.00 18.23 1245 GLY B CA 1
ATOM 2903 C C . GLY B 1 145 ? 43.487 31.705 2.400 1.00 18.66 1245 GLY B C 1
ATOM 2904 O O . GLY B 1 145 ? 42.510 32.351 2.022 1.00 18.08 1245 GLY B O 1
ATOM 2905 N N . ALA B 1 146 ? 43.596 31.222 3.637 1.00 17.40 1246 ALA B N 1
ATOM 2906 C CA . ALA B 1 146 ? 42.553 31.445 4.636 1.00 17.60 1246 ALA B CA 1
ATOM 2907 C C . ALA B 1 146 ? 42.576 32.888 5.139 1.00 18.29 1246 ALA B C 1
ATOM 2908 O O . ALA B 1 146 ? 43.607 33.558 5.095 1.00 19.56 1246 ALA B O 1
ATOM 2910 N N . ASP B 1 147 ? 41.432 33.358 5.623 1.00 19.93 1247 ASP B N 1
ATOM 2911 C CA . ASP B 1 147 ? 41.333 34.710 6.150 1.00 19.73 1247 ASP B CA 1
ATOM 2912 C C . ASP B 1 147 ? 41.799 34.738 7.607 1.00 19.28 1247 ASP B C 1
ATOM 2913 O O . ASP B 1 147 ? 42.434 35.698 8.046 1.00 17.64 1247 ASP B O 1
ATOM 2918 N N . PHE B 1 148 ? 41.501 33.665 8.337 1.00 17.55 1248 PHE B N 1
ATOM 2919 C CA . PHE B 1 148 ? 41.871 33.544 9.746 1.00 17.96 1248 PHE B CA 1
ATOM 2920 C C . PHE B 1 148 ? 42.398 32.161 10.101 1.00 14.95 1248 PHE B C 1
ATOM 2921 O O . PHE B 1 148 ? 42.020 31.157 9.498 1.00 17.35 1248 PHE B O 1
ATOM 2929 N N . ILE B 1 149 ? 43.254 32.120 11.112 1.00 16.58 1249 ILE B N 1
ATOM 2930 C CA . ILE B 1 149 ? 43.720 30.858 11.655 1.00 15.15 1249 ILE B CA 1
ATOM 2931 C C . ILE B 1 149 ? 43.047 30.888 13.032 1.00 16.27 1249 ILE B C 1
ATOM 2932 O O . ILE B 1 149 ? 43.145 31.884 13.748 1.00 17.09 1249 ILE B O 1
ATOM 2937 N N . LYS B 1 150 ? 42.244 29.870 13.324 1.00 16.93 1250 LYS B N 1
ATOM 2938 C CA . LYS B 1 150 ? 41.544 29.776 14.603 1.00 18.68 1250 LYS B CA 1
ATOM 2939 C C . LYS B 1 150 ? 42.244 28.741 15.488 1.00 18.94 1250 LYS B C 1
ATOM 2940 O O . LYS B 1 150 ? 42.585 27.649 15.037 1.00 16.86 1250 LYS B O 1
ATOM 2946 N N . THR B 1 151 ? 42.427 29.087 16.756 1.00 19.33 1251 THR B N 1
ATOM 2947 C CA . THR B 1 151 ? 43.125 28.220 17.698 1.00 20.08 1251 THR B CA 1
ATOM 2948 C C . THR B 1 151 ? 42.579 26.845 18.081 1.00 22.72 1251 THR B C 1
ATOM 2949 O O . THR B 1 151 ? 43.090 25.828 17.616 1.00 21.60 1251 THR B O 1
ATOM 2953 N N . SER B 1 152 ? 41.532 26.811 18.904 1.00 24.98 1252 SER B N 1
ATOM 2954 C CA . SER B 1 152 ? 41.020 25.540 19.405 1.00 27.31 1252 SER B CA 1
ATOM 2955 C C . SER B 1 152 ? 39.960 24.743 18.653 1.00 30.85 1252 SER B C 1
ATOM 2956 O O . SER B 1 152 ? 40.276 24.044 17.695 1.00 37.21 1252 SER B O 1
ATOM 2959 N N . THR B 1 153 ? 38.755 24.726 19.216 1.00 30.27 1253 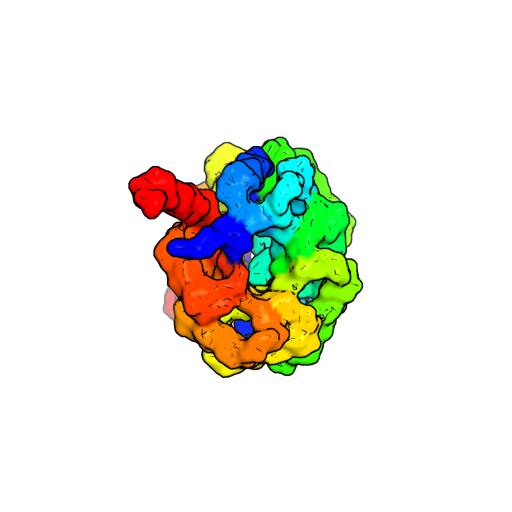THR B N 1
ATOM 2960 C CA . THR B 1 153 ? 37.576 24.026 18.707 1.00 28.48 1253 THR B CA 1
ATOM 2961 C C . THR B 1 153 ? 36.638 23.935 19.926 1.00 30.09 1253 THR B C 1
ATOM 2962 O O . THR B 1 153 ? 35.419 23.820 19.790 1.00 28.40 1253 THR B O 1
ATOM 2966 N N . GLY B 1 154 ? 37.231 23.997 21.119 1.00 32.26 1254 GLY B N 1
ATOM 2967 C CA . GLY B 1 154 ? 36.462 23.913 22.351 1.00 35.26 1254 GLY B CA 1
ATOM 2968 C C . GLY B 1 154 ? 36.488 22.526 22.968 1.00 37.81 1254 GLY B C 1
ATOM 2969 O O . GLY B 1 154 ? 36.402 22.378 24.192 1.00 39.29 1254 GLY B O 1
ATOM 2970 N N . PHE B 1 155 ? 36.601 21.505 22.123 1.00 38.55 1255 PHE B N 1
ATOM 2971 C CA . PHE B 1 155 ? 36.643 20.118 22.579 1.00 40.88 1255 PHE B CA 1
ATOM 2972 C C . PHE B 1 155 ? 38.094 19.685 22.740 1.00 41.79 1255 PHE B C 1
ATOM 2973 O O . PHE B 1 155 ? 38.660 19.005 21.882 1.00 43.53 1255 PHE B O 1
ATOM 2981 N N . ALA B 1 156 ? 38.696 20.103 23.847 1.00 42.27 1256 ALA B N 1
ATOM 2982 C CA . ALA B 1 156 ? 40.084 19.787 24.137 1.00 42.47 1256 ALA B CA 1
ATOM 2983 C C . ALA B 1 156 ? 40.314 19.869 25.639 1.00 43.01 1256 ALA B C 1
ATOM 2984 O O . ALA B 1 156 ? 39.512 20.462 26.361 1.00 43.40 1256 ALA B O 1
ATOM 2986 N N . PRO B 1 157 ? 41.409 19.263 26.130 1.00 43.62 1257 PRO B N 1
ATOM 2987 C CA . PRO B 1 157 ? 41.736 19.276 27.560 1.00 42.74 1257 PRO B CA 1
ATOM 2988 C C . PRO B 1 157 ? 42.190 20.645 28.076 1.00 42.28 1257 PRO B C 1
ATOM 2989 O O . PRO B 1 157 ? 42.259 20.861 29.287 1.00 42.66 1257 PRO B O 1
ATOM 2993 N N . ARG B 1 158 ? 42.495 21.562 27.161 1.00 40.35 1258 ARG B N 1
ATOM 2994 C CA . ARG B 1 158 ? 42.942 22.900 27.536 1.00 40.04 1258 ARG B CA 1
ATOM 2995 C C . ARG B 1 158 ? 42.496 23.960 26.537 1.00 38.35 1258 ARG B C 1
ATOM 2996 O O . ARG B 1 158 ? 42.298 23.678 25.354 1.00 37.91 1258 ARG B O 1
ATOM 3004 N N . GLY B 1 159 ? 42.333 25.183 27.028 1.00 35.97 1259 GLY B N 1
ATOM 3005 C CA . GLY B 1 159 ? 41.932 26.277 26.165 1.00 34.94 1259 GLY B CA 1
ATOM 3006 C C . GLY B 1 159 ? 43.164 26.934 25.577 1.00 33.43 1259 GLY B C 1
ATOM 3007 O O . GLY B 1 159 ? 44.277 26.431 25.743 1.00 33.34 1259 GLY B O 1
ATOM 3008 N N . THR B 1 160 ? 42.975 28.043 24.871 1.00 31.45 1260 THR B N 1
ATOM 3009 C CA . THR B 1 160 ? 44.104 28.753 24.292 1.00 31.19 1260 THR B CA 1
ATOM 3010 C C . THR B 1 160 ? 44.705 29.665 25.352 1.00 30.78 1260 THR B C 1
ATOM 3011 O O . THR B 1 160 ? 44.049 30.013 26.336 1.00 29.70 1260 THR B O 1
ATOM 3015 N N . THR B 1 161 ? 45.970 30.015 25.164 1.00 28.91 1261 THR B N 1
ATOM 3016 C CA . THR B 1 161 ? 46.673 30.880 26.098 1.00 29.42 1261 THR B CA 1
ATOM 3017 C C . THR B 1 161 ? 47.108 32.162 25.398 1.00 29.51 1261 THR B C 1
ATOM 3018 O O . THR B 1 161 ? 47.095 32.245 24.167 1.00 29.66 1261 THR B O 1
ATOM 3022 N N . LEU B 1 162 ? 47.465 33.167 26.189 1.00 29.54 1262 LEU B N 1
ATOM 3023 C CA . LEU B 1 162 ? 47.926 34.442 25.652 1.00 30.16 1262 LEU B CA 1
ATOM 3024 C C . LEU B 1 162 ? 49.226 34.220 24.875 1.00 30.84 1262 LEU B C 1
ATOM 3025 O O . LEU B 1 162 ? 49.477 34.873 23.858 1.00 29.09 1262 LEU B O 1
ATOM 3030 N N . GLU B 1 163 ? 50.023 33.263 25.348 1.00 30.94 1263 GLU B N 1
ATOM 3031 C CA . GLU B 1 163 ? 51.297 32.913 24.727 1.00 33.14 1263 GLU B CA 1
ATOM 3032 C C . GLU B 1 163 ? 51.075 32.362 23.320 1.00 31.56 1263 GLU B C 1
ATOM 3033 O O . GLU B 1 163 ? 51.818 32.693 22.395 1.00 31.69 1263 GLU B O 1
ATOM 3039 N N . GLU B 1 164 ? 50.064 31.509 23.167 1.00 30.08 1264 GLU B N 1
ATOM 3040 C CA . GLU B 1 164 ? 49.749 30.924 21.866 1.00 28.02 1264 GLU B CA 1
ATOM 3041 C C . GLU B 1 164 ? 49.334 31.996 20.871 1.00 26.91 1264 GLU B C 1
ATOM 3042 O O . GLU B 1 164 ? 49.760 31.971 19.716 1.00 26.40 1264 GLU B O 1
ATOM 3048 N N . VAL B 1 165 ? 48.499 32.931 21.325 1.00 24.87 1265 VAL B N 1
ATOM 3049 C CA . VAL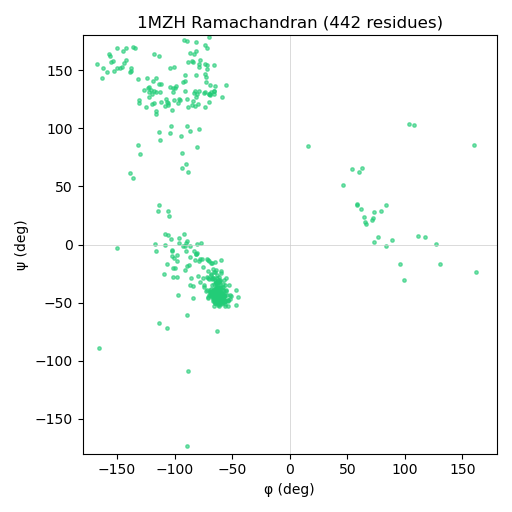 B 1 165 ? 48.025 34.017 20.475 1.00 23.38 1265 VAL B CA 1
ATOM 3050 C C . VAL B 1 165 ? 49.199 34.898 20.058 1.00 21.97 1265 VAL B C 1
ATOM 3051 O O . VAL B 1 165 ? 49.317 35.271 18.892 1.00 18.85 1265 VAL B O 1
ATOM 3055 N N . ARG B 1 166 ? 50.068 35.221 21.011 1.00 25.02 1266 ARG B N 1
ATOM 3056 C CA . ARG B 1 166 ? 51.247 36.043 20.730 1.00 25.61 1266 ARG B CA 1
ATOM 3057 C C . ARG B 1 166 ? 52.118 35.333 19.693 1.00 24.94 1266 ARG B C 1
ATOM 3058 O O . ARG B 1 166 ? 52.595 35.950 18.739 1.00 24.99 1266 ARG B O 1
ATOM 3066 N N . LEU B 1 167 ? 52.299 34.027 19.878 1.00 24.83 1267 LEU B N 1
ATOM 3067 C CA . LEU B 1 167 ? 53.110 33.218 18.973 1.00 23.57 1267 LEU B CA 1
ATOM 3068 C C . LEU B 1 167 ? 52.559 33.225 17.548 1.00 23.15 1267 LEU B C 1
ATOM 3069 O O . LEU B 1 167 ? 53.293 33.463 16.588 1.00 23.18 1267 LEU B O 1
ATOM 3074 N N . ILE B 1 168 ? 51.266 32.949 17.426 1.00 21.61 1268 ILE B N 1
ATOM 3075 C CA . ILE B 1 168 ? 50.596 32.915 16.133 1.00 20.52 1268 ILE B CA 1
ATOM 3076 C C . ILE B 1 168 ? 50.661 34.274 15.443 1.00 19.85 1268 ILE B C 1
ATOM 3077 O O . ILE B 1 168 ? 50.951 34.345 14.254 1.00 19.82 1268 ILE B O 1
ATOM 3082 N N . LYS B 1 169 ? 50.428 35.348 16.192 1.00 21.58 1269 LYS B N 1
ATOM 3083 C CA . LYS B 1 169 ? 50.479 36.693 15.621 1.00 24.27 1269 LYS B CA 1
ATOM 3084 C C . LYS B 1 169 ? 51.865 37.040 15.057 1.00 24.12 1269 LYS B C 1
ATOM 3085 O O . LYS B 1 169 ? 51.970 37.588 13.956 1.00 23.87 1269 LYS B O 1
ATOM 3091 N N . SER B 1 170 ? 52.921 36.737 15.812 1.00 23.82 1270 SER B N 1
ATOM 3092 C CA . SER B 1 170 ? 54.282 37.035 15.357 1.00 24.58 1270 SER B CA 1
ATOM 3093 C C . SER B 1 170 ? 54.662 36.189 14.143 1.00 22.96 1270 SER B C 1
ATOM 3094 O O . SER B 1 170 ? 55.273 36.691 13.201 1.00 24.75 1270 SER B O 1
ATOM 3097 N N . SER B 1 171 ? 54.280 34.914 14.158 1.00 22.42 1271 SER B N 1
ATOM 3098 C CA . SER B 1 171 ? 54.564 34.019 13.042 1.00 20.82 1271 SER B CA 1
ATOM 3099 C C . SER B 1 171 ? 53.794 34.470 11.802 1.00 20.09 1271 SER B C 1
ATOM 3100 O O . SER B 1 171 ? 54.337 34.485 10.701 1.00 18.02 1271 SER B O 1
ATOM 3103 N N . ALA B 1 172 ? 52.541 34.877 11.998 1.00 19.30 1272 ALA B N 1
ATOM 3104 C CA . ALA B 1 172 ? 51.694 35.343 10.904 1.00 19.34 1272 ALA B CA 1
ATOM 3105 C C . ALA B 1 172 ? 52.290 36.579 10.232 1.00 19.56 1272 ALA B C 1
ATOM 3106 O O . ALA B 1 172 ? 52.266 36.696 9.008 1.00 16.27 1272 ALA B O 1
ATOM 3108 N N . LYS B 1 173 ? 52.824 37.489 11.046 1.00 21.11 1273 LYS B N 1
ATOM 3109 C CA . LYS B 1 173 ? 53.438 38.732 10.569 1.00 21.47 1273 LYS B CA 1
ATOM 3110 C C . LYS B 1 173 ? 52.591 39.452 9.518 1.00 22.79 1273 LYS B C 1
ATOM 3111 O O . LYS B 1 173 ? 53.067 39.740 8.419 1.00 23.15 1273 LYS B O 1
ATOM 3117 N N . GLY B 1 174 ? 51.317 39.667 9.842 1.00 23.64 1274 GLY B N 1
ATOM 3118 C CA . GLY B 1 174 ? 50.403 40.358 8.946 1.00 23.53 1274 GLY B CA 1
ATOM 3119 C C . GLY B 1 174 ? 49.905 39.618 7.714 1.00 22.90 1274 GLY B C 1
ATOM 3120 O O . GLY B 1 174 ? 49.136 40.175 6.932 1.00 22.94 1274 GLY B O 1
ATOM 3121 N N . ARG B 1 175 ? 50.302 38.362 7.547 1.00 20.63 1275 ARG B N 1
ATOM 3122 C CA . ARG B 1 175 ? 49.894 37.589 6.380 1.00 20.71 1275 ARG B CA 1
ATOM 3123 C C . ARG B 1 175 ? 48.543 36.873 6.522 1.00 21.10 1275 ARG B C 1
ATOM 3124 O O . ARG B 1 175 ? 48.005 36.352 5.540 1.00 22.32 1275 ARG B O 1
ATOM 3132 N N . ILE B 1 176 ? 48.004 36.850 7.739 1.00 20.12 1276 ILE B N 1
ATOM 3133 C CA . ILE B 1 176 ? 46.713 36.215 8.019 1.00 21.11 1276 ILE B CA 1
ATOM 3134 C C . ILE B 1 176 ? 46.193 36.746 9.354 1.00 21.42 1276 ILE B C 1
ATOM 3135 O O . ILE B 1 176 ? 46.979 37.190 10.191 1.00 22.00 1276 ILE B O 1
ATOM 3140 N N . LYS B 1 177 ? 44.874 36.775 9.524 1.00 19.80 1277 LYS B N 1
ATOM 3141 C CA . LYS B 1 177 ? 44.297 37.252 10.776 1.00 20.26 1277 LYS B CA 1
ATOM 3142 C C . LYS B 1 177 ? 44.199 36.130 11.802 1.00 19.66 1277 LYS B C 1
ATOM 3143 O O . LYS B 1 177 ? 44.292 34.952 11.456 1.00 20.31 1277 LYS B O 1
ATOM 3149 N N . VAL B 1 178 ? 43.991 36.498 13.061 1.00 19.18 1278 VAL B N 1
ATOM 3150 C CA . VAL B 1 178 ? 43.933 35.526 14.143 1.00 17.75 1278 VAL B CA 1
ATOM 3151 C C . VAL B 1 178 ? 42.640 35.537 14.956 1.00 17.56 1278 VAL B C 1
ATOM 3152 O O . VAL B 1 178 ? 42.183 36.589 15.397 1.00 16.07 1278 VAL B O 1
ATOM 3156 N N . LYS B 1 179 ? 42.062 34.354 15.150 1.00 17.40 1279 LYS B N 1
ATOM 3157 C CA . LYS B 1 179 ? 40.864 34.213 15.971 1.00 16.40 1279 LYS B CA 1
ATOM 3158 C C . LYS B 1 179 ? 41.221 33.336 17.176 1.00 16.57 1279 LYS B C 1
ATOM 3159 O O . LYS B 1 179 ? 41.555 32.159 17.023 1.00 15.94 1279 LYS B O 1
ATOM 3165 N N . ALA B 1 180 ? 41.167 33.925 18.366 1.00 15.46 1280 ALA B N 1
ATOM 3166 C CA . ALA B 1 180 ? 41.471 33.208 19.601 1.00 15.05 1280 ALA B CA 1
ATOM 3167 C C . ALA B 1 180 ? 40.196 32.600 20.173 1.00 15.81 1280 ALA B C 1
ATOM 3168 O O . ALA B 1 180 ? 39.183 33.286 20.313 1.00 12.09 1280 ALA B O 1
ATOM 3170 N N . SER B 1 181 ? 40.264 31.326 20.539 1.00 18.61 1281 SER B N 1
ATOM 3171 C CA . SER B 1 181 ? 39.113 30.625 21.087 1.00 21.52 1281 SER B CA 1
ATOM 3172 C C . SER B 1 181 ? 39.548 29.484 21.995 1.00 23.90 1281 SER B C 1
ATOM 3173 O O . SER B 1 181 ? 40.653 28.950 21.857 1.00 24.21 1281 SER B O 1
ATOM 3176 N N . GLY B 1 182 ? 38.651 29.084 22.887 1.00 23.74 1282 GLY B N 1
ATOM 3177 C CA . GLY B 1 182 ? 38.953 28.006 23.806 1.00 25.01 1282 GLY B CA 1
ATOM 3178 C C . GLY B 1 182 ? 39.254 28.524 25.197 1.00 24.65 1282 GLY B C 1
ATOM 3179 O O . GLY B 1 182 ? 40.321 29.088 25.440 1.00 24.78 1282 GLY B O 1
ATOM 3180 N N . GLY B 1 183 ? 38.286 28.375 26.095 1.00 24.34 1283 GLY B N 1
ATOM 3181 C CA . GLY B 1 183 ? 38.462 28.817 27.467 1.00 24.28 1283 GLY B CA 1
ATOM 3182 C C . GLY B 1 183 ? 38.189 30.286 27.735 1.00 23.04 1283 GLY B C 1
ATOM 3183 O O . GLY B 1 183 ? 38.304 30.727 28.879 1.00 20.89 1283 GLY B O 1
ATOM 3184 N N . ILE B 1 184 ? 37.836 31.049 26.701 1.00 22.52 1284 ILE B N 1
ATOM 3185 C CA . ILE B 1 184 ? 37.553 32.473 26.876 1.00 21.66 1284 ILE B CA 1
ATOM 3186 C C . ILE B 1 184 ? 36.136 32.608 27.454 1.00 25.03 1284 ILE B C 1
ATOM 3187 O O . ILE B 1 184 ? 35.138 32.535 26.728 1.00 22.16 1284 ILE B O 1
ATOM 3192 N N . ARG B 1 185 ? 36.066 32.810 28.770 1.00 26.74 1285 ARG B N 1
ATOM 3193 C CA . ARG B 1 185 ? 34.789 32.899 29.476 1.00 27.15 1285 ARG B CA 1
ATOM 3194 C C . ARG B 1 185 ? 34.309 34.265 29.957 1.00 26.31 1285 ARG B C 1
ATOM 3195 O O . ARG B 1 185 ? 33.131 34.414 30.290 1.00 24.39 1285 ARG B O 1
ATOM 3203 N N . ASP B 1 186 ? 35.199 35.253 30.016 1.00 25.51 1286 ASP B N 1
ATOM 3204 C CA . ASP B 1 186 ? 34.805 36.580 30.485 1.00 24.75 1286 ASP B CA 1
ATOM 3205 C C . ASP B 1 186 ? 35.460 37.746 29.761 1.00 23.68 1286 ASP B C 1
ATOM 3206 O O . ASP B 1 186 ? 36.436 37.573 29.026 1.00 24.45 1286 ASP B O 1
ATOM 3211 N N . LEU B 1 187 ? 34.935 38.941 30.019 1.00 21.63 1287 LEU B N 1
ATOM 3212 C CA . LEU B 1 187 ? 35.424 40.176 29.414 1.00 21.68 1287 LEU B CA 1
ATOM 3213 C C . LEU B 1 187 ? 36.926 40.398 29.597 1.00 22.09 1287 LEU B C 1
ATOM 3214 O O . LEU B 1 187 ? 37.631 40.702 28.633 1.00 20.15 1287 LEU B O 1
ATOM 3219 N N . GLU B 1 188 ? 37.413 40.220 30.823 1.00 22.80 1288 GLU B N 1
ATOM 3220 C CA . GLU B 1 188 ? 38.838 40.411 31.113 1.00 24.38 1288 GLU B CA 1
ATOM 3221 C C . GLU B 1 188 ? 39.704 39.569 30.173 1.00 23.10 1288 GLU B C 1
ATOM 3222 O O . GLU B 1 188 ? 40.638 40.082 29.554 1.00 22.88 1288 GLU B O 1
ATOM 3228 N N . THR B 1 189 ? 39.358 38.290 30.040 1.00 21.50 1289 THR B N 1
ATOM 3229 C CA . THR B 1 189 ? 40.100 37.374 29.170 1.00 23.03 1289 THR B CA 1
ATOM 3230 C C . THR B 1 189 ? 39.984 37.800 27.703 1.00 22.20 1289 THR B C 1
ATOM 3231 O O . THR B 1 189 ? 40.983 37.850 26.983 1.00 21.38 1289 THR B O 1
ATOM 3235 N N . ALA B 1 190 ? 38.770 38.144 27.275 1.00 20.85 1290 ALA B N 1
ATOM 3236 C CA . ALA B 1 190 ? 38.535 38.578 25.898 1.00 21.45 1290 ALA B CA 1
ATOM 3237 C C . ALA B 1 190 ? 39.405 39.788 25.547 1.00 21.83 1290 ALA B C 1
ATOM 3238 O O . ALA B 1 190 ? 40.018 39.834 24.478 1.00 20.83 1290 ALA B O 1
ATOM 3240 N N . ILE B 1 191 ? 39.478 40.750 26.465 1.00 22.72 1291 ILE B N 1
ATOM 3241 C CA . ILE B 1 191 ? 40.280 41.950 26.258 1.00 23.77 1291 ILE B CA 1
ATOM 3242 C C . ILE B 1 191 ? 41.772 41.631 26.169 1.00 23.22 1291 ILE B C 1
ATOM 3243 O O . ILE B 1 191 ? 42.469 42.154 25.299 1.00 23.42 1291 ILE B O 1
ATOM 3248 N N . SER B 1 192 ? 42.257 40.766 27.055 1.00 22.89 1292 SER B N 1
ATOM 3249 C CA . SER B 1 192 ? 43.670 40.389 27.037 1.00 23.76 1292 SER B CA 1
ATOM 3250 C C . SER B 1 192 ? 44.043 39.641 25.748 1.00 23.12 1292 SER B C 1
ATOM 3251 O O . SER B 1 192 ? 45.118 39.862 25.187 1.00 20.06 1292 SER B O 1
ATOM 3254 N N . MET B 1 193 ? 43.133 38.793 25.268 1.00 21.31 1293 MET B N 1
ATOM 3255 C CA . MET B 1 193 ? 43.340 38.023 24.039 1.00 21.05 1293 MET B CA 1
ATOM 3256 C C . MET B 1 193 ? 43.444 38.936 22.820 1.00 20.78 1293 MET B C 1
ATOM 3257 O O . MET B 1 193 ? 44.259 38.704 21.922 1.00 21.45 1293 MET B O 1
ATOM 3262 N N . ILE B 1 194 ? 42.615 39.976 22.788 1.00 19.86 1294 ILE B N 1
ATOM 3263 C CA . ILE B 1 194 ? 42.645 40.941 21.695 1.00 21.83 1294 ILE B CA 1
ATOM 3264 C C . ILE B 1 194 ? 43.956 41.724 21.780 1.00 23.55 1294 ILE B C 1
ATOM 3265 O O . ILE B 1 194 ? 44.595 41.998 20.763 1.00 21.67 1294 ILE B O 1
ATOM 3270 N N . GLU B 1 195 ? 44.354 42.072 23.001 1.00 24.19 1295 GLU B N 1
ATOM 3271 C CA . GLU B 1 195 ? 45.600 42.801 23.218 1.00 26.12 1295 GLU B CA 1
ATOM 3272 C C . GLU B 1 195 ? 46.798 41.930 22.831 1.00 25.85 1295 GLU B C 1
ATOM 3273 O O . GLU B 1 195 ? 47.824 42.443 22.393 1.00 28.11 1295 GLU B O 1
ATOM 3279 N N . ALA B 1 196 ? 46.639 40.613 22.951 1.00 26.97 1296 ALA B N 1
ATOM 3280 C CA . ALA B 1 196 ? 47.692 39.663 22.595 1.00 26.47 1296 ALA B CA 1
ATOM 3281 C C . ALA B 1 196 ? 47.812 39.500 21.072 1.00 26.15 1296 ALA B C 1
ATOM 3282 O O . ALA B 1 196 ? 48.764 38.892 20.578 1.00 25.12 1296 ALA B O 1
ATOM 3284 N N . GLY B 1 197 ? 46.827 40.010 20.336 1.00 24.22 1297 GLY B N 1
ATOM 3285 C CA . GLY B 1 197 ? 46.873 39.922 18.887 1.00 24.73 1297 GLY B CA 1
ATOM 3286 C C . GLY B 1 197 ? 45.664 39.333 18.182 1.00 25.04 1297 GLY B C 1
ATOM 3287 O O . GLY B 1 197 ? 45.657 39.238 16.952 1.00 25.68 1297 GLY B O 1
ATOM 3288 N N . ALA B 1 198 ? 44.640 38.952 18.941 1.00 24.09 1298 ALA B N 1
ATOM 3289 C CA . ALA B 1 198 ? 43.435 38.368 18.360 1.00 23.10 1298 ALA B CA 1
ATOM 3290 C C . ALA B 1 198 ? 42.609 39.383 17.573 1.00 23.49 1298 ALA B C 1
ATOM 3291 O O . ALA B 1 198 ? 42.331 40.482 18.053 1.00 24.92 1298 ALA B O 1
ATOM 3293 N N . ASP B 1 199 ? 42.253 39.017 16.346 1.00 21.56 1299 ASP B N 1
ATOM 3294 C CA . ASP B 1 199 ? 41.440 39.871 15.487 1.00 22.01 1299 ASP B CA 1
ATOM 3295 C C . ASP B 1 199 ? 39.961 39.537 15.718 1.00 21.69 1299 ASP B C 1
ATOM 3296 O O . ASP B 1 199 ? 39.081 40.349 15.438 1.00 23.75 1299 ASP B O 1
ATOM 3301 N N . ARG B 1 200 ? 39.709 38.331 16.228 1.00 21.15 1300 ARG B N 1
ATOM 3302 C CA . ARG B 1 200 ? 38.365 37.843 16.544 1.00 20.63 1300 ARG B CA 1
ATOM 3303 C C . ARG B 1 200 ? 38.423 36.947 17.766 1.00 20.04 1300 ARG B C 1
ATOM 3304 O O . ARG B 1 200 ? 39.413 36.257 17.993 1.00 19.26 1300 ARG B O 1
ATOM 3312 N N . ILE B 1 201 ? 37.314 36.890 18.491 1.00 19.69 1301 ILE B N 1
ATOM 3313 C CA . ILE B 1 201 ? 37.214 36.078 19.693 1.00 20.10 1301 ILE B CA 1
ATOM 3314 C C . ILE B 1 201 ? 36.113 35.034 19.568 1.00 21.11 1301 ILE B C 1
ATOM 3315 O O . ILE B 1 201 ? 34.950 35.370 19.341 1.00 22.77 1301 ILE B O 1
ATOM 3320 N N . GLY B 1 202 ? 36.493 33.769 19.695 1.00 19.50 1302 GLY B N 1
ATOM 3321 C CA . GLY B 1 202 ? 35.522 32.689 19.648 1.00 18.80 1302 GLY B CA 1
ATOM 3322 C C . GLY B 1 202 ? 35.151 32.367 21.085 1.00 19.54 1302 GLY B C 1
ATOM 3323 O O . GLY B 1 202 ? 36.030 32.099 21.906 1.00 18.53 1302 GLY B O 1
ATOM 3324 N N . THR B 1 203 ? 33.862 32.418 21.407 1.00 17.75 1303 THR B N 1
ATOM 3325 C CA . THR B 1 203 ? 33.420 32.140 22.769 1.00 17.05 1303 THR B CA 1
ATOM 3326 C C . THR B 1 203 ? 31.944 31.735 22.836 1.00 17.41 1303 THR B C 1
ATOM 3327 O O . THR B 1 203 ? 31.139 32.159 22.009 1.00 20.01 1303 THR B O 1
ATOM 3331 N N . SER B 1 204 ? 31.602 30.884 23.797 1.00 17.42 1304 SER B N 1
ATOM 3332 C CA . SER B 1 204 ? 30.211 30.478 23.982 1.00 17.08 1304 SER B CA 1
ATOM 3333 C C . SER B 1 204 ? 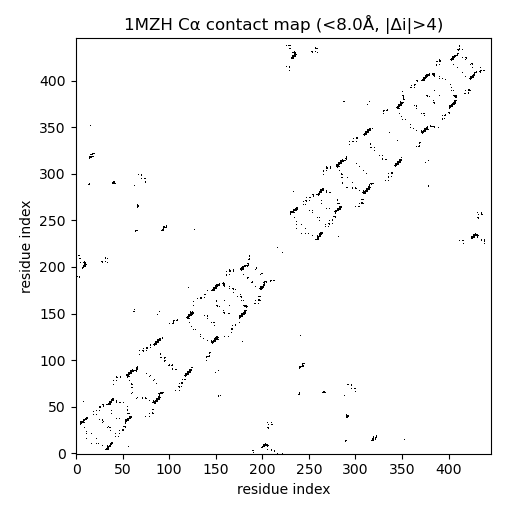29.573 31.354 25.078 1.00 17.90 1304 SER B C 1
ATOM 3334 O O . SER B 1 204 ? 28.394 31.208 25.409 1.00 14.33 1304 SER B O 1
ATOM 3337 N N . SER B 1 205 ? 30.355 32.288 25.618 1.00 17.52 1305 SER B N 1
ATOM 3338 C CA . SER B 1 205 ? 29.860 33.190 26.662 1.00 16.94 1305 SER B CA 1
ATOM 3339 C C . SER B 1 205 ? 29.799 34.632 26.161 1.00 16.78 1305 SER B C 1
ATOM 3340 O O . SER B 1 205 ? 29.989 35.582 26.929 1.00 17.40 1305 SER B O 1
ATOM 3343 N N . GLY B 1 206 ? 29.499 34.787 24.876 1.00 14.29 1306 GLY B N 1
ATOM 3344 C CA . GLY B 1 206 ? 29.429 36.104 24.278 1.00 13.93 1306 GLY B CA 1
ATOM 3345 C C . GLY B 1 206 ? 28.379 36.981 24.929 1.00 14.03 1306 GLY B C 1
ATOM 3346 O O . GLY B 1 206 ? 28.622 38.163 25.140 1.00 14.41 1306 GLY B O 1
ATOM 3347 N N . ILE B 1 207 ? 27.216 36.409 25.244 1.00 12.71 1307 ILE B N 1
ATOM 3348 C CA . ILE B 1 207 ? 26.139 37.167 25.886 1.00 14.97 1307 ILE B CA 1
ATOM 3349 C C . ILE B 1 207 ? 26.655 37.796 27.184 1.00 15.97 1307 ILE B C 1
ATOM 3350 O O . ILE B 1 207 ? 26.558 39.007 27.378 1.00 17.22 1307 ILE B O 1
ATOM 3355 N N . SER B 1 208 ? 27.237 36.966 28.046 1.00 18.53 1308 SER B N 1
ATOM 3356 C CA . SER B 1 208 ? 27.788 37.424 29.321 1.00 20.38 1308 SER B CA 1
ATOM 3357 C C . SER B 1 208 ? 28.841 38.506 29.142 1.00 18.81 1308 SER B C 1
ATOM 3358 O O . SER B 1 208 ? 28.855 39.495 29.870 1.00 19.06 1308 SER B O 1
ATOM 3361 N N . ILE B 1 209 ? 29.744 38.287 28.192 1.00 18.27 1309 ILE B N 1
ATOM 3362 C CA . ILE B 1 209 ? 30.823 39.226 27.911 1.00 18.04 1309 ILE B CA 1
ATOM 3363 C C . ILE B 1 209 ? 30.310 40.579 27.414 1.00 18.52 1309 ILE B C 1
ATOM 3364 O O . ILE B 1 209 ? 30.738 41.627 27.903 1.00 20.45 1309 ILE B O 1
ATOM 3369 N N . ALA B 1 210 ? 29.388 40.550 26.457 1.00 17.23 1310 ALA B N 1
ATOM 3370 C CA . ALA B 1 210 ? 28.809 41.766 25.900 1.00 17.48 1310 ALA B CA 1
ATOM 3371 C C . ALA B 1 210 ? 28.036 42.538 26.970 1.00 17.45 1310 ALA B C 1
ATOM 3372 O O . ALA B 1 210 ? 28.110 43.763 27.024 1.00 15.66 1310 ALA B O 1
ATOM 3374 N N . GLU B 1 211 ? 27.294 41.813 27.812 1.00 17.56 1311 GLU B N 1
ATOM 3375 C CA . GLU B 1 211 ? 26.526 42.427 28.890 1.00 17.91 1311 GLU B CA 1
ATOM 3376 C C . GLU B 1 211 ? 27.475 43.097 29.879 1.00 19.54 1311 GLU B C 1
ATOM 3377 O O . GLU B 1 211 ? 27.222 44.211 30.336 1.00 17.64 1311 GLU B O 1
ATOM 3383 N N . GLU B 1 212 ? 28.577 42.418 30.187 1.00 18.37 1312 GLU B N 1
ATOM 3384 C CA . GLU B 1 212 ? 29.565 42.962 31.109 1.00 19.01 1312 GLU B CA 1
ATOM 3385 C C . GLU B 1 212 ? 30.153 44.235 30.513 1.00 18.31 1312 GLU B C 1
ATOM 3386 O O . GLU B 1 212 ? 30.390 45.203 31.226 1.00 19.79 1312 GLU B O 1
ATOM 3392 N N . PHE B 1 213 ? 30.349 44.243 29.196 1.00 17.78 1313 PHE B N 1
ATOM 3393 C CA . PHE B 1 213 ? 30.888 45.418 28.518 1.00 18.96 1313 PHE B CA 1
ATOM 3394 C C . PHE B 1 213 ? 29.924 46.597 28.620 1.00 18.82 1313 PHE B C 1
ATOM 3395 O O . PHE B 1 213 ? 30.338 47.734 28.851 1.00 17.84 1313 PHE B O 1
ATOM 3403 N N . LEU B 1 214 ? 28.645 46.322 28.388 1.00 17.73 1314 LEU B N 1
ATOM 3404 C CA . LEU B 1 214 ? 27.627 47.360 28.449 1.00 19.16 1314 LEU B CA 1
ATOM 3405 C C . LEU B 1 214 ? 27.495 47.902 29.865 1.00 18.41 1314 LEU B C 1
ATOM 3406 O O . LEU B 1 214 ? 27.414 49.115 30.058 1.00 21.26 1314 LEU B O 1
ATOM 3411 N N . LYS B 1 215 ? 27.475 47.004 30.849 1.00 19.69 1315 LYS B N 1
ATOM 3412 C CA . LYS B 1 215 ? 27.354 47.409 32.249 1.00 18.16 1315 LYS B CA 1
ATOM 3413 C C . LYS B 1 215 ? 28.493 48.336 32.645 1.00 18.95 1315 LYS B C 1
ATOM 3414 O O . LYS B 1 215 ? 28.263 49.383 33.247 1.00 15.92 1315 LYS B O 1
ATOM 3420 N N . ARG B 1 216 ? 29.721 47.939 32.311 1.00 19.85 1316 ARG B N 1
ATOM 3421 C CA . ARG B 1 216 ? 30.894 48.741 32.642 1.00 24.16 1316 ARG B CA 1
ATOM 3422 C C . ARG B 1 216 ? 30.819 50.111 31.992 1.00 25.15 1316 ARG B C 1
ATOM 3423 O O . ARG B 1 216 ? 31.119 51.119 32.628 1.00 26.97 1316 ARG B O 1
ATOM 3431 N N . HIS B 1 217 ? 30.388 50.143 30.735 1.00 25.08 1317 HIS B N 1
ATOM 3432 C CA . HIS B 1 217 ? 30.257 51.397 30.004 1.00 26.46 1317 HIS B CA 1
ATOM 3433 C C . HIS B 1 217 ? 29.194 52.303 30.618 1.00 25.80 1317 HIS B C 1
ATOM 3434 O O . HIS B 1 217 ? 29.430 53.494 30.810 1.00 26.05 1317 HIS B O 1
ATOM 3441 N N . LEU B 1 218 ? 28.033 51.729 30.925 1.00 24.98 1318 LEU B N 1
ATOM 3442 C CA . LEU B 1 218 ? 26.916 52.477 31.502 1.00 26.05 1318 LEU B CA 1
ATOM 3443 C C . LEU B 1 218 ? 27.135 52.907 32.948 1.00 26.99 1318 LEU B C 1
ATOM 3444 O O . LEU B 1 218 ? 26.580 53.914 33.391 1.00 27.47 1318 LEU B O 1
ATOM 3449 N N . ILE B 1 219 ? 27.925 52.132 33.684 1.00 27.42 1319 ILE B N 1
ATOM 3450 C CA . ILE B 1 219 ? 28.218 52.431 35.081 1.00 29.72 1319 ILE B CA 1
ATOM 3451 C C . ILE B 1 219 ? 29.407 53.383 35.235 1.00 33.22 1319 ILE B C 1
ATOM 3452 O O . ILE B 1 219 ? 29.412 54.234 36.126 1.00 32.75 1319 ILE B O 1
ATOM 3457 N N . LEU B 1 220 ? 30.398 53.252 34.355 1.00 37.28 1320 LEU B N 1
ATOM 3458 C CA . LEU B 1 220 ? 31.590 54.100 34.404 1.00 43.93 1320 LEU B CA 1
ATOM 3459 C C . LEU B 1 220 ? 31.472 55.393 33.592 1.00 47.11 1320 LEU B C 1
ATOM 3460 O O . LEU B 1 220 ? 31.589 56.488 34.145 1.00 48.35 1320 LEU B O 1
ATOM 3465 N N . GLU B 1 221 ? 31.273 55.259 32.281 1.00 51.17 1321 GLU B N 1
ATOM 3466 C CA . GLU B 1 221 ? 31.152 56.406 31.374 1.00 54.62 1321 GLU B CA 1
ATOM 3467 C C . GLU B 1 221 ? 32.437 57.248 31.322 1.00 56.23 1321 GLU B C 1
ATOM 3468 O O . GLU B 1 221 ? 33.503 56.734 31.731 1.00 57.47 1321 GLU B O 1
#

B-factor: mean 25.28, std 14.12, range [5.85, 156.47]

Nearest PDB structures (foldseek):
  1mzh-assembly1_B  TM=1.005E+00  e=1.462E-47  Aquifex aeolicus
  1ub3-assembly1_A  TM=9.744E-01  e=1.246E-27  Thermus thermophilus
  3ngj-assembly1_B  TM=9.719E-01  e=3.664E-27  Entamoeba histolytica
  3r12-assembly1_B  TM=9.663E-01  e=2.418E-25  Thermotoga maritima
  5dbu-assembly3_F  TM=9.692E-01  e=1.182E-24  Streptococcus suis GZ1

Organism: Aquifex aeolicus (strain VF5) (NCBI:txid224324)

Sequence (446 aa):
MIDVRKYIDNAALKPHLSEKEIEEFVLKSEELGIYAVCVNPYHVKLASSIAKKVKVCCVIGFPLGLNKTSVKVKEAVEAVRDGAQELDIVWNLSAFKSEKYDFVVEELKEIFRETPSAVHKVIVETPYLNEEEIKKAVEICIEAGADFIKTSTGFAPRGTTLEEVRLIKSSAKGRIKVKASGGIRDLETAISMIEAGADRIGTSSGISIAEEFLKRHLILEHHHHMIDVRKYIDNAALKPHLSEKEIEEFVLKSEELGIYAVCVNPYHVKLASSIAKKVKVCCVIGFPLGLNKTSVKVKEAVEAVRDGAQELDIVWNLSAFKSEKYDFVVEELKEIFRETPSAVHKVIVETPYLNEEEIKKAVEICIEAGADFIKTSTGFAPRGTTLEEVRLIKSSAKGRIKVKASGGIRDLETAISMIEAGADRIGTSSGISIAEEFLKRHLILE

Foldseek 3Di:
DDLQQLQEAAEDEDPPADLVNVLVLLVLSVVLNHQAYEYELVCLLVSQVNDDRHAYEYEFCPDQQPDDLVRSLVSLLSSVVSPHQAYEYEFHQVCVVVVVLVVRLVSLLSSCVSPVRHQFEYEDAQVVDDLVSLLSQLVSCLSSPHQEYEHHRQPDPDADDLVSLLSSQVSNVPSHAYEGEYPDQEQVSSVSSVVSGHSHYYYNNSSVRSVVVVVCVVPPDDDDD/DPQLQLQEAAEDEDPVQDLVNVLVLLQLNQVLNHQAYEYELVCLLVSQVRHDRHAYEYEFCPDQQQDDLVVSLVSLLSSVVSRHQAYEYEFHQVCVVVVVLVVRLVSLLSSCVSPVRHQYEYEDAQLVDDLVSLLVQLVSCLSSPHQEYEYRRQPHPFADDLVSLLSSQVSCVPSHAYEGEYPPAEQVSSVSNVVSGHSHYYYNNSSRHSVVVVCCVVVPD

Solvent-accessible surface area: 18907 Å² total; per-residue (Å²): 157,49,48,0,38,127,61,0,0,0,15,4,25,100,3,54,32,16,32,160,77,0,68,88,24,1,88,96,0,46,142,25,44,5,80,0,0,1,0,4,6,33,1,0,132,40,0,38,70,36,16,170,176,5,70,1,0,0,1,0,3,19,1,7,0,2,22,58,22,40,6,1,21,61,5,0,36,27,2,41,176,17,30,6,75,4,0,0,0,0,0,0,0,0,0,5,51,32,126,96,71,117,68,0,15,81,5,0,78,61,0,15,138,88,3,112,93,6,49,12,0,0,0,0,2,1,16,46,16,87,124,137,38,5,105,71,0,0,56,0,0,38,104,8,51,9,63,9,0,8,0,1,17,46,64,28,102,130,33,19,58,74,125,22,0,157,39,0,113,63,23,2,155,78,116,15,109,2,0,0,12,10,60,5,192,58,8,91,47,0,35,32,3,18,127,13,9,4,61,21,0,2,10,83,29,0,39,69,2,0,90,44,22,65,106,88,116,132,126,115,140,110,155,155,177,68,144,37,0,49,141,58,0,0,0,16,5,20,103,7,60,36,17,27,143,77,1,66,85,33,0,73,95,0,35,119,19,37,4,73,0,0,1,0,4,7,36,2,0,147,46,0,36,79,28,20,167,183,6,78,2,0,0,0,0,3,17,0,11,0,2,24,54,26,51,2,1,24,67,7,0,44,33,1,41,194,25,27,7,75,4,0,0,0,0,0,0,0,0,0,5,46,27,112,94,64,109,74,1,3,87,4,0,46,92,0,15,160,99,2,108,95,7,48,14,0,0,0,0,2,0,16,41,5,78,115,112,22,4,104,70,0,0,73,0,0,41,101,8,52,10,61,12,0,12,0,1,13,55,44,31,117,106,26,13,46,52,113,14,0,132,30,0,112,79,26,2,170,82,116,16,112,2,1,0,7,11,59,6,187,69,9,142,40,0,36,30,6,32,137,5,10,4,55,21,0,6,10,79,31,0,36,65,1,0,59,71,20,39,122,103,83,119,152,131,139